Protein 3ISO (pdb70)

Nearest PDB structures (foldseek):
  4l5o-assembly2_C-2  TM=1.001E+00  e=1.114E-34  Clonorchis sinensis
  4l5l-assembly1_B  TM=9.983E-01  e=2.921E-34  Clonorchis sinensis
  2fhe-assembly1_B  TM=9.898E-01  e=6.005E-27  Fasciola hepatica
  1m99-assembly1_A  TM=9.846E-01  e=3.138E-25  Schistosoma japonicum
  1dug-assembly1_B  TM=9.834E-01  e=3.235E-24  Schistosoma japonicum

Organism: Clonorchis sinensis (NCBI:txid79923)

Secondary structure (DSSP, 8-state):
---EEEEESSSGGGHHHHHHHHHHT---EEEEE-TT-HHHHHHHTTSS--SS--SSEEEETTEEEESHHHHHHHHHHHTT-S-SSHHHHHHHHHHHHHHHHHHHHHHHHHTSTTHHHHHHHHHHHHHHHHHHHHHHHTT-SSSSSSS--HHHHHHHHHHHHHHHH-HHHHHT-HHHHHHHHHHHHSHHHHHHHTSTT---S-SS-TT-SSS-SSS---/---EEEEESSSTTTHHHHHHHHHHT---EEEEE-TT-HHHHHHHTTSS--SS--SSEEEETTEEEESHHHHHHHHHHHTT-S-SSHHHHHHHHHHHHHHHHHHHHHHHHHTSTTHHHHHHHHHHHHHHHHHHHHHHHTT-SSSSSSS--HHHHHHHHHHHHHHHH-HHHHHT-HHHHHHHHHHHHSHHHHHHHHSTT---S-SS-TT-SSS-SSS---

Structure (mmCIF, N/CA/C/O backbone):
data_3ISO
#
_entry.id   3ISO
#
_cell.length_a   96.390
_cell.length_b   96.390
_cell.length_c   115.428
_cell.angle_alpha   90.00
_cell.angle_beta   90.00
_cell.angle_gamma   120.00
#
_symmetry.space_group_name_H-M   'P 32 2 1'
#
loop_
_entity.id
_entity.type
_entity.pdbx_description
1 polymer 'Putative glutathione transferase'
2 non-polymer GLUTATHIONE
3 non-polymer 'ZINC ION'
4 non-polymer 'SULFATE ION'
5 water water
#
loop_
_atom_site.group_PDB
_atom_site.id
_atom_site.type_symbol
_atom_site.label_atom_id
_atom_site.label_alt_id
_atom_site.label_comp_id
_atom_site.label_asym_id
_atom_site.label_entity_id
_atom_site.label_seq_id
_atom_site.pdbx_PDB_ins_code
_atom_site.Cartn_x
_atom_site.Cartn_y
_atom_site.Cartn_z
_atom_site.occupancy
_atom_site.B_iso_or_equiv
_atom_site.auth_seq_id
_atom_site.auth_comp_id
_atom_site.auth_asym_id
_atom_site.auth_atom_id
_atom_site.pdbx_PDB_model_num
ATOM 1 N N . MET A 1 1 ? -22.205 3.435 -26.774 1.00 47.34 1 MET A N 1
ATOM 2 C CA . MET A 1 1 ? -22.759 3.677 -25.420 1.00 46.81 1 MET A CA 1
ATOM 3 C C . MET A 1 1 ? -23.831 2.610 -25.184 1.00 44.82 1 MET A C 1
ATOM 4 O O . MET A 1 1 ? -25.015 2.815 -25.527 1.00 45.36 1 MET A O 1
ATOM 9 N N . ALA A 1 2 ? -23.420 1.473 -24.618 1.00 40.30 2 ALA A N 1
ATOM 10 C CA . ALA A 1 2 ? -24.370 0.591 -23.997 1.00 36.90 2 ALA A CA 1
ATOM 11 C C . ALA A 1 2 ? -25.090 1.444 -22.933 1.00 33.30 2 ALA A C 1
ATOM 12 O O . ALA A 1 2 ? -24.471 2.329 -22.317 1.00 32.17 2 ALA A O 1
ATOM 14 N N . PRO A 1 3 ? -26.390 1.201 -22.722 1.00 29.70 3 PRO A N 1
ATOM 15 C CA . PRO A 1 3 ? -27.028 1.929 -21.616 1.00 27.11 3 PRO A CA 1
ATOM 16 C C . PRO A 1 3 ? -26.309 1.807 -20.316 1.00 22.89 3 PRO A C 1
ATOM 17 O O . PRO A 1 3 ? -25.607 0.802 -20.066 1.00 23.11 3 PRO A O 1
ATOM 21 N N . VAL A 1 4 ? -26.475 2.815 -19.461 1.00 21.13 4 VAL A N 1
ATOM 22 C CA . VAL A 1 4 ? -25.843 2.854 -18.133 1.00 18.55 4 VAL A CA 1
ATOM 23 C C . VAL A 1 4 ? -26.885 2.745 -17.003 1.00 17.63 4 VAL A C 1
ATOM 24 O O . VAL A 1 4 ? -27.814 3.533 -16.962 1.00 17.58 4 VAL A O 1
ATOM 28 N N . LEU A 1 5 ? -26.624 1.871 -16.050 1.00 16.11 5 LEU A N 1
ATOM 29 C CA . LEU A 1 5 ? -27.438 1.762 -14.864 1.00 14.01 5 LEU A CA 1
ATOM 30 C C . LEU A 1 5 ? -26.625 2.314 -13.734 1.00 13.07 5 LEU A C 1
ATOM 31 O O . LEU A 1 5 ? -25.549 1.774 -13.401 1.00 13.76 5 LEU A O 1
ATOM 36 N N . GLY A 1 6 ? -27.158 3.370 -13.080 1.00 13.20 6 GLY A N 1
ATOM 37 C CA . GLY A 1 6 ? -26.475 3.961 -11.907 1.00 12.32 6 GLY A CA 1
ATOM 38 C C . GLY A 1 6 ? -27.107 3.592 -10.594 1.00 13.91 6 GLY A C 1
ATOM 39 O O . GLY A 1 6 ? -28.325 3.746 -10.422 1.00 14.76 6 GLY A O 1
ATOM 40 N N . TYR A 1 7 ? -26.318 3.064 -9.668 1.00 13.88 7 TYR A N 1
ATOM 41 C CA . TYR A 1 7 ? -26.875 2.726 -8.359 1.00 15.61 7 TYR A CA 1
ATOM 42 C C . TYR A 1 7 ? -25.745 2.542 -7.358 1.00 16.10 7 TYR A C 1
ATOM 43 O O . TYR A 1 7 ? -24.569 2.413 -7.762 1.00 17.38 7 TYR A O 1
ATOM 52 N N . TRP A 1 8 ? -26.111 2.445 -6.075 1.00 14.32 8 TRP A N 1
ATOM 53 C CA . TRP A 1 8 ? -25.181 2.036 -5.000 1.00 15.03 8 TRP A CA 1
ATOM 54 C C . TRP A 1 8 ? -24.674 0.636 -5.316 1.00 17.21 8 TRP A C 1
ATOM 55 O O . TRP A 1 8 ? -25.343 -0.163 -6.041 1.00 16.08 8 TRP A O 1
ATOM 66 N N . LYS A 1 9 ? -23.489 0.309 -4.841 1.00 16.07 9 LYS A N 1
ATOM 67 C CA . LYS A 1 9 ? -22.956 -1.001 -5.129 1.00 14.48 9 LYS A CA 1
ATOM 68 C C . LYS A 1 9 ? -23.506 -1.979 -4.083 1.00 15.90 9 LYS A C 1
ATOM 69 O O . LYS A 1 9 ? -22.802 -2.526 -3.149 1.00 14.24 9 LYS A O 1
ATOM 75 N N . ILE A 1 10 ? -24.801 -2.191 -4.199 1.00 14.49 10 ILE A N 1
ATOM 76 C CA . ILE A 1 10 ? -25.531 -3.003 -3.291 1.00 14.52 10 ILE A CA 1
ATOM 77 C C . ILE A 1 10 ? -26.631 -3.711 -4.133 1.00 12.85 10 ILE A C 1
ATOM 78 O O . ILE A 1 10 ? -26.773 -3.393 -5.310 1.00 13.97 10 ILE A O 1
ATOM 83 N N . ARG A 1 11 ? -27.290 -4.731 -3.543 1.00 13.77 11 ARG A N 1
ATOM 84 C CA . ARG A 1 11 ? -28.382 -5.416 -4.261 1.00 12.92 11 ARG A CA 1
ATOM 85 C C . ARG A 1 11 ? -29.584 -4.480 -4.301 1.00 11.96 11 ARG A C 1
ATOM 86 O O . ARG A 1 11 ? -29.877 -3.880 -5.367 1.00 12.70 11 ARG A O 1
ATOM 94 N N . GLY A 1 12 ? -30.247 -4.325 -3.180 1.00 11.84 12 GLY A N 1
ATOM 95 C CA . GLY A 1 12 ? -31.292 -3.256 -3.060 1.00 12.41 12 GLY A CA 1
ATOM 96 C C . GLY A 1 12 ? -32.289 -3.294 -4.223 1.00 13.75 12 GLY A C 1
ATOM 97 O O . GLY A 1 12 ? -32.733 -4.381 -4.681 1.00 13.56 12 GLY A O 1
ATOM 98 N N . LEU A 1 13 ? -32.670 -2.110 -4.678 1.00 12.73 13 LEU A N 1
ATOM 99 C CA . LEU A 1 13 ? -33.679 -1.968 -5.704 1.00 12.84 13 LEU A CA 1
ATOM 100 C C . LEU A 1 13 ? -33.208 -2.285 -7.104 1.00 13.13 13 LEU A C 1
ATOM 101 O O . LEU A 1 13 ? -34.061 -2.411 -8.015 1.00 14.34 13 LEU A O 1
ATOM 106 N N . ALA A 1 14 ? -31.887 -2.291 -7.312 1.00 12.49 14 ALA A N 1
ATOM 107 C CA . ALA A 1 14 ? -31.374 -2.478 -8.668 1.00 13.07 14 ALA A CA 1
ATOM 108 C C . ALA A 1 14 ? -31.173 -3.967 -9.061 1.00 12.14 14 ALA A C 1
ATOM 109 O O . ALA A 1 14 ? -31.009 -4.288 -10.250 1.00 12.88 14 ALA A O 1
ATOM 111 N N . GLN A 1 15 ? -31.181 -4.852 -8.091 1.00 9.45 15 GLN A N 1
ATOM 112 C CA . GLN A 1 15 ? -30.768 -6.254 -8.417 1.00 11.45 15 GLN A CA 1
ATOM 113 C C . GLN A 1 15 ? -31.733 -6.887 -9.445 1.00 10.25 15 GLN A C 1
ATOM 114 O O . GLN A 1 15 ? -31.278 -7.562 -10.345 1.00 10.71 15 GLN A O 1
ATOM 120 N N . PRO A 1 16 ? -33.046 -6.580 -9.381 1.00 10.22 16 PRO A N 1
ATOM 121 C CA . PRO A 1 16 ? -33.967 -7.220 -10.356 1.00 10.71 16 PRO A CA 1
ATOM 122 C C . PRO A 1 16 ? -33.717 -6.654 -11.741 1.00 11.42 16 PRO A C 1
ATOM 123 O O . PRO A 1 16 ? -33.904 -7.362 -12.731 1.00 10.65 16 PRO A O 1
ATOM 127 N N . ILE A 1 17 ? -33.257 -5.372 -11.817 1.00 10.38 17 ILE A N 1
ATOM 128 C CA . ILE A 1 17 ? -32.919 -4.780 -13.093 1.00 9.84 17 ILE A CA 1
ATOM 129 C C . ILE A 1 17 ? -31.670 -5.484 -13.698 1.00 10.83 17 ILE A C 1
ATOM 130 O O . ILE A 1 17 ? -31.626 -5.830 -14.860 1.00 11.13 17 ILE A O 1
ATOM 135 N N . ARG A 1 18 ? -30.630 -5.687 -12.924 1.00 10.61 18 ARG A N 1
ATOM 136 C CA . ARG A 1 18 ? -29.450 -6.353 -13.477 1.00 11.12 18 ARG A CA 1
ATOM 137 C C . ARG A 1 18 ? -29.809 -7.801 -13.919 1.00 11.02 18 ARG A C 1
ATOM 138 O O . ARG A 1 18 ? -29.383 -8.280 -14.971 1.00 12.09 18 ARG A O 1
ATOM 146 N N . LEU A 1 19 ? -30.562 -8.511 -13.062 1.00 10.66 19 LEU A N 1
ATOM 147 C CA . LEU A 1 19 ? -30.971 -9.896 -13.402 1.00 11.49 19 LEU A CA 1
ATOM 148 C C . LEU A 1 19 ? -31.703 -9.925 -14.714 1.00 10.78 19 LEU A C 1
ATOM 149 O O . LEU A 1 19 ? -31.473 -10.775 -15.571 1.00 12.26 19 LEU A O 1
ATOM 154 N N . LEU A 1 20 ? -32.644 -9.015 -14.875 1.00 10.51 20 LEU A N 1
ATOM 155 C CA . LEU A 1 20 ? -33.403 -8.941 -16.124 1.00 11.17 20 LEU A CA 1
ATOM 156 C C . LEU A 1 20 ? -32.533 -8.746 -17.366 1.00 11.79 20 LEU A C 1
ATOM 157 O O . LEU A 1 20 ? -32.693 -9.420 -18.400 1.00 10.55 20 LEU A O 1
ATOM 162 N N . LEU A 1 21 ? -31.679 -7.736 -17.291 1.00 10.42 21 LEU A N 1
ATOM 163 C CA . LEU A 1 21 ? -30.754 -7.451 -18.408 1.00 10.64 21 LEU A CA 1
ATOM 164 C C . LEU A 1 21 ? -29.890 -8.617 -18.723 1.00 9.64 21 LEU A C 1
ATOM 165 O O . LEU A 1 21 ? -29.665 -8.908 -19.931 1.00 12.77 21 LEU A O 1
ATOM 170 N N . GLU A 1 22 ? -29.378 -9.281 -17.683 1.00 11.49 22 GLU A N 1
ATOM 171 C CA . GLU A 1 22 ? -28.517 -10.471 -17.904 1.00 11.76 22 GLU A CA 1
ATOM 172 C C . GLU A 1 22 ? -29.334 -11.561 -18.550 1.00 13.78 22 GLU A C 1
ATOM 173 O O . GLU A 1 22 ? -28.910 -12.192 -19.558 1.00 14.13 22 GLU A O 1
ATOM 179 N N . TYR A 1 23 ? -30.537 -11.783 -18.022 1.00 11.69 23 TYR A N 1
ATOM 180 C CA . TYR A 1 23 ? -31.388 -12.783 -18.662 1.00 12.12 23 TYR A CA 1
ATOM 181 C C . TYR A 1 23 ? -31.729 -12.504 -20.155 1.00 13.25 23 TYR A C 1
ATOM 182 O O . TYR A 1 23 ? -31.644 -13.461 -21.008 1.00 12.95 23 TYR A O 1
ATOM 191 N N . VAL A 1 24 ? -32.183 -11.293 -20.498 1.00 11.53 24 VAL A N 1
ATOM 192 C CA . VAL A 1 24 ? -32.552 -11.039 -21.898 1.00 13.32 24 VAL A CA 1
ATOM 193 C C . VAL A 1 24 ? -31.322 -10.899 -22.822 1.00 15.59 24 VAL A C 1
ATOM 194 O O . VAL A 1 24 ? -31.459 -10.961 -24.062 1.00 16.72 24 VAL A O 1
ATOM 198 N N . GLY A 1 25 ? -30.152 -10.716 -22.243 1.00 15.58 25 GLY A N 1
ATOM 199 C CA . GLY A 1 25 ? -28.880 -10.756 -22.999 1.00 18.04 25 GLY A CA 1
ATOM 200 C C . GLY A 1 25 ? -28.585 -9.351 -23.539 1.00 18.85 25 GLY A C 1
ATOM 201 O O . GLY A 1 25 ? -28.027 -9.233 -24.636 1.00 19.82 25 GLY A O 1
ATOM 202 N N . ASP A 1 26 ? -28.998 -8.297 -22.827 1.00 18.04 26 ASP A N 1
ATOM 203 C CA . ASP A 1 26 ? -28.792 -6.932 -23.308 1.00 18.70 26 ASP A CA 1
ATOM 204 C C . ASP A 1 26 ? -27.497 -6.367 -22.719 1.00 19.48 26 ASP A C 1
ATOM 205 O O . ASP A 1 26 ? -27.187 -6.554 -21.525 1.00 18.34 26 ASP A O 1
ATOM 210 N N . SER A 1 27 ? -26.742 -5.618 -23.541 1.00 19.80 27 SER A N 1
ATOM 211 C CA . SER A 1 27 ? -25.539 -4.958 -23.028 1.00 22.28 27 SER A CA 1
ATOM 212 C C . SER A 1 27 ? -25.871 -3.805 -22.123 1.00 20.21 27 SER A C 1
ATOM 213 O O . SER A 1 27 ? -26.794 -3.056 -22.401 1.00 20.59 27 SER A O 1
ATOM 216 N N . TYR A 1 28 ? -25.119 -3.662 -21.039 1.00 18.65 28 TYR A N 1
ATOM 217 C CA . TYR A 1 28 ? -25.255 -2.497 -20.174 1.00 19.53 28 TYR A CA 1
ATOM 218 C C . TYR A 1 28 ? -23.916 -2.236 -19.447 1.00 19.97 28 TYR A C 1
ATOM 219 O O . TYR A 1 28 ? -23.095 -3.150 -19.323 1.00 18.11 28 TYR A O 1
ATOM 228 N N . GLU A 1 29 ? -23.771 -1.045 -18.864 1.00 17.76 29 GLU A N 1
ATOM 229 C CA . GLU A 1 29 ? -22.653 -0.710 -18.016 1.00 20.86 29 GLU A CA 1
ATOM 230 C C . GLU A 1 29 ? -23.215 -0.218 -16.696 1.00 20.21 29 GLU A C 1
ATOM 231 O O . GLU A 1 29 ? -24.322 0.349 -16.681 1.00 19.45 29 GLU A O 1
ATOM 237 N N . GLU A 1 30 ? -22.510 -0.401 -15.578 1.00 18.40 30 GLU A N 1
ATOM 238 C CA . GLU A 1 30 ? -23.073 0.127 -14.361 1.00 18.68 30 GLU A CA 1
ATOM 239 C C . GLU A 1 30 ? -22.170 1.231 -13.903 1.00 21.66 30 GLU A C 1
ATOM 240 O O . GLU A 1 30 ? -20.932 1.074 -13.971 1.00 20.99 30 GLU A O 1
ATOM 246 N N . HIS A 1 31 ? -22.778 2.326 -13.451 1.00 20.20 31 HIS A N 1
ATOM 247 C CA . HIS A 1 31 ? -22.039 3.297 -12.693 1.00 21.83 31 HIS A CA 1
ATOM 248 C C . HIS A 1 31 ? -22.336 3.073 -11.245 1.00 20.22 31 HIS A C 1
ATOM 249 O O . HIS A 1 31 ? -23.465 3.376 -10.742 1.00 18.52 31 HIS A O 1
ATOM 256 N N . SER A 1 32 ? -21.368 2.469 -10.530 1.00 16.46 32 SER A N 1
ATOM 257 C CA . SER A 1 32 ? -21.633 2.006 -9.204 1.00 19.10 32 SER A CA 1
ATOM 258 C C . SER A 1 32 ? -21.159 3.013 -8.160 1.00 20.84 32 SER A C 1
ATOM 259 O O . SER A 1 32 ? -19.974 3.331 -8.143 1.00 21.57 32 SER A O 1
ATOM 262 N N . TYR A 1 33 ? -22.006 3.401 -7.219 1.00 18.91 33 TYR A N 1
ATOM 263 C CA . TYR A 1 33 ? -21.512 4.194 -6.082 1.00 19.89 33 TYR A CA 1
ATOM 264 C C . TYR A 1 33 ? -21.202 3.337 -4.899 1.00 20.26 33 TYR A C 1
ATOM 265 O O . TYR A 1 33 ? -22.078 2.699 -4.324 1.00 20.00 33 TYR A O 1
ATOM 274 N N . GLY A 1 34 ? -19.934 3.345 -4.472 1.00 21.88 34 GLY A N 1
ATOM 275 C CA . GLY A 1 34 ? -19.502 2.517 -3.318 1.00 20.28 34 GLY A CA 1
ATOM 276 C C . GLY A 1 34 ? -19.836 3.161 -1.998 1.00 21.00 34 GLY A C 1
ATOM 277 O O . GLY A 1 34 ? -20.470 4.236 -1.965 1.00 20.40 34 GLY A O 1
ATOM 278 N N . ARG A 1 35 ? -19.492 2.459 -0.917 1.00 19.36 35 ARG A N 1
ATOM 279 C CA . ARG A 1 35 ? -19.909 2.805 0.410 1.00 21.91 35 ARG A CA 1
ATOM 280 C C . ARG A 1 35 ? -19.369 4.192 0.758 1.00 24.47 35 ARG A C 1
ATOM 281 O O . ARG A 1 35 ? -20.006 4.909 1.517 1.00 24.23 35 ARG A O 1
ATOM 289 N N . CYS A 1 36 ? -18.244 4.563 0.158 1.00 25.41 36 CYS A N 1
ATOM 290 C CA . CYS A 1 36 ? -17.602 5.862 0.471 1.00 28.05 36 CYS A CA 1
ATOM 291 C C . CYS A 1 36 ? -17.893 6.901 -0.603 1.00 28.24 36 CYS A C 1
ATOM 292 O O . CYS A 1 36 ? -17.180 7.942 -0.719 1.00 26.58 36 CYS A O 1
ATOM 295 N N . ASP A 1 37 ? -18.925 6.647 -1.419 1.00 25.57 37 ASP A N 1
ATOM 296 C CA . ASP A 1 37 ? -19.111 7.528 -2.557 1.00 25.81 37 ASP A CA 1
ATOM 297 C C . ASP A 1 37 ? -20.312 8.451 -2.370 1.00 25.66 37 ASP A C 1
ATOM 298 O O . ASP A 1 37 ? -20.833 8.972 -3.344 1.00 25.22 37 ASP A O 1
ATOM 303 N N . GLY A 1 38 ? -20.758 8.598 -1.128 1.00 25.34 38 GLY A N 1
ATOM 304 C CA . GLY A 1 38 ? -21.911 9.416 -0.796 1.00 26.15 38 GLY A CA 1
ATOM 305 C C . GLY A 1 38 ? -21.846 10.793 -1.445 1.00 27.88 38 GLY A C 1
ATOM 306 O O . GLY A 1 38 ? -22.826 11.263 -2.021 1.00 25.24 38 GLY A O 1
ATOM 307 N N . GLU A 1 39 ? -20.678 11.465 -1.347 1.00 27.89 39 GLU A N 1
ATOM 308 C CA . GLU A 1 39 ? -20.572 12.847 -1.784 1.00 28.72 39 GLU A CA 1
ATOM 309 C C . GLU A 1 39 ? -20.439 12.862 -3.266 1.00 26.39 39 GLU A C 1
ATOM 310 O O . GLU A 1 39 ? -20.922 13.808 -3.919 1.00 27.08 39 GLU A O 1
ATOM 316 N N . LYS A 1 40 ? -19.897 11.785 -3.847 1.00 23.48 40 LYS A N 1
ATOM 317 C CA . LYS A 1 40 ? -19.816 11.727 -5.311 1.00 23.81 40 LYS A CA 1
ATOM 318 C C . LYS A 1 40 ? -21.265 11.684 -5.888 1.00 23.12 40 LYS A C 1
ATOM 319 O O . LYS A 1 40 ? -21.578 12.269 -6.960 1.00 21.75 40 LYS A O 1
ATOM 325 N N . TRP A 1 41 ? -22.144 10.979 -5.191 1.00 21.02 41 TRP A N 1
ATOM 326 C CA . TRP A 1 41 ? -23.534 10.915 -5.754 1.00 21.11 41 TRP A CA 1
ATOM 327 C C . TRP A 1 41 ? -24.210 12.303 -5.599 1.00 22.68 41 TRP A C 1
ATOM 328 O O . TRP A 1 41 ? -24.818 12.843 -6.548 1.00 22.14 41 TRP A O 1
ATOM 339 N N . GLN A 1 42 ? -24.097 12.869 -4.404 1.00 23.78 42 GLN A N 1
ATOM 340 C CA . GLN A 1 42 ? -24.591 14.273 -4.163 1.00 24.85 42 GLN A CA 1
ATOM 341 C C . GLN A 1 42 ? -24.079 15.241 -5.241 1.00 26.34 42 GLN A C 1
ATOM 342 O O . GLN A 1 42 ? -24.849 16.111 -5.690 1.00 23.88 42 GLN A O 1
ATOM 348 N N . ASN A 1 43 ? -22.828 15.067 -5.693 1.00 26.50 43 ASN A N 1
ATOM 349 C CA . ASN A 1 43 ? -22.276 15.874 -6.787 1.00 27.99 43 ASN A CA 1
ATOM 350 C C . ASN A 1 43 ? -22.879 15.658 -8.160 1.00 27.29 43 ASN A C 1
ATOM 351 O O . ASN A 1 43 ? -23.051 16.627 -8.913 1.00 28.12 43 ASN A O 1
ATOM 356 N N . ASP A 1 44 ? -23.164 14.402 -8.517 1.00 24.96 44 ASP A N 1
ATOM 357 C CA . ASP A 1 44 ? -23.690 14.005 -9.846 1.00 24.06 44 ASP A CA 1
ATOM 358 C C . ASP A 1 44 ? -25.203 14.171 -9.965 1.00 21.86 44 ASP A C 1
ATOM 359 O O . ASP A 1 44 ? -25.709 14.360 -11.042 1.00 22.88 44 ASP A O 1
ATOM 364 N N . LYS A 1 45 ? -25.873 14.134 -8.842 1.00 21.24 45 LYS A N 1
ATOM 365 C CA . LYS A 1 45 ? -27.344 13.999 -8.759 1.00 22.43 45 LYS A CA 1
ATOM 366 C C . LYS A 1 45 ? -28.066 14.940 -9.691 1.00 23.30 45 LYS A C 1
ATOM 367 O O . LYS A 1 45 ? -28.992 14.549 -10.439 1.00 22.17 45 LYS A O 1
ATOM 373 N N . HIS A 1 46 ? -27.663 16.215 -9.628 1.00 22.37 46 HIS A N 1
ATOM 374 C CA . HIS A 1 46 ? -28.252 17.213 -10.484 1.00 23.02 46 HIS A CA 1
ATOM 375 C C . HIS A 1 46 ? -27.561 17.475 -11.805 1.00 24.65 46 HIS A C 1
ATOM 376 O O . HIS A 1 46 ? -28.027 18.379 -12.533 1.00 25.52 46 HIS A O 1
ATOM 383 N N . ASN A 1 47 ? -26.487 16.727 -12.120 1.00 25.05 47 ASN A N 1
ATOM 384 C CA . ASN A 1 47 ? -25.752 16.828 -13.436 1.00 26.97 47 ASN A CA 1
ATOM 385 C C . ASN A 1 47 ? -25.917 15.739 -14.460 1.00 28.02 47 ASN A C 1
ATOM 386 O O . ASN A 1 47 ? -24.952 15.508 -15.252 1.00 27.77 47 ASN A O 1
ATOM 391 N N . LEU A 1 48 ? -27.060 15.033 -14.495 1.00 24.11 48 LEU A N 1
ATOM 392 C CA . LEU A 1 48 ? -27.087 13.866 -15.317 1.00 24.02 48 LEU A CA 1
ATOM 393 C C . LEU A 1 48 ? -28.251 13.997 -16.227 1.00 23.60 48 LEU A C 1
ATOM 394 O O . LEU A 1 48 ? -28.619 13.062 -16.858 1.00 24.64 48 LEU A O 1
ATOM 399 N N . GLY A 1 49 ? -28.883 15.160 -16.222 1.00 23.75 49 GLY A N 1
ATOM 400 C CA . GLY A 1 49 ? -29.999 15.393 -17.097 1.00 21.06 49 GLY A CA 1
ATOM 401 C C . GLY A 1 49 ? -31.277 14.682 -16.583 1.00 20.09 49 GLY A C 1
ATOM 402 O O . GLY A 1 49 ? -32.233 14.591 -17.321 1.00 20.57 49 GLY A O 1
ATOM 403 N N . LEU A 1 50 ? -31.304 14.194 -15.331 1.00 17.55 50 LEU A N 1
ATOM 404 C CA . LEU A 1 50 ? -32.480 13.408 -14.797 1.00 16.70 50 LEU A CA 1
ATOM 405 C C . LEU A 1 50 ? -33.627 14.388 -14.463 1.00 17.53 50 LEU A C 1
ATOM 406 O O . LEU A 1 50 ? -33.432 15.376 -13.692 1.00 15.15 50 LEU A O 1
ATOM 411 N N . GLU A 1 51 ? -34.830 14.084 -14.947 1.00 16.18 51 GLU A N 1
ATOM 412 C CA . GLU A 1 51 ? -35.986 14.931 -14.636 1.00 16.22 51 GLU A CA 1
ATOM 413 C C . GLU A 1 51 ? -36.404 14.833 -13.161 1.00 15.64 51 GLU A C 1
ATOM 414 O O . GLU A 1 51 ? -36.910 15.816 -12.586 1.00 15.60 51 GLU A O 1
ATOM 420 N N . LEU A 1 52 ? -36.241 13.638 -12.559 1.00 13.19 52 LEU A N 1
ATOM 421 C CA . LEU A 1 52 ? -36.610 13.396 -11.134 1.00 14.48 52 LEU A CA 1
ATOM 422 C C . LEU A 1 52 ? -35.482 12.663 -10.473 1.00 15.51 52 LEU A C 1
ATOM 423 O O . LEU A 1 52 ? -35.544 11.426 -10.265 1.00 15.95 52 LEU A O 1
ATOM 428 N N . PRO A 1 53 ? -34.389 13.380 -10.184 1.00 16.11 53 PRO A N 1
ATOM 429 C CA . PRO A 1 53 ? -33.128 12.665 -9.755 1.00 14.03 53 PRO A CA 1
ATOM 430 C C . PRO A 1 53 ? -33.293 11.690 -8.642 1.00 14.51 53 PRO A C 1
ATOM 431 O O . PRO A 1 53 ? -33.920 11.963 -7.614 1.00 13.61 53 PRO A O 1
ATOM 435 N N . ASN A 1 54 ? -32.624 10.562 -8.762 1.00 14.07 54 ASN A N 1
ATOM 436 C CA . ASN A 1 54 ? -32.803 9.535 -7.798 1.00 14.67 54 ASN A CA 1
ATOM 437 C C . ASN A 1 54 ? -31.863 8.420 -8.113 1.00 12.81 54 ASN A C 1
ATOM 438 O O . ASN A 1 54 ? -31.208 8.457 -9.155 1.00 15.75 54 ASN A O 1
ATOM 443 N N . LEU A 1 55 ? -31.743 7.458 -7.215 1.00 13.07 55 LEU A N 1
ATOM 444 C CA . LEU A 1 55 ? -31.053 6.197 -7.556 1.00 13.03 55 LEU A CA 1
ATOM 445 C C . LEU A 1 55 ? -32.050 5.051 -7.323 1.00 12.82 55 LEU A C 1
ATOM 446 O O . LEU A 1 55 ? -32.661 5.001 -6.267 1.00 13.86 55 LEU A O 1
ATOM 451 N N . PRO A 1 56 ? -32.112 4.073 -8.256 1.00 12.43 56 PRO A N 1
ATOM 452 C CA . PRO A 1 56 ? -31.275 3.980 -9.440 1.00 12.27 56 PRO A CA 1
ATOM 453 C C . PRO A 1 56 ? -31.607 4.945 -10.547 1.00 12.32 56 PRO A C 1
ATOM 454 O O . PRO A 1 56 ? -32.736 5.442 -10.600 1.00 13.13 56 PRO A O 1
ATOM 458 N N . TYR A 1 57 ? -30.669 5.148 -11.491 1.00 11.02 57 TYR A N 1
ATOM 459 C CA . TYR A 1 57 ? -31.058 5.873 -12.695 1.00 11.93 57 TYR A CA 1
ATOM 460 C C . TYR A 1 57 ? -30.618 5.034 -13.909 1.00 11.61 57 TYR A C 1
ATOM 461 O O . TYR A 1 57 ? -29.832 4.109 -13.736 1.00 13.08 57 TYR A O 1
ATOM 470 N N . TYR A 1 58 ? -31.155 5.322 -15.078 1.00 10.29 58 TYR A N 1
ATOM 471 C CA . TYR A 1 58 ? -30.824 4.548 -16.273 1.00 14.25 58 TYR A CA 1
ATOM 472 C C . TYR A 1 58 ? -30.665 5.642 -17.367 1.00 15.76 58 TYR A C 1
ATOM 473 O O . TYR A 1 58 ? -31.519 6.501 -17.520 1.00 14.93 58 TYR A O 1
ATOM 482 N N . LYS A 1 59 ? -29.586 5.566 -18.137 1.00 18.10 59 LYS A N 1
ATOM 483 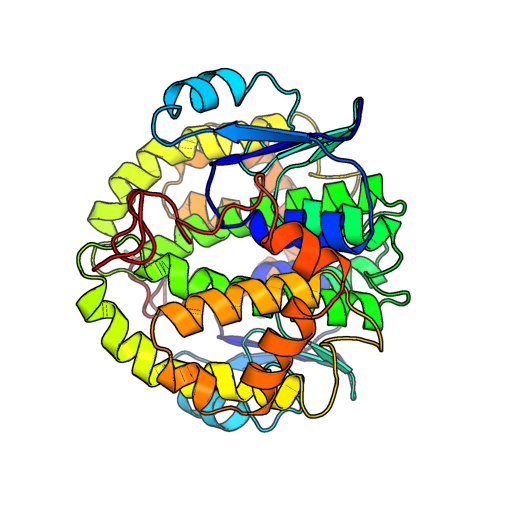C CA . LYS A 1 59 ? -29.398 6.572 -19.205 1.00 20.53 59 LYS A CA 1
ATOM 484 C C . LYS A 1 59 ? -28.973 5.853 -20.455 1.00 22.91 59 LYS A C 1
ATOM 485 O O . LYS A 1 59 ? -28.045 4.995 -20.417 1.00 24.14 59 LYS A O 1
ATOM 491 N N . ASP A 1 60 ? -29.616 6.195 -21.560 1.00 25.07 60 ASP A N 1
ATOM 492 C CA . ASP A 1 60 ? -29.263 5.636 -22.868 1.00 27.22 60 ASP A CA 1
ATOM 493 C C . ASP A 1 60 ? -29.365 6.769 -23.881 1.00 29.66 60 ASP A C 1
ATOM 494 O O . ASP A 1 60 ? -30.452 7.158 -24.263 1.00 29.39 60 ASP A O 1
ATOM 499 N N . GLY A 1 61 ? -28.233 7.347 -24.260 1.00 30.69 61 GLY A N 1
ATOM 500 C CA . GLY A 1 61 ? -28.284 8.423 -25.219 1.00 32.02 61 GLY A CA 1
ATOM 501 C C . GLY A 1 61 ? -28.857 9.613 -24.503 1.00 31.58 61 GLY A C 1
ATOM 502 O O . GLY A 1 61 ? -28.406 9.976 -23.428 1.00 33.75 61 GLY A O 1
ATOM 503 N N . ASN A 1 62 ? -29.859 10.220 -25.092 1.00 30.39 62 ASN A N 1
ATOM 504 C CA . ASN A 1 62 ? -30.475 11.345 -24.481 1.00 30.32 62 ASN A CA 1
ATOM 505 C C . ASN A 1 62 ? -31.691 10.862 -23.707 1.00 27.24 62 ASN A C 1
ATOM 506 O O . ASN A 1 62 ? -32.450 11.682 -23.239 1.00 27.12 62 ASN A O 1
ATOM 511 N N . PHE A 1 63 ? -31.926 9.562 -23.619 1.00 23.99 63 PHE A N 1
ATOM 512 C CA . PHE A 1 63 ? -33.088 9.095 -22.856 1.00 19.97 63 PHE A CA 1
ATOM 513 C C . PHE A 1 63 ? -32.636 8.770 -21.425 1.00 18.55 63 PHE A C 1
ATOM 514 O O . PHE A 1 63 ? -31.560 8.105 -21.244 1.00 17.66 63 PHE A O 1
ATOM 522 N N . SER A 1 64 ? -33.405 9.198 -20.415 1.00 15.75 64 SER A N 1
ATOM 523 C CA . SER A 1 64 ? -33.050 8.840 -19.030 1.00 15.44 64 SER A CA 1
ATOM 524 C C . SER A 1 64 ? -34.277 8.610 -18.228 1.00 15.14 64 SER A C 1
ATOM 525 O O . SER A 1 64 ? -35.361 9.054 -18.619 1.00 15.34 64 SER A O 1
ATOM 528 N N . LEU A 1 65 ? -34.120 7.783 -17.190 1.00 14.75 65 LEU A N 1
ATOM 529 C CA . LEU A 1 65 ? -35.223 7.464 -16.281 1.00 14.21 65 LEU A CA 1
ATOM 530 C C . LEU A 1 65 ? -34.719 7.398 -14.872 1.00 11.88 65 LEU A C 1
ATOM 531 O O . LEU A 1 65 ? -33.539 7.058 -14.648 1.00 12.51 65 LEU A O 1
ATOM 536 N N . THR A 1 66 ? -35.593 7.627 -13.913 1.00 11.70 66 THR A N 1
ATOM 537 C CA . THR A 1 66 ? -35.377 7.132 -12.579 1.00 10.70 66 THR A CA 1
ATOM 538 C C . THR A 1 66 ? -36.625 6.319 -12.193 1.00 11.61 66 THR A C 1
ATOM 539 O O . THR A 1 66 ? -37.518 6.185 -13.020 1.00 11.67 66 THR A O 1
ATOM 543 N N . GLN A 1 67 ? -36.622 5.775 -10.958 1.00 10.75 67 GLN A N 1
ATOM 544 C CA . GLN A 1 67 ? -37.704 4.892 -10.372 1.00 10.03 67 GLN A CA 1
ATOM 545 C C . GLN A 1 67 ? -37.441 3.454 -10.836 1.00 10.15 67 GLN A C 1
ATOM 546 O O . GLN A 1 67 ? -37.507 3.166 -12.066 1.00 8.85 67 GLN A O 1
ATOM 552 N N . SER A 1 68 ? -36.988 2.627 -9.893 1.00 10.25 68 SER A N 1
ATOM 553 C CA . SER A 1 68 ? -36.599 1.237 -10.183 1.00 10.15 68 SER A CA 1
ATOM 554 C C . SER A 1 68 ? -37.656 0.544 -11.024 1.00 11.61 68 SER A C 1
ATOM 555 O O . SER A 1 68 ? -37.313 -0.245 -11.924 1.00 10.68 68 SER A O 1
ATOM 558 N N . LEU A 1 69 ? -38.924 0.751 -10.668 1.00 11.55 69 LEU A N 1
ATOM 559 C CA . LEU A 1 69 ? -40.005 0.006 -11.382 1.00 11.78 69 LEU A CA 1
ATOM 560 C C . LEU A 1 69 ? -40.157 0.524 -12.815 1.00 10.88 69 LEU A C 1
ATOM 561 O O . LEU A 1 69 ? -40.407 -0.263 -13.722 1.00 10.70 69 LEU A O 1
ATOM 566 N N . ALA A 1 70 ? -39.953 1.844 -13.018 1.00 10.13 70 ALA A N 1
ATOM 567 C CA . ALA A 1 70 ? -40.082 2.402 -14.389 1.00 10.99 70 ALA A CA 1
ATOM 568 C C . ALA A 1 70 ? -38.928 1.922 -15.267 1.00 11.62 70 ALA A C 1
ATOM 569 O O . ALA A 1 70 ? -39.120 1.630 -16.458 1.00 11.30 70 ALA A O 1
ATOM 571 N N . ILE A 1 71 ? -37.739 1.738 -14.665 1.00 11.68 71 ILE A N 1
ATOM 572 C CA . ILE A 1 71 ? -36.577 1.215 -15.443 1.00 10.36 71 ILE A CA 1
ATOM 573 C C . ILE A 1 71 ? -36.825 -0.290 -15.768 1.00 11.22 71 ILE A C 1
ATOM 574 O O . ILE A 1 71 ? -36.686 -0.754 -16.864 1.00 12.28 71 ILE A O 1
ATOM 579 N N . LEU A 1 72 ? -37.199 -1.059 -14.778 1.00 10.44 72 LEU A N 1
ATOM 580 C CA . LEU A 1 72 ? -37.576 -2.428 -15.021 1.00 13.14 72 LEU A CA 1
ATOM 581 C C . LEU A 1 72 ? -38.639 -2.549 -16.104 1.00 12.22 72 LEU A C 1
ATOM 582 O O . LEU A 1 72 ? -38.528 -3.381 -17.081 1.00 11.80 72 LEU A O 1
ATOM 587 N N . ARG A 1 73 ? -39.653 -1.687 -16.035 1.00 11.54 73 ARG A N 1
ATOM 588 C CA . ARG A 1 73 ? -40.736 -1.747 -16.971 1.00 12.39 73 ARG A CA 1
ATOM 589 C C . ARG A 1 73 ? -40.330 -1.302 -18.369 1.00 12.91 73 ARG A C 1
ATOM 590 O O . ARG A 1 73 ? -40.854 -1.816 -19.345 1.00 12.20 73 ARG A O 1
ATOM 598 N N . TYR A 1 74 ? -39.387 -0.374 -18.429 1.00 11.04 74 TYR A N 1
ATOM 599 C CA . TYR A 1 74 ? -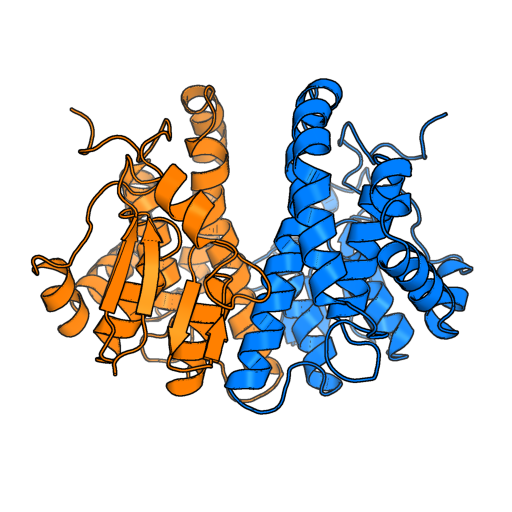38.908 0.070 -19.765 1.00 13.42 74 TYR A CA 1
ATOM 600 C C . TYR A 1 74 ? -38.203 -1.120 -20.453 1.00 11.43 74 TYR A C 1
ATOM 601 O O . TYR A 1 74 ? -38.399 -1.372 -21.614 1.00 13.23 74 TYR A O 1
ATOM 610 N N . ILE A 1 75 ? -37.252 -1.764 -19.768 1.00 12.70 75 ILE A N 1
ATOM 611 C CA . ILE A 1 75 ? -36.589 -2.960 -20.326 1.00 11.50 75 ILE A CA 1
ATOM 612 C C . ILE A 1 75 ? -37.631 -4.080 -20.643 1.00 13.32 75 ILE A C 1
ATOM 613 O O . ILE A 1 75 ? -37.641 -4.688 -21.745 1.00 12.89 75 ILE A O 1
ATOM 618 N N . ALA A 1 76 ? -38.546 -4.331 -19.717 1.00 10.38 76 ALA A N 1
ATOM 619 C CA . ALA A 1 76 ? -39.593 -5.357 -19.959 1.00 10.84 76 ALA A CA 1
ATOM 620 C C . ALA A 1 76 ? -40.467 -5.052 -21.188 1.00 11.73 76 ALA A C 1
ATOM 621 O O . ALA A 1 76 ? -40.824 -5.938 -21.967 1.00 12.80 76 ALA A O 1
ATOM 623 N N . ASP A 1 77 ? -40.813 -3.785 -21.346 1.00 11.33 77 ASP A N 1
ATOM 624 C CA . ASP A 1 77 ? -41.709 -3.318 -22.418 1.00 11.75 77 ASP A CA 1
ATOM 625 C C . ASP A 1 77 ? -40.937 -3.644 -23.756 1.00 13.75 77 ASP A C 1
ATOM 626 O O . ASP A 1 77 ? -41.508 -4.213 -24.703 1.00 15.39 77 ASP A O 1
ATOM 631 N N . LYS A 1 78 ? -39.650 -3.296 -23.829 1.00 15.40 78 LYS A N 1
ATOM 632 C CA . LYS A 1 78 ? -38.831 -3.546 -25.062 1.00 15.48 78 LYS A CA 1
ATOM 633 C C . LYS A 1 78 ? -38.768 -5.042 -25.365 1.00 17.23 78 LYS A C 1
ATOM 634 O O . LYS A 1 78 ? -38.470 -5.431 -26.513 1.00 17.35 78 LYS A O 1
ATOM 640 N N . HIS A 1 79 ? -39.048 -5.893 -24.369 1.00 14.88 79 HIS A N 1
ATOM 641 C CA . HIS A 1 79 ? -39.073 -7.347 -24.583 1.00 15.49 79 HIS A CA 1
ATOM 642 C C . HIS A 1 79 ? -40.464 -7.875 -24.512 1.00 14.46 79 HIS A C 1
ATOM 643 O O . HIS A 1 79 ? -40.630 -9.089 -24.342 1.00 14.54 79 HIS A O 1
ATOM 650 N N . ASN A 1 80 ? -41.459 -7.011 -24.718 1.00 14.02 80 ASN A N 1
ATOM 651 C CA . ASN A 1 80 ? -42.850 -7.478 -24.745 1.00 15.34 80 ASN A CA 1
ATOM 652 C C . ASN A 1 80 ? -43.353 -8.248 -23.487 1.00 15.89 80 ASN A C 1
ATOM 653 O O . ASN A 1 80 ? -44.132 -9.229 -23.571 1.00 14.59 80 ASN A O 1
ATOM 658 N N . MET A 1 81 ? -42.894 -7.792 -22.316 1.00 13.85 81 MET A N 1
ATOM 659 C CA . MET A 1 81 ? -43.255 -8.466 -21.057 1.00 12.79 81 MET A CA 1
ATOM 660 C C . MET A 1 81 ? -44.264 -7.670 -20.226 1.00 13.94 81 MET A C 1
ATOM 661 O O . MET A 1 81 ? -44.451 -8.004 -19.058 1.00 14.28 81 MET A O 1
ATOM 666 N N . ILE A 1 82 ? -44.851 -6.596 -20.756 1.00 12.70 82 ILE A N 1
ATOM 667 C CA . ILE A 1 82 ? -45.793 -5.816 -19.921 1.00 14.23 82 ILE A CA 1
ATOM 668 C C . ILE A 1 82 ? -47.248 -6.015 -20.285 1.00 14.89 82 ILE A C 1
ATOM 669 O O . ILE A 1 82 ? -48.111 -5.337 -19.752 1.00 14.01 82 ILE A O 1
ATOM 674 N N . GLY A 1 83 ? -47.527 -6.986 -21.164 1.00 14.59 83 GLY A N 1
ATOM 675 C CA . GLY A 1 83 ? -48.947 -7.305 -21.399 1.00 15.20 83 GLY A CA 1
ATOM 676 C C . GLY A 1 83 ? -49.398 -6.676 -22.729 1.00 18.40 83 GLY A C 1
ATOM 677 O O . GLY A 1 83 ? -48.751 -5.788 -23.246 1.00 16.46 83 GLY A O 1
ATOM 678 N N . ASN A 1 84 ? -50.549 -7.100 -23.224 1.00 19.06 84 ASN A N 1
ATOM 679 C CA . ASN A 1 84 ? -51.023 -6.660 -24.532 1.00 22.59 84 ASN A CA 1
ATOM 680 C C . ASN A 1 84 ? -52.477 -6.217 -24.635 1.00 23.45 84 ASN A C 1
ATOM 681 O O . ASN A 1 84 ? -52.896 -5.791 -25.715 1.00 20.91 84 ASN A O 1
ATOM 686 N N . THR A 1 85 ? -53.219 -6.296 -23.524 1.00 21.59 85 THR A N 1
ATOM 687 C CA . THR A 1 85 ? -54.556 -5.667 -23.390 1.00 22.22 85 THR A CA 1
ATOM 688 C C . THR A 1 85 ? -54.656 -4.935 -22.047 1.00 21.43 85 THR A C 1
ATOM 689 O O . THR A 1 85 ? -53.787 -5.148 -21.198 1.00 19.90 85 THR A O 1
ATOM 693 N N . PRO A 1 86 ? -55.673 -4.052 -21.867 1.00 20.33 86 PRO A N 1
ATOM 694 C CA . PRO A 1 86 ? -55.796 -3.331 -20.628 1.00 19.71 86 PRO A CA 1
ATOM 695 C C . PRO A 1 86 ? -55.889 -4.291 -19.469 1.00 18.44 86 PRO A C 1
ATOM 696 O O . PRO A 1 86 ? -55.205 -4.115 -18.456 1.00 17.28 86 PRO A O 1
ATOM 700 N N . VAL A 1 87 ? -56.623 -5.376 -19.624 1.00 19.35 87 VAL A N 1
ATOM 701 C CA . VAL A 1 87 ? -56.761 -6.239 -18.440 1.00 20.26 87 VAL A CA 1
ATOM 702 C C . VAL A 1 87 ? -55.428 -6.897 -18.116 1.00 18.53 87 VAL A C 1
ATOM 703 O O . VAL A 1 87 ? -55.038 -7.033 -16.955 1.00 15.57 87 VAL A O 1
ATOM 707 N N . GLU A 1 88 ? -54.724 -7.351 -19.143 1.00 16.58 88 GLU A N 1
ATOM 708 C CA . GLU A 1 88 ? -53.377 -7.984 -18.916 1.00 15.64 88 GLU A CA 1
ATOM 709 C C . GLU A 1 88 ? -52.366 -6.987 -18.391 1.00 13.65 88 GLU A C 1
ATOM 710 O O . GLU A 1 88 ? -51.642 -7.296 -17.424 1.00 11.34 88 GLU A O 1
ATOM 716 N N . ARG A 1 89 ? -52.332 -5.772 -18.973 1.00 10.91 89 ARG A N 1
ATOM 717 C CA . ARG A 1 89 ? -51.365 -4.760 -18.446 1.00 11.58 89 ARG A CA 1
ATOM 718 C C . ARG A 1 89 ? -51.621 -4.507 -16.953 1.00 13.17 89 ARG A C 1
ATOM 719 O O . ARG A 1 89 ? -50.693 -4.284 -16.156 1.00 11.97 89 ARG A O 1
ATOM 727 N N . ALA A 1 90 ? -52.887 -4.433 -16.594 1.00 12.20 90 ALA A N 1
ATOM 728 C CA . ALA A 1 90 ? -53.238 -4.066 -15.201 1.00 13.04 90 ALA A CA 1
ATOM 729 C C . ALA A 1 90 ? -52.945 -5.214 -14.251 1.00 13.22 90 ALA A C 1
ATOM 730 O O . ALA A 1 90 ? -52.508 -4.979 -13.097 1.00 12.12 90 ALA A O 1
ATOM 732 N N . LYS A 1 91 ? -53.126 -6.454 -14.689 1.00 10.98 91 LYS A N 1
ATOM 733 C CA . LYS A 1 91 ? -52.717 -7.576 -13.881 1.00 12.67 91 LYS A CA 1
ATOM 734 C C . LYS A 1 91 ? -51.213 -7.587 -13.621 1.00 11.54 91 LYS A C 1
ATOM 735 O O . LYS A 1 91 ? -50.793 -7.859 -12.508 1.00 10.10 91 LYS A O 1
ATOM 741 N N . ILE A 1 92 ? -50.424 -7.312 -14.641 1.00 10.23 92 ILE A N 1
ATOM 742 C CA . ILE A 1 92 ? -48.942 -7.242 -14.429 1.00 10.49 92 ILE A CA 1
ATOM 743 C C . ILE A 1 92 ? -48.615 -6.080 -13.459 1.00 10.17 92 ILE A C 1
ATOM 744 O O . ILE A 1 92 ? -47.776 -6.247 -12.559 1.00 11.36 92 ILE A O 1
ATOM 749 N N . SER A 1 93 ? -49.293 -4.921 -13.602 1.00 10.21 93 SER A N 1
ATOM 750 C CA . SER A 1 93 ? -48.990 -3.830 -12.678 1.00 11.14 93 SER A CA 1
ATOM 751 C C . SER A 1 93 ? -49.421 -4.214 -11.276 1.00 11.01 93 SER A C 1
ATOM 752 O O . SER A 1 93 ? -48.805 -3.813 -10.303 1.00 9.56 93 SER A O 1
ATOM 755 N N . MET A 1 94 ? -50.494 -5.015 -11.141 1.00 9.06 94 MET A N 1
ATOM 756 C CA . MET A 1 94 ? -50.879 -5.446 -9.763 1.00 10.11 94 MET A CA 1
ATOM 757 C C . MET A 1 94 ? -49.799 -6.343 -9.182 1.00 8.17 94 MET A C 1
ATOM 758 O O . MET A 1 94 ? -49.378 -6.246 -7.991 1.00 7.66 94 MET A O 1
ATOM 763 N N . ILE A 1 95 ? -49.299 -7.260 -9.982 1.00 9.28 95 ILE A N 1
ATOM 764 C CA . ILE A 1 95 ? -48.284 -8.190 -9.434 1.00 7.73 95 ILE A CA 1
ATOM 765 C C . ILE A 1 95 ? -47.013 -7.358 -9.059 1.00 9.98 95 ILE A C 1
ATOM 766 O O . ILE A 1 95 ? -46.380 -7.616 -8.019 1.00 8.83 95 ILE A O 1
ATOM 771 N N . GLU A 1 96 ? -46.635 -6.413 -9.933 1.00 8.17 96 GLU A N 1
ATOM 772 C CA . GLU A 1 96 ? -45.509 -5.583 -9.589 1.00 7.79 96 GLU A CA 1
ATOM 773 C C . GLU A 1 96 ? -45.709 -4.903 -8.229 1.00 7.64 96 GLU A C 1
ATOM 774 O O . GLU A 1 96 ? -44.752 -4.857 -7.433 1.00 7.98 96 GLU A O 1
ATOM 780 N N . GLY A 1 97 ? -46.903 -4.283 -8.006 1.00 7.75 97 GLY A N 1
ATOM 781 C CA . GLY A 1 97 ? -47.088 -3.483 -6.791 1.00 9.64 97 GLY A CA 1
ATOM 782 C C . GLY A 1 97 ? -46.997 -4.428 -5.576 1.00 9.60 97 GLY A C 1
ATOM 783 O O . GLY A 1 97 ? -46.441 -4.041 -4.523 1.00 10.53 97 GLY A O 1
ATOM 784 N N . GLY A 1 98 ? -47.520 -5.672 -5.713 1.00 9.49 98 GLY A N 1
ATOM 785 C CA . GLY A 1 98 ? -47.360 -6.700 -4.638 1.00 9.75 98 GLY A CA 1
ATOM 786 C C . GLY A 1 98 ? -45.915 -7.021 -4.352 1.00 9.77 98 GLY A C 1
ATOM 787 O O . GLY A 1 98 ? -45.507 -7.229 -3.213 1.00 9.69 98 GLY A O 1
ATOM 788 N N . LEU A 1 99 ? -45.128 -7.124 -5.393 1.00 8.60 99 LEU A N 1
ATOM 789 C CA . LEU A 1 99 ? -43.713 -7.528 -5.218 1.00 9.80 99 LEU A CA 1
ATOM 790 C C . LEU A 1 99 ? -42.884 -6.374 -4.650 1.00 9.06 99 LEU A C 1
ATOM 791 O O . LEU A 1 99 ? -41.918 -6.598 -3.922 1.00 9.92 99 LEU A O 1
ATOM 796 N N . VAL A 1 100 ? -43.262 -5.146 -5.007 1.00 9.66 100 VAL A N 1
ATOM 797 C CA . VAL A 1 100 ? -42.598 -4.018 -4.394 1.00 10.08 100 VAL A CA 1
ATOM 798 C C . VAL A 1 100 ? -42.939 -4.059 -2.883 1.00 11.64 100 VAL A C 1
ATOM 799 O O . VAL A 1 100 ? -42.055 -3.868 -2.078 1.00 12.43 100 VAL A O 1
ATOM 803 N N . ASP A 1 101 ? -44.201 -4.288 -2.499 1.00 10.59 101 ASP A N 1
ATOM 804 C CA . ASP A 1 101 ? -44.542 -4.430 -1.037 1.00 11.30 101 ASP A CA 1
ATOM 805 C C . ASP A 1 101 ? -43.730 -5.560 -0.332 1.00 11.78 101 ASP A C 1
ATOM 806 O O . ASP A 1 101 ? -43.356 -5.446 0.857 1.00 14.16 101 ASP A O 1
ATOM 811 N N . LEU A 1 102 ? -43.559 -6.693 -1.022 1.00 9.20 102 LEU A N 1
ATOM 812 C CA . LEU A 1 102 ? -42.879 -7.854 -0.449 1.00 9.42 102 LEU A CA 1
ATOM 813 C C . LEU A 1 102 ? -41.437 -7.496 -0.175 1.00 11.70 102 LEU A C 1
ATOM 814 O O . LEU A 1 102 ? -40.903 -7.810 0.926 1.00 12.31 102 LEU A O 1
ATOM 819 N N . ARG A 1 103 ? -40.777 -6.800 -1.126 1.00 9.81 103 ARG A N 1
ATOM 820 C CA . ARG A 1 103 ? -39.367 -6.438 -0.873 1.00 10.96 103 ARG A CA 1
ATOM 821 C C . ARG A 1 103 ? -39.304 -5.283 0.168 1.00 13.36 103 ARG A C 1
ATOM 822 O O . ARG A 1 103 ? -38.365 -5.255 1.010 1.00 14.36 103 ARG A O 1
ATOM 830 N N . ALA A 1 104 ? -40.263 -4.352 0.103 1.00 12.74 104 ALA A N 1
ATOM 831 C CA . ALA A 1 104 ? -40.186 -3.128 0.994 1.00 14.30 104 ALA A CA 1
ATOM 832 C C . ALA A 1 104 ? -40.411 -3.598 2.452 1.00 15.12 104 ALA A C 1
ATOM 833 O O . ALA A 1 104 ? -40.074 -2.908 3.407 1.00 14.88 104 ALA A O 1
ATOM 835 N N . GLY A 1 105 ? -41.073 -4.706 2.641 1.00 13.99 105 GLY A N 1
ATOM 836 C CA . GLY A 1 105 ? -41.433 -5.073 4.073 1.00 15.25 105 GLY A CA 1
ATOM 837 C C . GLY A 1 105 ? -40.154 -5.357 4.805 1.00 16.88 105 GLY A C 1
ATOM 838 O O . GLY A 1 105 ? -40.041 -5.107 6.014 1.00 16.72 105 GLY A O 1
ATOM 839 N N . VAL A 1 106 ? -39.212 -5.948 4.112 1.00 15.18 106 VAL A N 1
ATOM 840 C CA . VAL A 1 106 ? -37.872 -6.116 4.696 1.00 16.96 106 VAL A CA 1
ATOM 841 C C . VAL A 1 106 ? -37.196 -4.772 4.912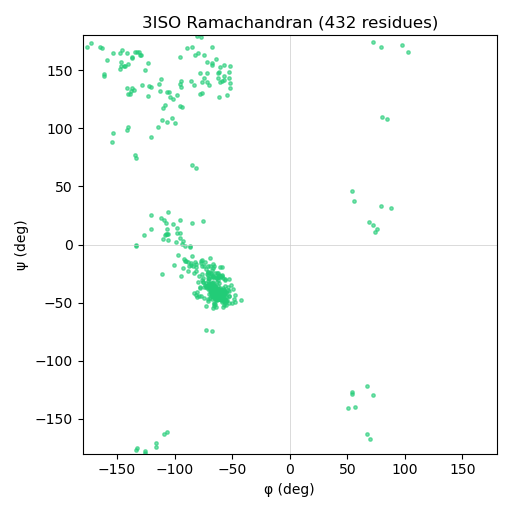 1.00 18.15 106 VAL A C 1
ATOM 842 O O . VAL A 1 106 ? -36.616 -4.504 6.015 1.00 18.56 106 VAL A O 1
ATOM 846 N N . SER A 1 107 ? -37.140 -3.981 3.843 1.00 15.05 107 SER A N 1
ATOM 847 C CA . SER A 1 107 ? -36.405 -2.706 3.949 1.00 17.31 107 SER A CA 1
ATOM 848 C C . SER A 1 107 ? -36.968 -1.846 5.111 1.00 19.03 107 SER A C 1
ATOM 849 O O . SER A 1 107 ? -36.230 -1.129 5.770 1.00 19.02 107 SER A O 1
ATOM 852 N N . ARG A 1 108 ? -38.256 -1.880 5.341 1.00 18.87 108 ARG A N 1
ATOM 853 C CA . ARG A 1 108 ? -38.790 -0.940 6.268 1.00 23.14 108 ARG A CA 1
ATOM 854 C C . ARG A 1 108 ? -38.373 -1.345 7.719 1.00 23.10 108 ARG A C 1
ATOM 855 O O . ARG A 1 108 ? -38.410 -0.536 8.595 1.00 23.40 108 ARG A O 1
ATOM 863 N N . ILE A 1 109 ? -38.014 -2.585 7.989 1.00 23.03 109 ILE A N 1
ATOM 864 C CA . ILE A 1 109 ? -37.478 -2.863 9.322 1.00 23.53 109 ILE A CA 1
ATOM 865 C C . ILE A 1 109 ? -35.970 -2.956 9.377 1.00 24.71 109 ILE A C 1
ATOM 866 O O . ILE A 1 109 ? -35.420 -2.837 10.450 1.00 24.78 109 ILE A O 1
ATOM 871 N N . ALA A 1 110 ? -35.278 -3.144 8.235 1.00 22.30 110 ALA A N 1
ATOM 872 C CA . ALA A 1 110 ? -33.853 -3.486 8.192 1.00 23.00 110 ALA A CA 1
ATOM 873 C C . ALA A 1 110 ? -32.883 -2.370 8.621 1.00 24.97 110 ALA A C 1
ATOM 874 O O . ALA A 1 110 ? -31.702 -2.654 8.934 1.00 25.53 110 ALA A O 1
ATOM 876 N N . TYR A 1 111 ? -33.339 -1.130 8.497 1.00 26.75 111 TYR A N 1
ATOM 877 C CA . TYR A 1 111 ? -32.462 0.006 8.838 1.00 30.57 111 TYR A CA 1
ATOM 878 C C . TYR A 1 111 ? -32.587 0.443 10.326 1.00 33.44 111 TYR A C 1
ATOM 879 O O . TYR A 1 111 ? -31.739 1.203 10.821 1.00 34.21 111 TYR A O 1
ATOM 888 N N . GLN A 1 112 ? -33.636 -0.026 11.026 1.00 36.58 112 GLN A N 1
ATOM 889 C CA . GLN A 1 112 ? -33.816 0.356 12.482 1.00 37.81 112 GLN A CA 1
ATOM 890 C C . GLN A 1 112 ? -32.897 -0.381 13.388 1.00 39.01 112 GLN A C 1
ATOM 891 O O . GLN A 1 112 ? -32.672 -1.596 13.229 1.00 38.06 112 GLN A O 1
ATOM 897 N N . GLU A 1 113 ? -32.359 0.314 14.391 1.00 39.36 113 GLU A N 1
ATOM 898 C CA . GLU A 1 113 ? -31.502 -0.410 15.320 1.00 40.65 113 GLU A CA 1
ATOM 899 C C . GLU A 1 113 ? -32.320 -1.434 16.111 1.00 39.07 113 GLU A C 1
ATOM 900 O O . GLU A 1 113 ? -31.787 -2.439 16.483 1.00 40.03 113 GLU A O 1
ATOM 906 N N . THR A 1 114 ? -33.612 -1.210 16.307 1.00 39.72 114 THR A N 1
ATOM 907 C CA . THR A 1 114 ? -34.476 -2.263 16.918 1.00 40.00 114 THR A CA 1
ATOM 908 C C . THR A 1 114 ? -34.829 -3.441 15.934 1.00 39.19 114 THR A C 1
ATOM 909 O O . THR A 1 114 ? -35.828 -4.151 16.112 1.00 39.46 114 THR A O 1
ATOM 913 N N . PHE A 1 115 ? -34.043 -3.625 14.875 1.00 37.51 115 PHE A N 1
ATOM 914 C CA . PHE A 1 115 ? -34.456 -4.587 13.860 1.00 33.92 115 PHE A CA 1
ATOM 915 C C . PHE A 1 115 ? -34.835 -5.919 14.530 1.00 34.22 115 PHE A C 1
ATOM 916 O O . PHE A 1 115 ? -35.897 -6.486 14.200 1.00 32.67 115 PHE A O 1
ATOM 924 N N . GLU A 1 116 ? -33.951 -6.446 15.404 1.00 33.44 116 GLU A N 1
ATOM 925 C CA . GLU A 1 116 ? -34.203 -7.755 16.042 1.00 34.45 116 GLU A CA 1
ATOM 926 C C . GLU A 1 116 ? -35.564 -7.846 16.734 1.00 34.86 116 GLU A C 1
ATOM 927 O O . GLU A 1 116 ? -36.151 -8.950 16.804 1.00 36.22 116 GLU A O 1
ATOM 933 N N . GLN A 1 117 ? -36.071 -6.709 17.225 1.00 34.75 117 GLN A N 1
ATOM 934 C CA . GLN A 1 117 ? -37.398 -6.634 17.827 1.00 34.84 117 GLN A CA 1
ATOM 935 C C . GLN A 1 117 ? -38.516 -6.577 16.821 1.00 33.27 117 GLN A C 1
ATOM 936 O O . GLN A 1 117 ? -39.558 -7.219 16.995 1.00 31.48 117 GLN A O 1
ATOM 942 N N . LEU A 1 118 ? -38.331 -5.748 15.797 1.00 30.48 118 LEU A N 1
ATOM 943 C CA . LEU A 1 118 ? -39.342 -5.627 14.753 1.00 28.15 118 LEU A CA 1
ATOM 944 C C . LEU A 1 118 ? -39.504 -6.967 14.022 1.00 23.93 118 LEU A C 1
ATOM 945 O O . LEU A 1 118 ? -40.582 -7.275 13.508 1.00 25.59 118 LEU A O 1
ATOM 950 N N . LYS A 1 119 ? -38.450 -7.726 13.981 1.00 23.42 119 LYS A N 1
ATOM 951 C CA . LYS A 1 119 ? -38.432 -9.014 13.268 1.00 23.99 119 LYS A CA 1
ATOM 952 C C . LYS A 1 119 ? -39.491 -9.944 13.817 1.00 24.38 119 LYS A C 1
ATOM 953 O O . LYS A 1 119 ? -39.967 -10.848 13.142 1.00 23.68 119 LYS A O 1
ATOM 959 N N . VAL A 1 120 ? -39.867 -9.761 15.098 1.00 22.41 120 VAL A N 1
ATOM 960 C CA . VAL A 1 120 ? -40.687 -10.792 15.730 1.00 20.43 120 VAL A CA 1
ATOM 961 C C . VAL A 1 120 ? -42.097 -10.776 15.208 1.00 19.83 120 VAL A C 1
ATOM 962 O O . VAL A 1 120 ? -42.562 -11.811 14.759 1.00 20.98 120 VAL A O 1
ATOM 966 N N . PRO A 1 121 ? -42.790 -9.604 15.231 1.00 19.62 121 PRO A N 1
ATOM 967 C CA . PRO A 1 121 ? -44.081 -9.638 14.612 1.00 20.93 121 PRO A CA 1
ATOM 968 C C . PRO A 1 121 ? -43.967 -9.736 13.074 1.00 19.82 121 PRO A C 1
ATOM 969 O O . PRO A 1 121 ? -44.903 -10.229 12.478 1.00 21.24 121 PRO A O 1
ATOM 973 N N . TYR A 1 122 ? -42.861 -9.267 12.512 1.00 19.19 122 TYR A N 1
ATOM 974 C CA . TYR A 1 122 ? -42.627 -9.427 11.075 1.00 19.00 122 TYR A CA 1
ATOM 975 C C . TYR A 1 122 ? -42.720 -10.907 10.766 1.00 18.63 122 TYR A C 1
ATOM 976 O O . TYR A 1 122 ? -43.494 -11.277 9.906 1.00 18.67 122 TYR A O 1
ATOM 985 N N . LEU A 1 123 ? -41.973 -11.758 11.495 1.00 17.79 123 LEU A N 1
ATOM 986 C CA . LEU A 1 123 ? -41.995 -13.194 11.253 1.00 18.50 123 LEU A CA 1
ATOM 987 C C . LEU A 1 123 ? -43.350 -13.838 11.600 1.00 19.86 123 LEU A C 1
ATOM 988 O O . LEU A 1 123 ? -43.732 -14.862 11.020 1.00 18.58 123 LEU A O 1
ATOM 993 N N . GLN A 1 124 ? -44.095 -13.246 12.542 1.00 18.39 124 GLN A N 1
ATOM 994 C CA . GLN A 1 124 ? -45.405 -13.796 12.847 1.00 19.11 124 GLN A CA 1
ATOM 995 C C . GLN A 1 124 ? -46.419 -13.590 11.697 1.00 17.89 124 GLN A C 1
ATOM 996 O O . GLN A 1 124 ? -47.322 -14.393 11.487 1.00 18.08 124 GLN A O 1
ATOM 1002 N N . GLN A 1 125 ? -46.279 -12.470 11.009 1.00 19.95 125 GLN A N 1
ATOM 1003 C CA . GLN A 1 125 ? -47.158 -12.088 9.891 1.00 21.85 125 GLN A CA 1
ATOM 1004 C C . GLN A 1 125 ? -46.691 -12.623 8.502 1.00 19.85 125 GLN A C 1
ATOM 1005 O O . GLN A 1 125 ? -47.513 -12.810 7.611 1.00 20.64 125 GLN A O 1
ATOM 1011 N N . LEU A 1 126 ? -45.423 -12.927 8.367 1.00 18.27 126 LEU A N 1
ATOM 1012 C CA . LEU A 1 126 ? -44.889 -13.389 7.092 1.00 17.39 126 LEU A CA 1
ATOM 1013 C C . LEU A 1 126 ? -45.535 -14.696 6.505 1.00 18.51 126 LEU A C 1
ATOM 1014 O O . LEU A 1 126 ? -45.731 -14.794 5.269 1.00 17.81 126 LEU A O 1
ATOM 1019 N N . PRO A 1 127 ? -45.839 -15.702 7.344 1.00 17.32 127 PRO A N 1
ATOM 1020 C CA . PRO A 1 127 ? -46.416 -16.865 6.695 1.00 18.03 127 PRO A CA 1
ATOM 1021 C C . PRO A 1 127 ? -47.683 -16.525 5.903 1.00 16.56 127 PRO A C 1
ATOM 1022 O O . PRO A 1 127 ? -47.913 -17.052 4.803 1.00 15.70 127 PRO A O 1
ATOM 1026 N N . SER A 1 128 ? -48.519 -15.656 6.426 1.00 17.75 128 SER A N 1
ATOM 1027 C CA . SER A 1 128 ? -49.682 -15.338 5.640 1.00 18.17 128 SER A CA 1
ATOM 1028 C C . SER A 1 128 ? -49.335 -14.641 4.302 1.00 17.01 128 SER A C 1
ATOM 1029 O O . SER A 1 128 ? -50.022 -14.848 3.302 1.00 14.57 128 SER A O 1
ATOM 1032 N N . THR A 1 129 ? -48.346 -13.747 4.323 1.00 16.58 129 THR A N 1
ATOM 1033 C CA . THR A 1 129 ? -47.861 -13.125 3.061 1.00 13.48 129 THR A CA 1
ATOM 1034 C C . THR A 1 129 ? -47.234 -14.137 2.101 1.00 12.77 129 THR A C 1
ATOM 1035 O O . THR A 1 129 ? -47.566 -14.156 0.901 1.00 10.06 129 THR A O 1
ATOM 1039 N N . LEU A 1 130 ? -46.344 -14.995 2.624 1.00 11.35 130 LEU A N 1
ATOM 1040 C CA . LEU A 1 130 ? -45.778 -16.053 1.793 1.00 12.12 130 LEU A CA 1
ATOM 1041 C C . LEU A 1 130 ? -46.860 -16.984 1.276 1.00 11.82 130 LEU A C 1
ATOM 1042 O O . LEU A 1 130 ? -46.834 -17.462 0.067 1.00 11.57 130 LEU A O 1
ATOM 1047 N N . ARG A 1 131 ? -47.858 -17.254 2.106 1.00 11.02 131 ARG A N 1
ATOM 1048 C CA . ARG A 1 131 ? -48.955 -18.127 1.627 1.00 12.08 131 ARG A CA 1
ATOM 1049 C C . ARG A 1 131 ? -49.686 -17.492 0.412 1.00 12.31 131 ARG A C 1
ATOM 1050 O O . ARG A 1 131 ? -50.039 -18.163 -0.581 1.00 11.39 131 ARG A O 1
ATOM 1058 N N . MET A 1 132 ? -49.971 -16.203 0.524 1.00 10.63 132 MET A N 1
ATOM 1059 C CA . MET A 1 132 ? -50.642 -15.544 -0.571 1.00 10.75 132 MET A CA 1
ATOM 1060 C C . MET A 1 132 ? -49.790 -15.688 -1.893 1.00 11.00 132 MET A C 1
ATOM 1061 O O . MET A 1 132 ? -50.365 -15.987 -2.985 1.00 11.56 132 MET A O 1
ATOM 1066 N N . TRP A 1 133 ? -48.468 -15.457 -1.796 1.00 10.28 133 TRP A N 1
ATOM 1067 C CA . TRP A 1 133 ? -47.603 -15.584 -3.040 1.00 10.80 133 TRP A CA 1
ATOM 1068 C C . TRP A 1 133 ? -47.569 -17.047 -3.505 1.00 10.53 133 TRP A C 1
ATOM 1069 O O . TRP A 1 133 ? -47.588 -17.329 -4.708 1.00 10.15 133 TRP A O 1
ATOM 1080 N N . SER A 1 134 ? -47.462 -17.976 -2.547 1.00 9.54 134 SER A N 1
ATOM 1081 C CA . SER A 1 134 ? -47.451 -19.437 -2.883 1.00 10.09 134 SER A CA 1
ATOM 1082 C C . SER A 1 134 ? -48.722 -19.843 -3.617 1.00 9.37 134 SER A C 1
ATOM 1083 O O . SER A 1 134 ? -48.642 -20.498 -4.672 1.00 9.39 134 SER A O 1
ATOM 1086 N N . GLN A 1 135 ? -49.878 -19.368 -3.132 1.00 9.96 135 GLN A N 1
ATOM 1087 C CA . GLN A 1 135 ? -51.140 -19.669 -3.815 1.00 9.05 135 GLN A CA 1
ATOM 1088 C C . GLN A 1 135 ? -51.178 -19.004 -5.202 1.00 12.62 135 GLN A C 1
ATOM 1089 O O . GLN A 1 135 ? -51.701 -19.586 -6.159 1.00 10.96 135 GLN A O 1
ATOM 1095 N N . PHE A 1 136 ? -50.696 -17.759 -5.292 1.00 10.90 136 PHE A N 1
ATOM 1096 C CA . PHE A 1 136 ? -50.780 -17.067 -6.549 1.00 11.53 136 PHE A CA 1
ATOM 1097 C C . PHE A 1 136 ? -49.887 -17.727 -7.615 1.00 10.27 136 PHE A C 1
ATOM 1098 O O . PHE A 1 136 ? -50.299 -17.892 -8.769 1.00 8.47 136 PHE A O 1
ATOM 1106 N N . LEU A 1 137 ? -48.653 -18.088 -7.244 1.00 10.77 137 LEU A N 1
ATOM 1107 C CA . LEU A 1 137 ? -47.785 -18.769 -8.188 1.00 11.59 137 LEU A CA 1
ATOM 1108 C C . LEU A 1 137 ? -48.356 -20.195 -8.493 1.00 12.92 137 LEU A C 1
ATOM 1109 O O . LEU A 1 137 ? -48.278 -20.673 -9.649 1.00 13.09 137 LEU A O 1
ATOM 1114 N N . GLY A 1 138 ? -48.862 -20.857 -7.445 1.00 12.45 138 GLY A N 1
ATOM 1115 C CA . GLY A 1 138 ? -49.501 -22.244 -7.608 1.00 12.21 138 GLY A CA 1
ATOM 1116 C C . GLY A 1 138 ? -48.535 -23.161 -8.295 1.00 12.05 138 GLY A C 1
ATOM 1117 O O . GLY A 1 138 ? -47.334 -23.253 -7.918 1.00 12.76 138 GLY A O 1
ATOM 1118 N N . ASN A 1 139 ? -48.993 -23.831 -9.376 1.00 14.63 139 ASN A N 1
ATOM 1119 C CA . ASN A 1 139 ? -48.091 -24.782 -10.035 1.00 15.29 139 ASN A CA 1
ATOM 1120 C C . ASN A 1 139 ? -47.430 -24.178 -11.236 1.00 15.91 139 ASN A C 1
ATOM 1121 O O . ASN A 1 139 ? -46.816 -24.897 -12.043 1.00 16.30 139 ASN A O 1
ATOM 1126 N N . ASN A 1 140 ? -47.499 -22.862 -11.364 1.00 12.43 140 ASN A N 1
ATOM 1127 C CA . ASN A 1 140 ? -46.859 -22.205 -12.559 1.00 13.91 140 ASN A CA 1
ATOM 1128 C C . ASN A 1 140 ? -45.348 -22.087 -12.397 1.00 13.63 140 ASN A C 1
ATOM 1129 O O . ASN A 1 140 ? -44.819 -21.909 -11.273 1.00 12.93 140 ASN A O 1
ATOM 1134 N N . SER A 1 141 ? -44.620 -22.165 -13.492 1.00 11.35 141 SER A N 1
ATOM 1135 C CA . SER A 1 141 ? -43.189 -21.930 -13.382 1.00 12.34 141 SER A CA 1
ATOM 1136 C C . SER A 1 141 ? -42.885 -20.455 -13.048 1.00 11.83 141 SER A C 1
ATOM 1137 O O . SER A 1 141 ? -41.927 -20.169 -12.329 1.00 11.83 141 SER A O 1
ATOM 1140 N N . TYR A 1 142 ? -43.659 -19.535 -13.636 1.00 11.15 142 TYR A N 1
ATOM 1141 C CA . TYR A 1 142 ? -43.374 -18.078 -13.487 1.00 11.66 142 TYR A CA 1
ATOM 1142 C C . TYR A 1 142 ? -44.665 -17.402 -13.135 1.00 10.93 142 TYR A C 1
ATOM 1143 O O . TYR A 1 142 ? -45.760 -17.977 -13.216 1.00 10.45 142 TYR A O 1
ATOM 1152 N N . LEU A 1 143 ? -44.577 -16.163 -12.672 1.00 10.98 143 LEU A N 1
ATOM 1153 C CA . LEU A 1 143 ? -45.730 -15.482 -12.108 1.00 9.45 143 LEU A CA 1
ATOM 1154 C C . LEU A 1 143 ? -46.780 -15.140 -13.095 1.00 9.84 143 LEU A C 1
ATOM 1155 O O . LEU A 1 143 ? -47.969 -15.192 -12.760 1.00 11.08 143 LEU A O 1
ATOM 1160 N N . HIS A 1 144 ? -46.384 -14.760 -14.299 1.00 9.84 144 HIS A N 1
ATOM 1161 C CA . HIS A 1 144 ? -47.332 -14.391 -15.353 1.00 11.31 144 HIS A CA 1
ATOM 1162 C C . HIS A 1 144 ? -46.846 -14.970 -16.693 1.00 13.11 144 HIS A C 1
ATOM 1163 O O . HIS A 1 144 ? -45.673 -14.790 -17.085 1.00 11.28 144 HIS A O 1
ATOM 1170 N N . GLY A 1 145 ? -47.730 -15.667 -17.409 1.00 11.45 145 GLY A N 1
ATOM 1171 C CA . GLY A 1 145 ? -47.411 -16.256 -18.731 1.00 11.85 145 GLY A CA 1
ATOM 1172 C C . GLY A 1 145 ? -46.421 -17.434 -18.550 1.00 12.64 145 GLY A C 1
ATOM 1173 O O . GLY A 1 145 ? -46.254 -17.980 -17.444 1.00 11.79 145 GLY A O 1
ATOM 1174 N N . SER A 1 146 ? -45.825 -17.903 -19.657 1.00 11.69 146 SER A N 1
ATOM 1175 C CA . SER A 1 146 ? -45.073 -19.149 -19.612 1.00 12.99 146 SER A CA 1
ATOM 1176 C C . SER A 1 146 ? -43.504 -18.977 -19.648 1.00 13.17 146 SER A C 1
ATOM 1177 O O . SER A 1 146 ? -42.810 -19.978 -19.549 1.00 12.16 146 SER A O 1
ATOM 1180 N N . THR A 1 147 ? -42.979 -17.748 -19.640 1.00 11.69 147 THR A N 1
ATOM 1181 C CA . THR A 1 147 ? -41.524 -17.525 -19.672 1.00 12.72 147 THR A CA 1
ATOM 1182 C C . THR A 1 147 ? -41.133 -16.438 -18.687 1.00 13.14 147 THR A C 1
ATOM 1183 O O . THR A 1 147 ? -41.998 -15.696 -18.232 1.00 11.86 147 THR A O 1
ATOM 1187 N N . PRO A 1 148 ? -39.846 -16.399 -18.310 1.00 12.68 148 PRO A N 1
ATOM 1188 C CA . PRO A 1 148 ? -39.458 -15.397 -17.272 1.00 12.00 148 PRO A CA 1
ATOM 1189 C C . PRO A 1 148 ? -39.796 -13.951 -17.670 1.00 12.04 148 PRO A C 1
ATOM 1190 O O . PRO A 1 148 ? -39.552 -13.538 -18.830 1.00 14.12 148 PRO A O 1
ATOM 1194 N N . THR A 1 149 ? -40.252 -13.107 -16.728 1.00 11.22 149 THR A N 1
ATOM 1195 C CA . THR A 1 149 ? -40.414 -11.667 -17.061 1.00 10.15 149 THR A CA 1
ATOM 1196 C C . THR A 1 149 ? -39.759 -10.905 -15.892 1.00 11.12 149 THR A C 1
ATOM 1197 O O . THR A 1 149 ? -39.173 -11.517 -14.978 1.00 10.06 149 THR A O 1
ATOM 1201 N N . HIS A 1 150 ? -39.881 -9.579 -15.936 1.00 10.36 150 HIS A N 1
ATOM 1202 C CA . HIS A 1 150 ? -39.277 -8.798 -14.862 1.00 9.95 150 HIS A CA 1
ATOM 1203 C C . HIS A 1 150 ? -39.938 -9.176 -13.539 1.00 9.95 150 HIS A C 1
ATOM 1204 O O . HIS A 1 150 ? -39.312 -9.042 -12.496 1.00 8.86 150 HIS A O 1
ATOM 1211 N N . LEU A 1 151 ? -41.187 -9.605 -13.544 1.00 7.43 151 LEU A N 1
ATOM 1212 C CA . LEU A 1 151 ? -41.832 -9.929 -12.276 1.00 8.12 151 LEU A CA 1
ATOM 1213 C C . LEU A 1 151 ? -41.103 -11.069 -11.618 1.00 9.49 151 LEU A C 1
ATOM 1214 O O . LEU A 1 151 ? -40.999 -11.078 -10.384 1.00 8.67 151 LEU A O 1
ATOM 1219 N N . ASP A 1 152 ? -40.621 -12.044 -12.403 1.00 8.43 152 ASP A N 1
ATOM 1220 C CA . ASP A 1 152 ? -39.907 -13.167 -11.748 1.00 8.85 152 ASP A CA 1
ATOM 1221 C C . ASP A 1 152 ? -38.590 -12.759 -11.114 1.00 10.73 152 ASP A C 1
ATOM 1222 O O . ASP A 1 152 ? -38.182 -13.376 -10.131 1.00 10.51 152 ASP A O 1
ATOM 1227 N N . PHE A 1 153 ? -37.896 -11.783 -11.716 1.00 9.26 153 PHE A N 1
ATOM 1228 C CA . PHE A 1 153 ? -36.631 -11.341 -11.107 1.00 10.51 153 PHE A CA 1
ATOM 1229 C C . PHE A 1 153 ? -36.839 -10.466 -9.891 1.00 10.54 153 PHE A C 1
ATOM 1230 O O . PHE A 1 153 ? -36.049 -10.576 -8.967 1.00 9.82 153 PHE A O 1
ATOM 1238 N N . MET A 1 154 ? -37.934 -9.693 -9.854 1.00 8.77 154 MET A N 1
ATOM 1239 C CA . MET A 1 154 ? -38.276 -8.995 -8.599 1.00 8.55 154 MET A CA 1
ATOM 1240 C C . MET A 1 154 ? -38.602 -10.024 -7.535 1.00 9.83 154 MET A C 1
ATOM 1241 O O . MET A 1 154 ? -38.188 -9.930 -6.339 1.00 7.83 154 MET A O 1
ATOM 1246 N N . PHE A 1 155 ? -39.419 -10.997 -7.910 1.00 8.68 155 PHE A N 1
ATOM 1247 C CA . PHE A 1 155 ? -39.864 -12.014 -6.931 1.00 8.39 155 PHE A CA 1
ATOM 1248 C C . PHE A 1 155 ? -38.703 -12.857 -6.441 1.00 9.49 155 PHE A C 1
ATOM 1249 O O . PHE A 1 155 ? -38.548 -13.082 -5.214 1.00 9.01 155 PHE A O 1
ATOM 1257 N N . TYR A 1 156 ? -37.834 -13.249 -7.359 1.00 7.70 156 TYR A N 1
ATOM 1258 C CA . TYR A 1 156 ? -36.639 -13.993 -6.926 1.00 10.32 156 TYR A CA 1
ATOM 1259 C C . TYR A 1 156 ? -35.813 -13.211 -5.893 1.00 11.44 156 TYR A C 1
ATOM 1260 O O . TYR A 1 156 ? -35.384 -13.781 -4.826 1.00 10.42 156 TYR A O 1
ATOM 1269 N N . GLU A 1 157 ? -35.573 -11.928 -6.183 1.00 9.10 157 GLU A N 1
ATOM 1270 C CA . GLU A 1 157 ? -34.680 -11.186 -5.268 1.00 10.20 157 GLU A CA 1
ATOM 1271 C C . GLU A 1 157 ? -35.381 -11.022 -3.902 1.00 11.08 157 GLU A C 1
ATOM 1272 O O . GLU A 1 157 ? -34.751 -11.155 -2.823 1.00 10.95 157 GLU A O 1
ATOM 1278 N N . ALA A 1 158 ? -36.708 -10.774 -3.914 1.00 10.51 158 ALA A N 1
ATOM 1279 C CA . ALA A 1 158 ? -37.412 -10.615 -2.620 1.00 10.57 158 ALA A CA 1
ATOM 1280 C C . ALA A 1 158 ? -37.354 -11.907 -1.844 1.00 13.12 158 ALA A C 1
ATOM 1281 O O . ALA A 1 158 ? -37.121 -11.878 -0.625 1.00 12.98 158 ALA A O 1
ATOM 1283 N N . LEU A 1 159 ? -37.575 -13.056 -2.519 1.00 11.34 159 LEU A N 1
ATOM 1284 C CA . LEU A 1 159 ? -37.587 -14.358 -1.790 1.00 13.10 159 LEU A CA 1
ATOM 1285 C C . LEU A 1 159 ? -36.191 -14.685 -1.273 1.00 13.45 159 LEU A C 1
ATOM 1286 O O . LEU A 1 159 ? -36.055 -15.129 -0.176 1.00 13.68 159 LEU A O 1
ATOM 1291 N N . ASP A 1 160 ? -35.149 -14.442 -2.076 1.00 12.64 160 ASP A N 1
ATOM 1292 C CA . ASP A 1 160 ? -33.771 -14.712 -1.634 1.00 12.00 160 ASP A CA 1
ATOM 1293 C C . ASP A 1 160 ? -33.415 -13.879 -0.411 1.00 13.39 160 ASP A C 1
ATOM 1294 O O . ASP A 1 160 ? -32.811 -14.401 0.559 1.00 12.42 160 ASP A O 1
ATOM 1299 N N . VAL A 1 161 ? -33.875 -12.632 -0.383 1.00 13.29 161 VAL A N 1
ATOM 1300 C CA . VAL A 1 161 ? -33.622 -11.754 0.783 1.00 14.14 161 VAL A CA 1
ATOM 1301 C C . VAL A 1 161 ? -34.329 -12.202 2.031 1.00 13.30 161 VAL A C 1
ATOM 1302 O O . VAL A 1 161 ? -33.736 -12.290 3.162 1.00 13.56 161 VAL A O 1
ATOM 1306 N N . ILE A 1 162 ? -35.592 -12.572 1.851 1.00 13.66 162 ILE A N 1
ATOM 1307 C CA . ILE A 1 162 ? -36.422 -13.040 2.975 1.00 14.09 162 ILE A CA 1
ATOM 1308 C C . ILE A 1 162 ? -35.882 -14.372 3.478 1.00 15.51 162 ILE A C 1
ATOM 1309 O O . ILE A 1 162 ? -35.809 -14.613 4.712 1.00 15.04 162 ILE A O 1
ATOM 1314 N N . ARG A 1 163 ? -35.425 -15.208 2.553 1.00 15.46 163 ARG A N 1
ATOM 1315 C CA . ARG A 1 163 ? -34.874 -16.489 2.958 1.00 17.59 163 ARG A CA 1
ATOM 1316 C C . ARG A 1 163 ? -33.609 -16.299 3.771 1.00 19.10 163 ARG A C 1
ATOM 1317 O O . ARG A 1 163 ? -33.420 -16.998 4.791 1.00 18.70 163 ARG A O 1
ATOM 1325 N N . TYR A 1 164 ? -32.794 -15.308 3.395 1.00 18.19 164 TYR A N 1
ATOM 1326 C CA . TYR A 1 164 ? -31.647 -15.007 4.190 1.00 19.86 164 TYR A CA 1
ATOM 1327 C C . TYR A 1 164 ? -32.070 -14.508 5.596 1.00 21.00 164 TYR A C 1
ATOM 1328 O O . TYR A 1 164 ? -31.465 -14.862 6.614 1.00 18.34 164 TYR A O 1
ATOM 1337 N N . LEU A 1 165 ? -33.136 -13.702 5.660 1.00 18.42 165 LEU A N 1
ATOM 1338 C CA . LEU A 1 165 ? -33.653 -13.226 6.909 1.00 19.73 165 LEU A CA 1
ATOM 1339 C C . LEU A 1 165 ? -34.157 -14.339 7.854 1.00 20.46 165 LEU A C 1
ATOM 1340 O O . LEU A 1 165 ? -33.877 -14.326 9.096 1.00 20.50 165 LEU A O 1
ATOM 1345 N N . ASP A 1 166 ? -34.900 -15.298 7.308 1.00 17.65 166 ASP A N 1
ATOM 1346 C CA . ASP A 1 166 ? -35.307 -16.455 8.087 1.00 19.75 166 ASP A CA 1
ATOM 1347 C C . ASP A 1 166 ? -35.549 -17.656 7.135 1.00 18.42 166 ASP A C 1
ATOM 1348 O O . ASP A 1 166 ? -36.606 -17.784 6.538 1.00 15.89 166 ASP A O 1
ATOM 1353 N N . PRO A 1 167 ? -34.566 -18.508 6.976 1.00 19.03 167 PRO A N 1
ATOM 1354 C CA . PRO A 1 167 ? -34.669 -19.525 5.969 1.00 20.13 167 PRO A CA 1
ATOM 1355 C C . PRO A 1 167 ? -35.896 -20.438 6.180 1.00 20.92 167 PRO A C 1
ATOM 1356 O O . PRO A 1 167 ? -36.533 -20.787 5.206 1.00 19.74 167 PRO A O 1
ATOM 1360 N N . THR A 1 168 ? -36.209 -20.836 7.411 1.00 19.45 168 THR A N 1
ATOM 1361 C CA . THR A 1 168 ? -37.346 -21.741 7.639 1.00 21.01 168 THR A CA 1
ATOM 1362 C C . THR A 1 168 ? -38.699 -21.155 7.143 1.00 19.58 168 THR A C 1
ATOM 1363 O O . THR A 1 168 ? -39.581 -21.902 6.692 1.00 17.78 168 THR A O 1
ATOM 1367 N N . SER A 1 169 ? -38.827 -19.835 7.125 1.00 18.14 169 SER A N 1
ATOM 1368 C CA . SER A 1 169 ? -40.068 -19.236 6.617 1.00 18.72 169 SER A CA 1
ATOM 1369 C C . SER A 1 169 ? -40.331 -19.591 5.128 1.00 17.24 169 SER A C 1
ATOM 1370 O O . SER A 1 169 ? -41.462 -20.023 4.748 1.00 15.73 169 SER A O 1
ATOM 1373 N N . VAL A 1 170 ? -39.294 -19.458 4.317 1.00 15.08 170 VAL A N 1
ATOM 1374 C CA . VAL A 1 170 ? -39.461 -19.730 2.887 1.00 14.50 170 VAL A CA 1
ATOM 1375 C C . VAL A 1 170 ? -39.423 -21.229 2.566 1.00 15.64 170 VAL A C 1
ATOM 1376 O O . VAL A 1 170 ? -40.141 -21.704 1.663 1.00 13.88 170 VAL A O 1
ATOM 1380 N N . GLU A 1 171 ? -38.633 -21.963 3.362 1.00 14.76 171 GLU A N 1
ATOM 1381 C CA . GLU A 1 171 ? -38.544 -23.444 3.171 1.00 16.60 171 GLU A CA 1
ATOM 1382 C C . GLU A 1 171 ? -39.866 -24.081 3.482 1.00 17.05 171 GLU A C 1
ATOM 1383 O O . GLU A 1 171 ? -40.128 -25.210 3.021 1.00 16.47 171 GLU A O 1
ATOM 1389 N N . ALA A 1 172 ? -40.744 -23.381 4.209 1.00 16.77 172 ALA A N 1
ATOM 1390 C CA . ALA A 1 172 ? -42.079 -23.940 4.530 1.00 18.26 172 ALA A CA 1
ATOM 1391 C C . ALA A 1 172 ? -42.981 -24.109 3.236 1.00 19.40 172 ALA A C 1
ATOM 1392 O O . ALA A 1 172 ? -43.955 -24.882 3.287 1.00 18.61 172 ALA A O 1
ATOM 1394 N N . PHE A 1 173 ? -42.660 -23.382 2.129 1.00 15.04 173 PHE A N 1
ATOM 1395 C CA . PHE A 1 173 ? -43.454 -23.425 0.887 1.00 16.63 173 PHE A CA 1
ATOM 1396 C C . PHE A 1 173 ? -42.664 -24.024 -0.264 1.00 16.08 173 PHE A C 1
ATOM 1397 O O . PHE A 1 173 ? -41.727 -23.368 -0.826 1.00 15.06 173 PHE A O 1
ATOM 1405 N N . PRO A 1 174 ? -42.946 -25.309 -0.557 1.00 15.93 174 PRO A N 1
ATOM 1406 C CA . PRO A 1 174 ? -42.094 -25.982 -1.521 1.00 16.22 174 PRO A CA 1
ATOM 1407 C C . PRO A 1 174 ? -42.071 -25.221 -2.866 1.00 16.41 174 PRO A C 1
ATOM 1408 O O . PRO A 1 174 ? -40.995 -25.125 -3.493 1.00 14.56 174 PRO A O 1
ATOM 1412 N N . ASN A 1 175 ? -43.213 -24.684 -3.303 1.00 12.86 175 ASN A N 1
ATOM 1413 C CA . ASN A 1 175 ? -43.167 -24.020 -4.620 1.00 14.36 175 ASN A CA 1
ATOM 1414 C C . ASN A 1 175 ? -42.299 -22.719 -4.623 1.00 13.12 175 ASN A C 1
ATOM 1415 O O . ASN A 1 175 ? -41.744 -22.371 -5.658 1.00 13.82 175 ASN A O 1
ATOM 1420 N N . LEU A 1 176 ? -42.177 -22.047 -3.463 1.00 13.99 176 LEU A N 1
ATOM 1421 C CA . LEU A 1 176 ? -41.333 -20.860 -3.373 1.00 13.79 176 LEU A CA 1
ATOM 1422 C C . LEU A 1 176 ? -39.853 -21.281 -3.477 1.00 14.22 176 LEU A C 1
ATOM 1423 O O . LEU A 1 176 ? -39.052 -20.612 -4.117 1.00 11.31 176 LEU A O 1
ATOM 1428 N N . MET A 1 177 ? -39.481 -22.362 -2.791 1.00 13.80 177 MET A N 1
ATOM 1429 C CA . MET A 1 177 ? -38.116 -22.876 -2.914 1.00 14.13 177 MET A CA 1
ATOM 1430 C C . MET A 1 177 ? -37.793 -23.335 -4.351 1.00 13.70 177 MET A C 1
ATOM 1431 O O . MET A 1 177 ? -36.697 -23.131 -4.872 1.00 15.34 177 MET A O 1
ATOM 1436 N N . GLN A 1 178 ? -38.707 -24.017 -4.983 1.00 13.18 178 GLN A N 1
ATOM 1437 C CA . GLN A 1 178 ? -38.495 -24.492 -6.306 1.00 13.87 178 GLN A CA 1
ATOM 1438 C C . GLN A 1 178 ? -38.378 -23.298 -7.266 1.00 13.97 178 GLN A C 1
ATOM 1439 O O . GLN A 1 178 ? -37.643 -23.388 -8.244 1.00 12.90 178 GLN A O 1
ATOM 1445 N N . PHE A 1 179 ? -39.154 -22.229 -6.999 1.00 13.18 179 PHE A N 1
ATOM 1446 C CA . PHE A 1 179 ? -39.036 -21.026 -7.804 1.00 11.57 179 PHE A CA 1
ATOM 1447 C C . PHE A 1 179 ? -37.643 -20.363 -7.661 1.00 11.92 179 PHE A C 1
ATOM 1448 O O . PHE A 1 179 ? -37.020 -19.982 -8.647 1.00 13.69 179 PHE A O 1
ATOM 1456 N N . ILE A 1 180 ? -37.118 -20.255 -6.444 1.00 10.44 180 ILE A N 1
ATOM 1457 C CA . ILE A 1 180 ? -35.755 -19.739 -6.270 1.00 12.79 180 ILE A CA 1
ATOM 1458 C C . ILE A 1 180 ? -34.770 -20.557 -7.090 1.00 13.83 180 ILE A C 1
ATOM 1459 O O . ILE A 1 180 ? -33.917 -19.980 -7.768 1.00 14.58 180 ILE A O 1
ATOM 1464 N N . HIS A 1 181 ? -34.836 -21.894 -6.990 1.00 12.73 181 HIS A N 1
ATOM 1465 C CA . HIS A 1 181 ? -33.865 -22.762 -7.729 1.00 13.90 181 HIS A CA 1
ATOM 1466 C C . HIS A 1 181 ? -34.019 -22.682 -9.258 1.00 13.51 181 HIS A C 1
ATOM 1467 O O . HIS A 1 181 ? -33.018 -22.731 -10.008 1.00 13.76 181 HIS A O 1
ATOM 1474 N N . ARG A 1 182 ? -35.256 -22.511 -9.691 1.00 12.74 182 ARG A N 1
ATOM 1475 C CA . ARG A 1 182 ? -35.603 -22.325 -11.139 1.00 11.93 182 ARG A CA 1
ATOM 1476 C C . ARG A 1 182 ? -34.972 -21.079 -11.658 1.00 10.83 182 ARG A C 1
ATOM 1477 O O . ARG A 1 182 ? -34.335 -21.086 -12.763 1.00 12.97 182 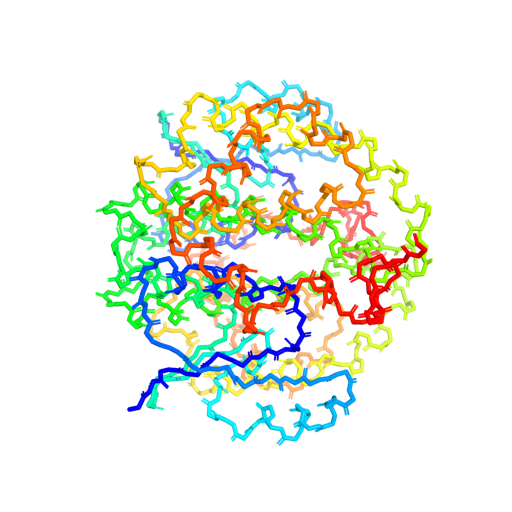ARG A O 1
ATOM 1485 N N . ILE A 1 183 ? -35.083 -19.975 -10.925 1.00 9.99 183 ILE A N 1
ATOM 1486 C CA . ILE A 1 183 ? -34.476 -18.734 -11.488 1.00 11.50 183 ILE A CA 1
ATOM 1487 C C . ILE A 1 183 ? -32.931 -18.897 -11.489 1.00 12.12 183 ILE A C 1
ATOM 1488 O O . ILE A 1 183 ? -32.239 -18.542 -12.455 1.00 12.78 183 ILE A O 1
ATOM 1493 N N . GLU A 1 184 ? -32.384 -19.482 -10.431 1.00 13.14 184 GLU A N 1
ATOM 1494 C CA . GLU A 1 184 ? -30.937 -19.581 -10.376 1.00 15.20 184 GLU A CA 1
ATOM 1495 C C . GLU A 1 184 ? -30.367 -20.560 -11.430 1.00 17.03 184 GLU A C 1
ATOM 1496 O O . GLU A 1 184 ? -29.149 -20.498 -11.732 1.00 14.73 184 GLU A O 1
ATOM 1502 N N . ALA A 1 185 ? -31.225 -21.447 -11.976 1.00 15.70 185 ALA A N 1
ATOM 1503 C CA . ALA A 1 185 ? -30.779 -22.422 -13.010 1.00 16.15 185 ALA A CA 1
ATOM 1504 C C . ALA A 1 185 ? -30.829 -21.838 -14.386 1.00 15.04 185 ALA A C 1
ATOM 1505 O O . ALA A 1 185 ? -30.218 -22.358 -15.295 1.00 14.32 185 ALA A O 1
ATOM 1507 N N . LEU A 1 186 ? -31.547 -20.747 -14.598 1.00 13.64 186 LEU A N 1
ATOM 1508 C CA . LEU A 1 186 ? -31.521 -20.154 -15.956 1.00 12.31 186 LEU A CA 1
ATOM 1509 C C . LEU A 1 186 ? -30.072 -19.882 -16.397 1.00 14.73 186 LEU A C 1
ATOM 1510 O O . LEU A 1 186 ? -29.331 -19.231 -15.688 1.00 14.18 186 LEU A O 1
ATOM 1515 N N . PRO A 1 187 ? -29.678 -20.356 -17.586 1.00 14.32 187 PRO A N 1
ATOM 1516 C CA . PRO A 1 187 ? -28.234 -20.287 -17.959 1.00 15.01 187 PRO A CA 1
ATOM 1517 C C . PRO A 1 187 ? -27.639 -18.861 -17.807 1.00 13.88 187 PRO A C 1
ATOM 1518 O O . PRO A 1 187 ? -26.509 -18.718 -17.346 1.00 12.24 187 PRO A O 1
ATOM 1522 N N . ASN A 1 188 ? -28.350 -17.833 -18.265 1.00 13.81 188 ASN A N 1
ATOM 1523 C CA . ASN A 1 188 ? -27.763 -16.486 -18.143 1.00 14.83 188 ASN A CA 1
ATOM 1524 C C . ASN A 1 188 ? -27.708 -15.951 -16.745 1.00 15.83 188 ASN A C 1
ATOM 1525 O O . ASN A 1 188 ? -26.888 -15.029 -16.428 1.00 13.90 188 ASN A O 1
ATOM 1530 N N . ILE A 1 189 ? -28.593 -16.467 -15.886 1.00 13.79 189 ILE A N 1
ATOM 1531 C CA . ILE A 1 189 ? -28.600 -15.977 -14.502 1.00 12.97 189 ILE A CA 1
ATOM 1532 C C . ILE A 1 189 ? -27.502 -16.712 -13.809 1.00 14.82 189 ILE A C 1
ATOM 1533 O O . ILE A 1 189 ? -26.775 -16.126 -13.001 1.00 13.24 189 ILE A O 1
ATOM 1538 N N . LYS A 1 190 ? -27.389 -18.038 -14.050 1.00 12.13 190 LYS A N 1
ATOM 1539 C CA . LYS A 1 190 ? -26.299 -18.781 -13.361 1.00 15.34 190 LYS A CA 1
ATOM 1540 C C . LYS A 1 190 ? -24.896 -18.166 -13.745 1.00 14.34 190 LYS A C 1
ATOM 1541 O O . LYS A 1 190 ? -23.999 -17.973 -12.882 1.00 15.98 190 LYS A O 1
ATOM 1547 N N . ALA A 1 191 ? -24.719 -17.860 -15.024 1.00 14.99 191 ALA A N 1
ATOM 1548 C CA . ALA A 1 191 ? -23.452 -17.244 -15.499 1.00 16.78 191 ALA A CA 1
ATOM 1549 C C . ALA A 1 191 ? -23.221 -15.910 -14.784 1.00 17.70 191 ALA A C 1
ATOM 1550 O O . ALA A 1 191 ? -22.110 -15.604 -14.308 1.00 16.43 191 ALA A O 1
ATOM 1552 N N . PHE A 1 192 ? -24.280 -15.083 -14.734 1.00 16.27 192 PHE A N 1
ATOM 1553 C CA . PHE A 1 192 ? -24.134 -13.765 -14.066 1.00 15.65 192 PHE A CA 1
ATOM 1554 C C . PHE A 1 192 ? -23.752 -14.023 -12.616 1.00 15.75 192 PHE A C 1
ATOM 1555 O O . PHE A 1 192 ? -22.825 -13.363 -12.092 1.00 16.16 192 PHE A O 1
ATOM 1563 N N . MET A 1 193 ? -24.458 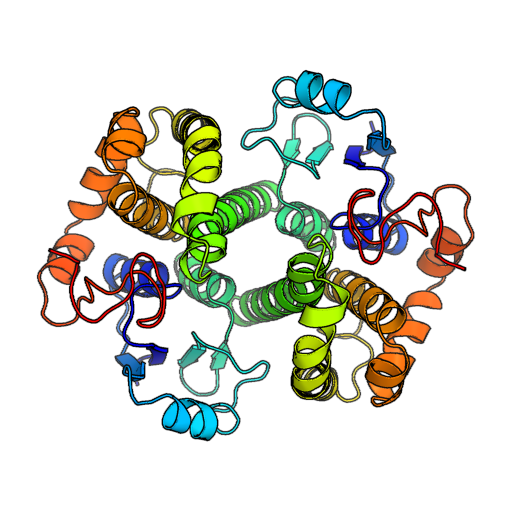-14.942 -11.961 1.00 13.94 193 MET A N 1
ATOM 1564 C CA . MET A 1 193 ? -24.180 -15.210 -10.544 1.00 15.77 193 MET A CA 1
ATOM 1565 C C . MET A 1 193 ? -22.754 -15.694 -10.273 1.00 16.01 193 MET A C 1
ATOM 1566 O O . MET A 1 193 ? -22.253 -15.474 -9.179 1.00 18.39 193 MET A O 1
ATOM 1571 N N . GLU A 1 194 ? -22.135 -16.333 -11.245 1.00 17.30 194 GLU A N 1
ATOM 1572 C CA . GLU A 1 194 ? -20.813 -16.928 -11.083 1.00 18.88 194 GLU A CA 1
ATOM 1573 C C . GLU A 1 194 ? -19.724 -15.945 -11.543 1.00 19.92 194 GLU A C 1
ATOM 1574 O O . GLU A 1 194 ? -18.511 -16.269 -11.493 1.00 19.78 194 GLU A O 1
ATOM 1580 N N . SER A 1 195 ? -20.123 -14.751 -11.998 1.00 18.53 195 SER A N 1
ATOM 1581 C CA . SER A 1 195 ? -19.204 -13.811 -12.675 1.00 18.69 195 SER A CA 1
ATOM 1582 C C . SER A 1 195 ? -18.640 -12.779 -11.668 1.00 19.03 195 SER A C 1
ATOM 1583 O O . SER A 1 195 ? -19.195 -12.601 -10.583 1.00 17.61 195 SER A O 1
ATOM 1586 N N . ASP A 1 196 ? -17.532 -12.122 -12.026 1.00 20.07 196 ASP A N 1
ATOM 1587 C CA . ASP A 1 196 ? -16.964 -11.051 -11.158 1.00 23.06 196 ASP A CA 1
ATOM 1588 C C . ASP A 1 196 ? -17.875 -9.853 -10.932 1.00 22.98 196 ASP A C 1
ATOM 1589 O O . ASP A 1 196 ? -17.743 -9.138 -9.950 1.00 24.96 196 ASP A O 1
ATOM 1594 N N . ARG A 1 197 ? -18.766 -9.578 -11.846 1.00 21.44 197 ARG A N 1
ATOM 1595 C CA . ARG A 1 197 ? -19.574 -8.359 -11.681 1.00 23.03 197 ARG A CA 1
ATOM 1596 C C . ARG A 1 197 ? -20.814 -8.570 -10.793 1.00 22.05 197 ARG A C 1
ATOM 159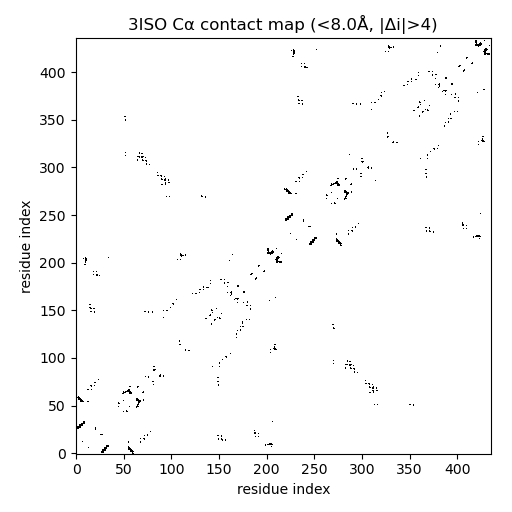7 O O . ARG A 1 197 ? -21.448 -7.582 -10.351 1.00 21.66 197 ARG A O 1
ATOM 1605 N N . PHE A 1 198 ? -21.126 -9.831 -10.448 1.00 19.85 198 PHE A N 1
ATOM 1606 C CA . PHE A 1 198 ? -22.229 -10.082 -9.535 1.00 17.79 198 PHE A CA 1
ATOM 1607 C C . PHE A 1 198 ? -21.994 -9.430 -8.168 1.00 19.21 198 PHE A C 1
ATOM 1608 O O . PHE A 1 198 ? -20.889 -9.509 -7.658 1.00 17.31 198 PHE A O 1
ATOM 1616 N N . ILE A 1 199 ? -23.030 -8.852 -7.551 1.00 16.88 199 ILE A N 1
ATOM 1617 C CA . ILE A 1 199 ? -22.938 -8.298 -6.179 1.00 17.66 199 ILE A CA 1
ATOM 1618 C C . ILE A 1 199 ? -23.783 -9.206 -5.260 1.00 18.45 199 ILE A C 1
ATOM 1619 O O . ILE A 1 199 ? -25.050 -9.239 -5.367 1.00 18.34 199 ILE A O 1
ATOM 1624 N N . LYS A 1 200 ? -23.128 -10.020 -4.419 1.00 17.92 200 LYS A N 1
ATOM 1625 C CA . LYS A 1 200 ? -23.924 -10.907 -3.577 1.00 17.21 200 LYS A CA 1
ATOM 1626 C C . LYS A 1 200 ? -24.285 -10.246 -2.249 1.00 16.52 200 LYS A C 1
ATOM 1627 O O . LYS A 1 200 ? -25.170 -10.720 -1.512 1.00 16.22 200 LYS A O 1
ATOM 1633 N N . TRP A 1 201 ? -23.613 -9.132 -1.922 1.00 16.12 201 TRP A N 1
ATOM 1634 C CA . TRP A 1 201 ? -23.790 -8.516 -0.549 1.00 16.87 201 TRP A CA 1
ATOM 1635 C C . TRP A 1 201 ? -23.286 -7.062 -0.698 1.00 16.02 201 TRP A C 1
ATOM 1636 O O . TRP A 1 201 ? -22.395 -6.828 -1.505 1.00 15.57 201 TRP A O 1
ATOM 1647 N N . PRO A 1 202 ? -23.905 -6.122 0.000 1.00 16.29 202 PRO A N 1
ATOM 1648 C CA . PRO A 1 202 ? -25.056 -6.337 0.904 1.00 15.40 202 PRO A CA 1
ATOM 1649 C C . PRO A 1 202 ? -26.435 -6.338 0.180 1.00 14.82 202 PRO A C 1
ATOM 1650 O O . PRO A 1 202 ? -26.513 -6.033 -1.045 1.00 15.09 202 PRO A O 1
ATOM 1654 N N . LEU A 1 203 ? -27.475 -6.733 0.933 1.00 13.86 203 LEU A N 1
ATOM 1655 C CA . LEU A 1 203 ? -28.837 -6.949 0.405 1.00 15.37 203 LEU A CA 1
ATOM 1656 C C . LEU A 1 203 ? -29.451 -5.565 0.387 1.00 14.29 203 LEU A C 1
ATOM 1657 O O . LEU A 1 203 ? -30.137 -5.177 -0.530 1.00 15.79 203 LEU A O 1
ATOM 1662 N N . ASN A 1 204 ? -29.198 -4.825 1.448 1.00 14.88 204 ASN A N 1
ATOM 1663 C CA . ASN A 1 204 ? -29.737 -3.471 1.659 1.00 16.58 204 ASN A CA 1
ATOM 1664 C C . ASN A 1 204 ? -28.522 -2.541 1.688 1.00 17.43 204 ASN A C 1
ATOM 1665 O O . ASN A 1 204 ? -27.400 -2.965 1.427 1.00 18.09 204 ASN A O 1
ATOM 1670 N N . GLY A 1 205 ? -28.742 -1.271 1.977 1.00 16.69 205 GLY A N 1
ATOM 1671 C CA . GLY A 1 205 ? -27.613 -0.322 2.057 1.00 17.56 205 GLY A CA 1
ATOM 1672 C C . GLY A 1 205 ? -26.720 -0.751 3.207 1.00 19.12 205 GLY A C 1
ATOM 1673 O O . GLY A 1 205 ? -27.147 -1.480 4.160 1.00 18.13 205 GLY A O 1
ATOM 1674 N N . TRP A 1 206 ? -25.482 -0.284 3.168 1.00 18.41 206 TRP A N 1
ATOM 1675 C CA . TRP A 1 206 ? -24.496 -0.778 4.121 1.00 18.70 206 TRP A CA 1
ATOM 1676 C C . TRP A 1 206 ? -24.862 -0.401 5.570 1.00 20.85 206 TRP A C 1
ATOM 1677 O O . TRP A 1 206 ? -24.474 -1.091 6.503 1.00 22.47 206 TRP A O 1
ATOM 1688 N N . SER A 1 207 ? -25.630 0.647 5.768 1.00 22.59 207 SER A N 1
ATOM 1689 C CA . SER A 1 207 ? -25.832 1.124 7.135 1.00 23.66 207 SER A CA 1
ATOM 1690 C C . SER A 1 207 ? -27.010 0.352 7.758 1.00 24.36 207 SER A C 1
ATOM 1691 O O . SER A 1 207 ? -27.312 0.509 8.919 1.00 22.00 207 SER A O 1
ATOM 1694 N N . ALA A 1 208 ? -27.648 -0.553 6.990 1.00 22.99 208 ALA A N 1
ATOM 1695 C CA . ALA A 1 208 ? -28.742 -1.343 7.553 1.00 22.33 208 ALA A CA 1
ATOM 1696 C C . ALA A 1 208 ? -28.289 -2.263 8.738 1.00 22.56 208 ALA A C 1
ATOM 1697 O O . ALA A 1 208 ? -27.210 -2.794 8.715 1.00 23.00 208 ALA A O 1
ATOM 1699 N N . TYR A 1 209 ? -29.156 -2.504 9.705 1.00 23.37 209 TYR A N 1
ATOM 1700 C CA . TYR A 1 209 ? -28.803 -3.499 10.706 1.00 25.78 209 TYR A CA 1
ATOM 1701 C C . TYR A 1 209 ? -29.160 -4.909 10.293 1.00 25.30 209 TYR A C 1
ATOM 1702 O O . TYR A 1 209 ? -28.623 -5.836 10.874 1.00 24.02 209 TYR A O 1
ATOM 1711 N N . PHE A 1 210 ? -30.022 -5.098 9.275 1.00 21.38 210 PHE A N 1
ATOM 1712 C CA . PHE A 1 210 ? -30.083 -6.429 8.665 1.00 19.83 210 PHE A CA 1
ATOM 1713 C C . PHE A 1 210 ? -29.738 -6.341 7.161 1.00 18.86 210 PHE A C 1
ATOM 1714 O O . PHE A 1 210 ? -30.263 -5.463 6.459 1.00 16.77 210 PHE A O 1
ATOM 1722 N N . GLY A 1 211 ? -28.906 -7.256 6.680 1.00 17.37 211 GLY A N 1
ATOM 1723 C CA . GLY A 1 211 ? -28.498 -7.284 5.272 1.00 17.85 211 GLY A CA 1
ATOM 1724 C C . GLY A 1 211 ? -27.595 -6.111 4.896 1.00 20.37 211 GLY A C 1
ATOM 1725 O O . GLY A 1 211 ? -27.463 -5.774 3.706 1.00 19.28 211 GLY A O 1
ATOM 1726 N N . GLY A 1 212 ? -26.979 -5.488 5.905 1.00 18.86 212 GLY A N 1
ATOM 1727 C CA . GLY A 1 212 ? -25.976 -4.466 5.639 1.00 22.14 212 GLY A CA 1
ATOM 1728 C C . GLY A 1 212 ? -24.547 -4.889 5.964 1.00 23.51 212 GLY A C 1
ATOM 1729 O O . GLY A 1 212 ? -24.238 -6.070 5.986 1.00 22.22 212 GLY A O 1
ATOM 1730 N N . GLY A 1 213 ? -23.645 -3.915 6.074 1.00 25.30 213 GLY A N 1
ATOM 1731 C CA . GLY A 1 213 ? -22.207 -4.224 6.247 1.00 25.10 213 GLY A CA 1
ATOM 1732 C C . GLY A 1 213 ? -21.531 -4.593 4.926 1.00 27.00 213 GLY A C 1
ATOM 1733 O O . GLY A 1 213 ? -22.190 -4.735 3.885 1.00 26.05 213 GLY A O 1
ATOM 1734 N N . ASP A 1 214 ? -20.201 -4.695 4.923 1.00 26.96 214 ASP A N 1
ATOM 1735 C CA . ASP A 1 214 ? -19.486 -5.171 3.729 1.00 27.34 214 ASP A CA 1
ATOM 1736 C C . ASP A 1 214 ? -19.563 -6.668 3.558 1.00 26.20 214 ASP A C 1
ATOM 1737 O O . ASP A 1 214 ? -19.296 -7.174 2.522 1.00 25.44 214 ASP A O 1
ATOM 1742 N N . ALA A 1 215 ? -19.938 -7.406 4.551 1.00 27.92 215 ALA A N 1
ATOM 1743 C CA . ALA A 1 215 ? -19.863 -8.866 4.360 1.00 30.09 215 ALA A CA 1
ATOM 1744 C C . ALA A 1 215 ? -20.961 -9.520 5.125 1.00 30.92 215 ALA A C 1
ATOM 1745 O O . ALA A 1 215 ? -21.403 -8.966 6.108 1.00 29.55 215 ALA A O 1
ATOM 1747 N N . PRO A 1 216 ? -21.437 -10.686 4.648 1.00 33.22 216 PRO A N 1
ATOM 1748 C CA . PRO A 1 216 ? -22.450 -11.422 5.387 1.00 36.18 216 PRO A CA 1
ATOM 1749 C C . PRO A 1 216 ? -21.979 -11.649 6.854 1.00 38.29 216 PRO A C 1
ATOM 1750 O O . PRO A 1 216 ? -20.800 -11.830 7.081 1.00 37.92 216 PRO A O 1
ATOM 1754 N N . PRO A 1 217 ? -22.882 -11.596 7.839 1.00 40.92 217 PRO A N 1
ATOM 1755 C CA . PRO A 1 217 ? -22.401 -11.871 9.214 1.00 43.25 217 PRO A CA 1
ATOM 1756 C C . PRO A 1 217 ? -21.950 -13.315 9.476 1.00 45.76 217 PRO A C 1
ATOM 1757 O O . PRO A 1 217 ? -22.184 -14.238 8.672 1.00 45.73 217 PRO A O 1
ATOM 1761 N N . LYS A 1 218 ? -21.337 -13.485 10.644 1.00 49.65 218 LYS A N 1
ATOM 1762 C CA . LYS A 1 218 ? -20.602 -14.682 11.011 1.00 52.90 218 LYS A CA 1
ATOM 1763 C C . LYS A 1 218 ? -19.147 -14.260 10.897 1.00 54.34 218 LYS A C 1
ATOM 1764 O O . LYS A 1 218 ? -18.782 -13.110 11.246 1.00 55.29 218 LYS A O 1
ATOM 1771 N N . MET B 1 1 ? -73.529 -4.220 -13.941 1.00 45.57 1 MET B N 1
ATOM 1772 C CA . MET B 1 1 ? -73.640 -3.296 -12.755 1.00 45.13 1 MET B CA 1
ATOM 1773 C C . MET B 1 1 ? -72.294 -2.554 -12.556 1.00 41.80 1 MET B C 1
ATOM 1774 O O . MET B 1 1 ? -71.279 -3.018 -13.034 1.00 42.75 1 MET B O 1
ATOM 1779 N N . ALA B 1 2 ? -72.303 -1.389 -11.896 1.00 37.16 2 ALA B N 1
ATOM 1780 C CA . ALA B 1 2 ? -71.115 -0.544 -11.816 1.00 32.53 2 ALA B CA 1
ATOM 1781 C C . ALA B 1 2 ? -69.944 -1.230 -11.100 1.00 28.31 2 ALA B C 1
ATOM 1782 O O . ALA B 1 2 ? -70.140 -1.916 -10.089 1.00 27.73 2 ALA B O 1
ATOM 1784 N N . PRO B 1 3 ? -68.714 -0.971 -11.575 1.00 24.87 3 PRO B N 1
ATOM 1785 C CA . PRO B 1 3 ? -67.506 -1.462 -10.807 1.00 22.96 3 PRO B CA 1
ATOM 1786 C C . PRO B 1 3 ? -67.541 -1.036 -9.337 1.00 19.76 3 PRO B C 1
ATOM 1787 O O . PRO B 1 3 ? -68.102 0.017 -9.033 1.00 19.59 3 PRO B O 1
ATOM 1791 N N . VAL B 1 4 ? -66.975 -1.853 -8.454 1.00 16.49 4 VAL B N 1
ATOM 1792 C CA . VAL B 1 4 ? -66.906 -1.597 -7.014 1.00 16.43 4 VAL B CA 1
ATOM 1793 C C . VAL B 1 4 ? -65.472 -1.226 -6.631 1.00 16.71 4 VAL B C 1
ATOM 1794 O O . VAL B 1 4 ? -64.559 -1.920 -7.012 1.00 16.17 4 VAL B O 1
ATOM 1798 N N . LEU B 1 5 ? -65.308 -0.130 -5.874 1.00 13.16 5 LEU B N 1
ATOM 1799 C CA . LEU B 1 5 ? -63.980 0.224 -5.313 1.00 13.70 5 LEU B CA 1
ATOM 1800 C C . LEU B 1 5 ? -64.072 0.003 -3.808 1.00 12.52 5 LEU B C 1
ATOM 1801 O O . LEU B 1 5 ? -64.961 0.572 -3.142 1.00 13.34 5 LEU B O 1
ATOM 1806 N N . GLY B 1 6 ? -63.279 -0.910 -3.283 1.00 12.30 6 GLY B N 1
ATOM 1807 C CA . GLY B 1 6 ? -63.368 -1.265 -1.848 1.00 11.88 6 GLY B CA 1
ATOM 1808 C C . GLY B 1 6 ? -62.157 -0.606 -1.144 1.00 11.93 6 GLY B C 1
ATOM 1809 O O . GLY B 1 6 ? -61.008 -0.773 -1.583 1.00 11.66 6 GLY B O 1
ATOM 1810 N N . TYR B 1 7 ? -62.402 0.087 -0.043 1.00 10.07 7 TYR B N 1
ATOM 1811 C CA . TYR B 1 7 ? -61.287 0.622 0.754 1.00 10.06 7 TYR B CA 1
ATOM 1812 C C . TYR B 1 7 ? -61.826 1.023 2.119 1.00 11.26 7 TYR B C 1
ATOM 1813 O O . TYR B 1 7 ? -63.071 1.160 2.318 1.00 12.56 7 TYR B O 1
ATOM 1822 N N . TRP B 1 8 ? -60.893 1.329 3.039 1.00 11.59 8 TRP B N 1
ATOM 1823 C CA . TRP B 1 8 ? -61.302 2.028 4.273 1.00 13.62 8 TRP B CA 1
ATOM 1824 C C . TRP B 1 8 ? -61.997 3.350 3.937 1.00 13.72 8 TRP B C 1
ATOM 1825 O O . TRP B 1 8 ? -61.740 3.974 2.868 1.00 13.41 8 TRP B O 1
ATOM 1836 N N . LYS B 1 9 ? -62.842 3.804 4.847 1.00 12.33 9 LYS B N 1
ATOM 1837 C CA . LYS B 1 9 ? -63.543 5.059 4.657 1.00 12.06 9 LYS B CA 1
ATOM 1838 C C . LYS B 1 9 ? -62.589 6.191 5.062 1.00 13.07 9 LYS B C 1
ATOM 1839 O O . LYS B 1 9 ? -62.853 6.987 6.001 1.00 11.72 9 LYS B O 1
ATOM 1845 N N . ILE B 1 10 ? -61.508 6.335 4.285 1.00 12.31 10 ILE B N 1
ATOM 1846 C CA . ILE B 1 10 ? -60.432 7.320 4.588 1.00 12.37 10 ILE B CA 1
ATOM 1847 C C . ILE B 1 10 ? -59.925 7.764 3.180 1.00 11.73 10 ILE B C 1
ATOM 1848 O O . ILE B 1 10 ? -60.278 7.147 2.170 1.00 10.64 10 ILE B O 1
ATOM 1853 N N . ARG B 1 11 ? -59.181 8.876 3.128 1.00 11.21 11 ARG B N 1
ATOM 1854 C CA . ARG B 1 11 ? -58.560 9.255 1.838 1.00 9.73 11 ARG B CA 1
ATOM 1855 C C . ARG B 1 11 ? -57.492 8.280 1.427 1.00 9.90 11 ARG B C 1
ATOM 1856 O O . ARG B 1 11 ? -57.702 7.521 0.448 1.00 11.08 11 ARG B O 1
ATOM 1864 N N . GLY B 1 12 ? -56.327 8.340 2.086 1.00 9.12 12 GLY B N 1
ATOM 1865 C CA . GLY B 1 12 ? -55.312 7.215 2.011 1.00 10.63 12 GLY B CA 1
ATOM 1866 C C . GLY B 1 12 ? -54.953 6.983 0.511 1.00 12.32 12 GLY B C 1
ATOM 1867 O O . GLY B 1 12 ? -54.822 7.941 -0.270 1.00 11.16 12 GLY B O 1
ATOM 1868 N N . LEU B 1 13 ? -54.821 5.728 0.116 1.00 10.48 13 LEU B N 1
ATOM 1869 C CA . LEU B 1 13 ? -54.386 5.373 -1.236 1.00 9.37 13 LEU B CA 1
ATOM 1870 C C . LEU B 1 13 ? -55.470 5.407 -2.254 1.00 10.54 13 LEU B C 1
ATOM 1871 O O . LEU B 1 13 ? -55.200 5.353 -3.465 1.00 10.89 13 LEU B O 1
ATOM 1876 N N . ALA B 1 14 ? -56.717 5.415 -1.833 1.00 9.49 14 ALA B N 1
ATOM 1877 C CA . ALA B 1 14 ? -57.818 5.373 -2.826 1.00 11.41 14 ALA B CA 1
ATOM 1878 C C . ALA B 1 14 ? -58.238 6.744 -3.338 1.00 10.69 14 ALA B C 1
ATOM 1879 O O . ALA B 1 14 ? -58.928 6.823 -4.303 1.00 11.33 14 ALA B O 1
ATOM 1881 N N . GLN B 1 15 ? -57.900 7.823 -2.635 1.00 9.09 15 GLN B N 1
ATOM 1882 C CA . GLN B 1 15 ? -58.509 9.094 -3.031 1.00 9.13 15 GLN B CA 1
ATOM 1883 C C . GLN B 1 15 ? -58.145 9.445 -4.509 1.00 10.40 15 GLN B C 1
ATOM 1884 O O . GLN B 1 15 ? -59.015 9.947 -5.226 1.00 10.36 15 GLN B O 1
ATOM 1890 N N . PRO B 1 16 ? -56.921 9.181 -4.950 1.00 9.51 16 PRO B N 1
ATOM 1891 C CA . PRO B 1 16 ? -56.629 9.588 -6.364 1.00 10.30 16 PRO B CA 1
ATOM 1892 C C . PRO B 1 16 ? -57.493 8.729 -7.270 1.00 11.47 16 PRO B C 1
ATOM 1893 O O . PRO B 1 16 ? -57.838 9.194 -8.365 1.00 9.80 16 PRO B O 1
ATOM 1897 N N . ILE B 1 17 ? -57.862 7.485 -6.852 1.00 9.59 17 ILE B N 1
ATOM 1898 C CA . ILE B 1 17 ? -58.726 6.652 -7.766 1.00 9.75 17 ILE B CA 1
ATOM 1899 C C . ILE B 1 17 ? -60.138 7.267 -7.870 1.00 9.56 17 ILE B C 1
ATOM 1900 O O . ILE B 1 17 ? -60.704 7.417 -8.960 1.00 9.11 17 ILE B O 1
ATOM 1905 N N . ARG B 1 18 ? -60.688 7.661 -6.733 1.00 9.87 18 ARG B N 1
ATOM 1906 C CA . ARG B 1 18 ? -62.031 8.283 -6.712 1.00 9.83 18 ARG B CA 1
ATOM 1907 C C . ARG B 1 18 ? -61.960 9.600 -7.495 1.00 10.65 18 ARG B C 1
ATOM 1908 O O . ARG B 1 18 ? -62.875 9.891 -8.272 1.00 11.52 18 ARG B O 1
ATOM 1916 N N . LEU B 1 19 ? -60.891 10.384 -7.304 1.00 9.87 19 LEU B N 1
ATOM 1917 C CA . LEU B 1 19 ? -60.786 11.633 -8.101 1.00 9.86 19 LEU B CA 1
ATOM 1918 C C . LEU B 1 19 ? -60.780 11.397 -9.620 1.00 10.31 19 LEU B C 1
ATOM 1919 O O . LEU B 1 19 ? -61.466 12.134 -10.420 1.00 11.16 19 LEU B O 1
ATOM 1924 N N . LEU B 1 20 ? -60.007 10.390 -10.021 1.00 9.61 20 LEU B N 1
ATOM 1925 C CA . LEU B 1 20 ? -59.831 10.050 -11.452 1.00 9.88 20 LEU B CA 1
ATOM 1926 C C . LEU B 1 20 ? -61.212 9.627 -11.981 1.00 10.10 20 LEU B C 1
ATOM 1927 O O . LEU B 1 20 ? -61.612 10.047 -13.056 1.00 9.84 20 LEU B O 1
ATOM 1932 N N . LEU B 1 21 ? -61.937 8.768 -11.231 1.00 8.98 21 LEU B N 1
ATOM 1933 C CA . LEU B 1 21 ? -63.198 8.209 -11.789 1.00 9.76 21 LEU B CA 1
ATOM 1934 C C . LEU B 1 21 ? -64.228 9.370 -11.888 1.00 10.43 21 LEU B C 1
ATOM 1935 O O . LEU B 1 21 ? -65.030 9.437 -12.847 1.00 11.65 21 LEU B O 1
ATOM 1940 N N . GLU B 1 22 ? -64.193 10.277 -10.916 1.00 10.26 22 GLU B N 1
ATOM 1941 C CA . GLU B 1 22 ? -65.155 11.414 -10.969 1.00 11.01 22 GLU B CA 1
ATOM 1942 C C . GLU B 1 22 ? -64.794 12.352 -12.109 1.00 12.50 22 GLU B C 1
ATOM 1943 O O . GLU B 1 22 ? -65.649 12.842 -12.858 1.00 12.84 22 GLU B O 1
ATOM 1949 N N . TYR B 1 23 ? -63.513 12.564 -12.291 1.00 11.58 23 TYR B N 1
ATOM 1950 C CA . TYR B 1 23 ? -63.059 13.400 -13.451 1.00 11.76 23 TYR B CA 1
ATOM 1951 C C . TYR B 1 23 ? -63.521 12.843 -14.792 1.00 12.51 23 TYR B C 1
ATOM 1952 O O . TYR B 1 23 ? -64.094 13.542 -15.607 1.00 13.54 23 TYR B O 1
ATOM 1961 N N . VAL B 1 24 ? -63.227 11.579 -15.075 1.00 11.57 24 VAL B N 1
ATOM 1962 C CA . VAL B 1 24 ? -63.556 11.036 -16.360 1.00 12.14 24 VAL B CA 1
ATOM 1963 C C . VAL B 1 24 ? -65.072 10.730 -16.451 1.00 14.59 24 VAL B C 1
ATOM 1964 O O . VAL B 1 24 ? -65.563 10.482 -17.550 1.00 14.98 24 VAL B O 1
ATOM 1968 N N . GLY B 1 25 ? -65.756 10.738 -15.329 1.00 14.52 25 GLY B N 1
ATOM 1969 C CA . GLY B 1 25 ? -67.255 10.559 -15.301 1.00 15.91 25 GLY B CA 1
ATOM 1970 C C . GLY B 1 25 ? -67.656 9.103 -15.431 1.00 18.60 25 GLY B C 1
ATOM 1971 O O . GLY B 1 25 ? -68.694 8.786 -16.061 1.00 18.90 25 GLY B O 1
ATOM 1972 N N . ASP B 1 26 ? -66.847 8.180 -14.903 1.00 17.28 26 ASP B N 1
ATOM 1973 C CA . ASP B 1 26 ? -67.211 6.744 -14.922 1.00 18.14 26 ASP B CA 1
ATOM 1974 C C . ASP B 1 26 ? -68.086 6.418 -13.712 1.00 19.33 26 ASP B C 1
ATOM 1975 O O . ASP B 1 26 ? -67.823 6.872 -12.609 1.00 18.28 26 ASP B O 1
ATOM 1980 N N . SER B 1 27 ? -69.103 5.581 -13.889 1.00 20.56 27 SER B N 1
ATOM 1981 C CA . SER B 1 27 ? -69.920 5.204 -12.741 1.00 21.95 27 SER B CA 1
ATOM 1982 C C . SER B 1 27 ? -69.169 4.219 -11.854 1.00 19.37 27 SER B C 1
ATOM 1983 O O . SER B 1 27 ? -68.433 3.350 -12.355 1.00 19.45 27 SER B O 1
ATOM 1986 N N . TYR B 1 28 ? -69.328 4.321 -10.547 1.00 17.47 28 TYR B N 1
ATOM 1987 C CA . TYR B 1 28 ? -68.658 3.321 -9.664 1.00 18.26 28 TYR B CA 1
ATOM 1988 C C . TYR B 1 28 ? -69.406 3.333 -8.341 1.00 17.88 28 TYR B C 1
ATOM 1989 O O . TYR B 1 28 ? -70.143 4.276 -8.036 1.00 17.12 28 TYR B O 1
ATOM 1998 N N . GLU B 1 29 ? -69.285 2.262 -7.588 1.00 16.31 29 GLU B N 1
ATOM 1999 C CA . GLU B 1 29 ? -69.862 2.307 -6.233 1.00 18.27 29 GLU B CA 1
ATOM 2000 C C . GLU B 1 29 ? -68.708 1.988 -5.307 1.00 17.95 29 GLU B C 1
ATOM 2001 O O . GLU B 1 29 ? -67.753 1.347 -5.726 1.00 18.00 29 GLU B O 1
ATOM 2007 N N . GLU B 1 30 ? -68.770 2.411 -4.048 1.00 16.16 30 GLU B N 1
ATOM 2008 C CA . GLU B 1 30 ? -67.670 2.099 -3.155 1.00 17.11 30 GLU B CA 1
ATOM 2009 C C . GLU B 1 30 ? -68.178 1.135 -2.130 1.00 18.31 30 GLU B C 1
ATOM 2010 O O . GLU B 1 30 ? -69.337 1.287 -1.602 1.00 18.52 30 GLU B O 1
ATOM 2016 N N . HIS B 1 31 ? -67.341 0.208 -1.763 1.00 16.86 31 HIS B N 1
ATOM 2017 C CA . HIS B 1 31 ? -67.639 -0.608 -0.553 1.00 18.91 31 HIS B CA 1
ATOM 2018 C C . HIS B 1 31 ? -66.661 -0.108 0.518 1.00 17.90 31 HIS B C 1
ATOM 2019 O O . HIS B 1 31 ? -65.466 -0.389 0.424 1.00 15.06 31 HIS B O 1
ATOM 2026 N N . SER B 1 32 ? -67.168 0.670 1.494 1.00 17.12 32 SER B N 1
ATOM 2027 C CA . SER B 1 32 ? -66.366 1.421 2.382 1.00 19.76 32 SER B CA 1
ATOM 2028 C C . SER B 1 32 ? -66.290 0.699 3.695 1.00 19.93 32 SER B C 1
ATOM 2029 O O . SER B 1 32 ? -67.398 0.391 4.251 1.00 21.18 32 SER B O 1
ATOM 2032 N N . TYR B 1 33 ? -65.082 0.403 4.205 1.00 16.08 33 TYR B N 1
ATOM 2033 C CA . TYR B 1 33 ? -64.917 -0.188 5.517 1.00 15.79 33 TYR B CA 1
ATOM 2034 C C . TYR B 1 33 ? -64.697 0.916 6.535 1.00 17.28 33 TYR B C 1
ATOM 2035 O O . TYR B 1 33 ? -63.737 1.669 6.413 1.00 16.08 33 TYR B O 1
ATOM 2044 N N . GLY B 1 34 ? -65.598 1.044 7.505 1.00 18.40 34 GLY B N 1
ATOM 2045 C CA . GLY B 1 34 ? -65.438 2.076 8.565 1.00 18.95 34 GLY B CA 1
ATOM 2046 C C . GLY B 1 34 ? -64.440 1.777 9.644 1.00 18.31 34 GLY B C 1
ATOM 2047 O O . GLY B 1 34 ? -63.759 0.741 9.676 1.00 16.40 34 GLY B O 1
ATOM 2048 N N . ARG B 1 35 ? -64.304 2.736 10.553 1.00 19.13 35 ARG B N 1
ATOM 2049 C CA . ARG B 1 35 ? -63.287 2.634 11.576 1.00 22.01 35 ARG B CA 1
ATOM 2050 C C . ARG B 1 35 ? -63.437 1.365 12.450 1.00 23.78 35 ARG B C 1
ATOM 2051 O O . ARG B 1 35 ? -62.487 0.840 12.999 1.00 24.15 35 ARG B O 1
ATOM 2059 N N . CYS B 1 36 ? -64.646 0.879 12.560 1.00 26.06 36 CYS B N 1
ATOM 2060 C CA . CYS B 1 36 ? -64.866 -0.302 13.382 1.00 29.68 36 CYS B CA 1
ATOM 2061 C C . CYS B 1 36 ? -65.120 -1.538 12.529 1.00 28.88 36 CYS B C 1
ATOM 2062 O O . CYS B 1 36 ? -65.549 -2.546 13.072 1.00 29.76 36 CYS B O 1
ATOM 2065 N N . ASP B 1 37 ? -64.855 -1.473 11.213 1.00 26.76 37 ASP B N 1
ATOM 2066 C CA . ASP B 1 37 ? -65.061 -2.635 10.300 1.00 25.15 37 ASP B CA 1
ATOM 2067 C C . ASP B 1 37 ? -63.844 -3.467 10.050 1.00 23.21 37 ASP B C 1
ATOM 2068 O O . ASP B 1 37 ? -63.778 -4.179 9.040 1.00 23.71 37 ASP B O 1
ATOM 2073 N N . GLY B 1 38 ? -62.863 -3.403 10.924 1.00 22.53 38 GLY B N 1
ATOM 2074 C CA . GLY B 1 38 ? -61.660 -4.173 10.722 1.00 22.66 38 GLY B CA 1
ATOM 2075 C C . GLY B 1 38 ? -61.925 -5.704 10.579 1.00 25.06 38 GLY B C 1
ATOM 2076 O O . GLY B 1 38 ? -61.294 -6.400 9.788 1.00 22.43 38 GLY B O 1
ATOM 2077 N N . GLU B 1 39 ? -62.806 -6.259 11.416 1.00 25.63 39 GLU B N 1
ATOM 2078 C CA . GLU B 1 39 ? -63.023 -7.700 11.373 1.00 25.61 39 GLU B CA 1
ATOM 2079 C C . GLU B 1 39 ? -63.864 -8.016 10.151 1.00 24.78 39 GLU B C 1
ATOM 2080 O O . GLU B 1 39 ? -63.759 -9.083 9.557 1.00 24.64 39 GLU B O 1
ATOM 2086 N N . LYS B 1 40 ? -64.689 -7.062 9.753 1.00 24.70 40 LYS B N 1
ATOM 2087 C CA . LYS B 1 40 ? -65.463 -7.215 8.585 1.00 25.35 40 LYS B CA 1
ATOM 2088 C C . LYS B 1 40 ? -64.504 -7.343 7.379 1.00 25.12 40 LYS B C 1
ATOM 2089 O O . LYS B 1 40 ? -64.662 -8.237 6.567 1.00 24.37 40 LYS B O 1
ATOM 2095 N N . TRP B 1 41 ? -63.484 -6.467 7.264 1.00 21.46 41 TRP B N 1
ATOM 2096 C CA . TRP B 1 41 ? -62.499 -6.696 6.189 1.00 17.68 41 TRP B CA 1
ATOM 2097 C C . TRP B 1 41 ? -61.812 -8.057 6.373 1.00 17.06 41 TRP B C 1
ATOM 2098 O O . TRP B 1 41 ? -61.655 -8.787 5.361 1.00 16.04 41 TRP B O 1
ATOM 2109 N N . GLN B 1 42 ? -61.358 -8.420 7.614 1.00 17.78 42 GLN B N 1
ATOM 2110 C CA . GLN B 1 42 ? -60.634 -9.727 7.815 1.00 19.52 42 GLN B CA 1
ATOM 2111 C C . GLN B 1 42 ? -61.514 -10.861 7.322 1.00 21.60 42 GLN B C 1
ATOM 2112 O O . GLN B 1 42 ? -61.010 -11.833 6.757 1.00 20.39 42 GLN B O 1
ATOM 2118 N N . ASN B 1 43 ? -62.816 -10.680 7.425 1.00 21.98 43 ASN B N 1
ATOM 2119 C CA . ASN B 1 43 ? -63.760 -11.752 7.014 1.00 23.96 43 ASN B CA 1
ATOM 2120 C C . ASN B 1 43 ? -64.051 -11.728 5.523 1.00 24.00 43 ASN B C 1
ATOM 2121 O O . ASN B 1 43 ? -64.608 -12.676 4.951 1.00 24.47 43 ASN B O 1
ATOM 2126 N N . ASP B 1 44 ? -63.763 -10.604 4.885 1.00 22.41 44 ASP B N 1
ATOM 2127 C CA . ASP B 1 44 ? -64.099 -10.463 3.471 1.00 20.17 44 ASP B CA 1
ATOM 2128 C C . ASP B 1 44 ? -62.889 -10.832 2.618 1.00 18.03 44 ASP B C 1
ATOM 2129 O O . ASP B 1 44 ? -63.044 -11.226 1.455 1.00 16.60 44 ASP B O 1
ATOM 2134 N N . LYS B 1 45 ? -61.699 -10.648 3.188 1.00 18.62 45 LYS B N 1
ATOM 2135 C CA . LYS B 1 45 ? -60.447 -10.464 2.418 1.00 17.98 45 LYS B CA 1
ATOM 2136 C C . LYS B 1 45 ? -60.192 -11.629 1.498 1.00 18.65 45 LYS B C 1
ATOM 2137 O O . LYS B 1 45 ? -59.660 -11.449 0.402 1.00 16.59 45 LYS B O 1
ATOM 2143 N N . HIS B 1 46 ? -60.523 -12.857 1.976 1.00 18.06 46 HIS B N 1
ATOM 2144 C CA . HIS B 1 46 ? -60.253 -14.103 1.232 1.00 19.75 46 HIS B CA 1
ATOM 2145 C C . HIS B 1 46 ? -61.456 -14.636 0.473 1.00 20.41 46 HIS B C 1
ATOM 2146 O O . HIS B 1 46 ? -61.364 -15.658 -0.230 1.00 20.58 46 HIS B O 1
ATOM 2153 N N . ASN B 1 47 ? -62.543 -13.898 0.551 1.00 19.27 47 ASN B N 1
ATOM 2154 C CA . ASN B 1 47 ? -63.838 -14.363 0.049 1.00 21.12 47 ASN B CA 1
ATOM 2155 C C . ASN B 1 47 ? -64.380 -13.415 -1.029 1.00 20.60 47 ASN B C 1
ATOM 2156 O O . ASN B 1 47 ? -65.603 -13.295 -1.260 1.00 21.69 47 ASN B O 1
ATOM 2161 N N . LEU B 1 48 ? -63.469 -12.676 -1.722 1.00 17.52 48 LEU B N 1
ATOM 2162 C CA . LEU B 1 48 ? -63.903 -11.756 -2.772 1.00 16.64 48 LEU B CA 1
ATOM 2163 C C . LEU B 1 48 ? -63.297 -12.103 -4.116 1.00 16.95 48 LEU B C 1
ATOM 2164 O O . LEU B 1 48 ? -63.317 -11.311 -5.005 1.00 17.31 48 LEU B O 1
ATOM 2169 N N . GLY B 1 49 ? -62.704 -13.271 -4.278 1.00 17.11 49 GLY B N 1
ATOM 2170 C CA . GLY B 1 49 ? -62.128 -13.568 -5.575 1.00 17.09 49 GLY B CA 1
ATOM 2171 C C . GLY B 1 49 ? -60.809 -12.832 -5.910 1.00 16.16 49 GLY B C 1
ATOM 2172 O O . GLY B 1 49 ? -60.369 -12.845 -7.043 1.00 17.21 49 GLY B O 1
ATOM 2173 N N . LEU B 1 50 ? -60.195 -12.173 -4.943 1.00 14.32 50 LEU B N 1
ATOM 2174 C CA . LEU B 1 50 ? -58.957 -11.440 -5.162 1.00 13.23 50 LEU B CA 1
ATOM 2175 C C . LEU B 1 50 ? -57.715 -12.346 -5.222 1.00 14.17 50 LEU B C 1
ATOM 2176 O O . LEU B 1 50 ? -57.454 -13.155 -4.296 1.00 13.44 50 LEU B O 1
ATOM 2181 N N . GLU B 1 51 ? -56.918 -12.164 -6.283 1.00 13.26 51 GLU B N 1
ATOM 2182 C CA . GLU B 1 51 ? -55.713 -12.986 -6.417 1.00 13.61 51 GLU B CA 1
ATOM 2183 C C . GLU B 1 51 ? -54.667 -12.594 -5.447 1.00 13.78 51 GLU B C 1
ATOM 2184 O O . GLU B 1 51 ? -53.892 -13.442 -5.089 1.00 11.74 51 GLU B O 1
ATOM 2190 N N . LEU B 1 52 ? -54.579 -11.290 -5.095 1.00 11.22 52 LEU B N 1
ATOM 2191 C CA . LEU B 1 52 ? -53.593 -10.844 -4.115 1.00 11.94 52 LEU B CA 1
ATOM 2192 C C . LEU B 1 52 ? -54.290 -9.898 -3.129 1.00 12.94 52 LEU B C 1
ATOM 2193 O O . LEU B 1 52 ? -54.153 -8.661 -3.216 1.00 13.55 52 LEU B O 1
ATOM 2198 N N . PRO B 1 53 ? -55.067 -10.471 -2.184 1.00 13.84 53 PRO B N 1
ATOM 2199 C CA . PRO B 1 53 ? -55.991 -9.651 -1.367 1.00 13.66 53 PRO B CA 1
ATOM 2200 C C . PRO B 1 53 ? -55.333 -8.440 -0.691 1.00 12.28 53 PRO B C 1
ATOM 2201 O O . PRO B 1 53 ? -54.235 -8.558 -0.126 1.00 9.87 53 PRO B O 1
ATOM 2205 N N . ASN B 1 54 ? -56.005 -7.291 -0.785 1.00 12.48 54 ASN B N 1
ATOM 2206 C CA . ASN B 1 54 ? -55.471 -6.083 -0.190 1.00 12.27 54 ASN B CA 1
ATOM 2207 C C . ASN B 1 54 ? -56.531 -5.002 -0.305 1.00 13.43 54 ASN B C 1
ATOM 2208 O O . ASN B 1 54 ? -57.583 -5.250 -0.924 1.00 11.86 54 ASN B O 1
ATOM 2213 N N . LEU B 1 55 ? -56.280 -3.843 0.309 1.00 10.09 55 LEU B N 1
ATOM 2214 C CA . LEU B 1 55 ? -57.122 -2.639 0.183 1.00 11.22 55 LEU B CA 1
ATOM 2215 C C . LEU B 1 55 ? -56.218 -1.495 -0.335 1.00 11.08 55 LEU B C 1
ATOM 2216 O O . LEU B 1 55 ? -55.148 -1.311 0.211 1.00 13.57 55 LEU B O 1
ATOM 2221 N N . PRO B 1 56 ? -56.615 -0.805 -1.432 1.00 11.65 56 PRO B N 1
ATOM 2222 C CA . PRO B 1 56 ? -57.927 -0.986 -2.076 1.00 11.00 56 PRO B CA 1
ATOM 2223 C C . PRO B 1 56 ? -58.013 -2.206 -2.992 1.00 10.65 56 PRO B C 1
ATOM 2224 O O . PRO B 1 56 ? -56.980 -2.717 -3.469 1.00 9.78 56 PRO B O 1
ATOM 2228 N N . TYR B 1 57 ? -59.256 -2.566 -3.318 1.00 11.14 57 TYR B N 1
ATOM 2229 C CA . TYR B 1 57 ? -59.498 -3.525 -4.402 1.00 11.82 57 TYR B CA 1
ATOM 2230 C C . TYR B 1 57 ? -60.549 -2.934 -5.358 1.00 10.69 57 TYR B C 1
ATOM 2231 O O . TYR B 1 57 ? -61.250 -1.972 -5.000 1.00 11.21 57 TYR B O 1
ATOM 2240 N N . TYR B 1 58 ? -60.623 -3.503 -6.562 1.00 11.53 58 TYR B N 1
ATOM 2241 C CA . TYR B 1 58 ? -61.522 -3.041 -7.577 1.00 12.09 58 TYR B CA 1
ATOM 2242 C C . TYR B 1 58 ? -62.134 -4.301 -8.199 1.00 13.54 58 TYR B C 1
ATOM 2243 O O . TYR B 1 58 ? -61.402 -5.200 -8.543 1.00 12.19 58 TYR B O 1
ATOM 2252 N N . LYS B 1 59 ? -63.452 -4.331 -8.405 1.00 15.73 59 LYS B N 1
ATOM 2253 C CA . LYS B 1 59 ? -64.124 -5.540 -8.945 1.00 18.67 59 LYS B CA 1
ATOM 2254 C C . LYS B 1 59 ? -65.165 -5.076 -9.909 1.00 20.43 59 LYS B C 1
ATOM 2255 O O . LYS B 1 59 ? -65.952 -4.172 -9.582 1.00 23.40 59 LYS B O 1
ATOM 2261 N N . ASP B 1 60 ? -65.142 -5.670 -11.099 1.00 21.99 60 ASP B N 1
ATOM 2262 C CA . ASP B 1 60 ? -66.109 -5.367 -12.146 1.00 22.95 60 ASP B CA 1
ATOM 2263 C C . ASP B 1 60 ? -66.433 -6.715 -12.819 1.00 24.60 60 ASP B C 1
ATOM 2264 O O . ASP B 1 60 ? -65.612 -7.241 -13.565 1.00 23.69 60 ASP B O 1
ATOM 2269 N N . GLY B 1 61 ? -67.549 -7.313 -12.429 1.00 26.11 61 GLY B N 1
ATOM 2270 C CA . GLY B 1 61 ? -67.917 -8.657 -12.868 1.00 27.53 61 GLY B CA 1
ATOM 2271 C C . GLY B 1 61 ? -66.973 -9.702 -12.306 1.00 27.48 61 GLY B C 1
ATOM 2272 O O . GLY B 1 61 ? -66.807 -9.825 -11.088 1.00 29.89 61 GLY B O 1
ATOM 2273 N N . ASN B 1 62 ? -66.338 -10.460 -13.179 1.00 25.75 62 ASN B N 1
ATOM 2274 C CA . ASN B 1 62 ? -65.346 -11.448 -12.768 1.00 25.23 62 ASN B CA 1
ATOM 2275 C C . ASN B 1 62 ? -63.970 -10.808 -12.950 1.00 23.33 62 ASN B C 1
ATOM 2276 O O . ASN B 1 62 ? -63.008 -11.521 -12.891 1.00 24.37 62 ASN B O 1
ATOM 2281 N N . PHE B 1 63 ? -63.857 -9.507 -13.220 1.00 18.94 63 PHE B N 1
ATOM 2282 C CA . PHE B 1 63 ? -62.472 -8.907 -13.287 1.00 18.77 63 PHE B CA 1
ATOM 2283 C C . PHE B 1 63 ? -62.193 -8.308 -11.891 1.00 17.14 63 PHE B C 1
ATOM 2284 O O . PHE B 1 63 ? -63.073 -7.596 -11.344 1.00 16.92 63 PHE B O 1
ATOM 2292 N N . SER B 1 64 ? -60.974 -8.492 -11.359 1.00 15.34 64 SER B N 1
ATOM 2293 C CA . SER B 1 64 ? -60.669 -7.837 -10.049 1.00 12.93 64 SER B CA 1
ATOM 2294 C C . SER B 1 64 ? -59.235 -7.466 -10.061 1.00 11.99 64 SER B C 1
ATOM 2295 O O . SER B 1 64 ? -58.427 -8.061 -10.783 1.00 13.62 64 S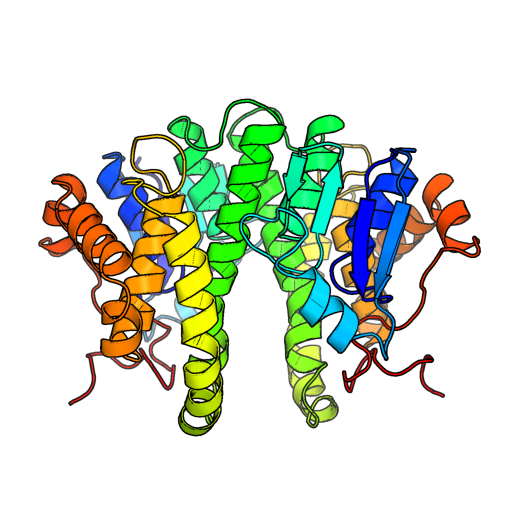ER B O 1
ATOM 2298 N N . LEU B 1 65 ? -58.902 -6.439 -9.278 1.00 11.66 65 LEU B N 1
ATOM 2299 C CA . LEU B 1 65 ? -57.516 -6.021 -9.127 1.00 11.66 65 LEU B CA 1
ATOM 2300 C C . LEU B 1 65 ? -57.308 -5.588 -7.656 1.00 9.10 65 LEU B C 1
ATOM 2301 O O . LEU B 1 65 ? -58.278 -5.158 -7.020 1.00 10.03 65 LEU B O 1
ATOM 2306 N N . THR B 1 66 ? -56.082 -5.687 -7.174 1.00 10.72 66 THR B N 1
ATOM 2307 C CA . THR B 1 66 ? -55.697 -4.921 -6.014 1.00 9.73 66 THR B CA 1
ATOM 2308 C C . THR B 1 66 ? -54.440 -4.144 -6.455 1.00 9.34 66 THR B C 1
ATOM 2309 O O . THR B 1 66 ? -54.069 -4.231 -7.622 1.00 9.07 66 THR B O 1
ATOM 2313 N N . GLN B 1 67 ? -53.863 -3.388 -5.507 1.00 8.44 67 GLN B N 1
ATOM 2314 C CA . GLN B 1 67 ? -52.725 -2.429 -5.730 1.00 9.79 67 GLN B CA 1
ATOM 2315 C C . GLN B 1 67 ? -53.262 -1.125 -6.300 1.00 10.19 67 GLN B C 1
ATOM 2316 O O . GLN B 1 67 ? -53.783 -1.057 -7.472 1.00 7.97 67 GLN B O 1
ATOM 2322 N N . SER B 1 68 ? -53.193 -0.094 -5.434 1.00 8.97 68 SER B N 1
ATOM 2323 C CA . SER B 1 68 ? -53.764 1.214 -5.798 1.00 9.28 68 SER B CA 1
ATOM 2324 C C . SER B 1 68 ? -53.218 1.697 -7.171 1.00 9.40 68 SER B C 1
ATOM 2325 O O . SER B 1 68 ? -53.969 2.227 -7.991 1.00 9.76 68 SER B O 1
ATOM 2328 N N . LEU B 1 69 ? -51.914 1.476 -7.438 1.00 10.16 69 LEU B N 1
ATOM 2329 C CA . LEU B 1 69 ? -51.318 1.981 -8.727 1.00 10.15 69 LEU B CA 1
ATOM 2330 C C . LEU B 1 69 ? -51.886 1.160 -9.876 1.00 10.93 69 LEU B C 1
ATOM 2331 O O . LEU B 1 69 ? -52.075 1.697 -11.010 1.00 8.63 69 LEU B O 1
ATOM 2336 N N . ALA B 1 70 ? -52.071 -0.152 -9.644 1.00 8.75 70 ALA B N 1
ATOM 2337 C CA . ALA B 1 70 ? -52.592 -0.956 -10.759 1.00 9.10 70 ALA B CA 1
ATOM 2338 C C . ALA B 1 70 ? -54.040 -0.567 -11.085 1.00 10.42 70 ALA B C 1
ATOM 2339 O O . ALA B 1 70 ? -54.454 -0.572 -12.231 1.00 9.01 70 ALA B O 1
ATOM 2341 N N . ILE B 1 71 ? -54.823 -0.233 -10.041 1.00 8.68 71 ILE B N 1
ATOM 2342 C CA . ILE B 1 71 ? -56.210 0.175 -10.255 1.00 10.20 71 ILE B CA 1
ATOM 2343 C C . ILE B 1 71 ? -56.260 1.524 -10.946 1.00 10.26 71 ILE B C 1
ATOM 2344 O O . ILE B 1 71 ? -56.954 1.710 -11.954 1.00 10.70 71 ILE B O 1
ATOM 2349 N N . LEU B 1 72 ? -55.452 2.459 -10.465 1.00 10.49 72 LEU B N 1
ATOM 2350 C CA . LEU B 1 72 ? -55.358 3.745 -11.189 1.00 10.39 72 LEU B CA 1
ATOM 2351 C C . LEU B 1 72 ? -54.968 3.562 -12.677 1.00 9.04 72 LEU B C 1
ATOM 2352 O O . LEU B 1 72 ? -55.507 4.228 -13.534 1.00 11.16 72 LEU B O 1
ATOM 2357 N N . ARG B 1 73 ? -53.975 2.729 -12.972 1.00 9.93 73 ARG B N 1
ATOM 2358 C CA . ARG B 1 73 ? -53.431 2.544 -14.335 1.00 10.48 73 ARG B CA 1
ATOM 2359 C C . ARG B 1 73 ? -54.429 1.794 -15.229 1.00 10.84 73 ARG B C 1
ATOM 2360 O O . ARG B 1 73 ? -54.473 2.018 -16.420 1.00 12.44 73 ARG B O 1
ATOM 2368 N N . TYR B 1 74 ? -55.247 0.958 -14.609 1.00 9.92 74 TYR B N 1
ATOM 2369 C CA . TYR B 1 74 ? -56.348 0.275 -15.356 1.00 11.32 74 TYR B CA 1
ATOM 2370 C C . TYR B 1 74 ? -57.350 1.316 -15.861 1.00 12.16 74 TYR B C 1
ATOM 2371 O O . TYR B 1 74 ? -57.670 1.355 -17.080 1.00 10.08 74 TYR B O 1
ATOM 2380 N N . ILE B 1 75 ? -57.837 2.140 -14.936 1.00 12.79 75 ILE B N 1
ATOM 2381 C CA . ILE B 1 75 ? -58.716 3.241 -15.320 1.00 13.31 75 ILE B CA 1
ATOM 2382 C C . ILE B 1 75 ? -58.013 4.164 -16.331 1.00 12.60 75 ILE B C 1
ATOM 2383 O O . ILE B 1 75 ? -58.595 4.532 -17.369 1.00 12.43 75 ILE B O 1
ATOM 2388 N N . ALA B 1 76 ? -56.771 4.562 -16.034 1.00 11.25 76 ALA B N 1
ATOM 2389 C CA . ALA B 1 76 ? -56.062 5.452 -16.897 1.00 11.04 76 ALA B CA 1
ATOM 2390 C C . ALA B 1 76 ? -55.875 4.867 -18.318 1.00 12.51 76 ALA B C 1
ATOM 2391 O O . ALA B 1 76 ? -55.993 5.580 -19.319 1.00 13.19 76 ALA B O 1
ATOM 2393 N N . ASP B 1 77 ? -55.596 3.560 -18.390 1.00 11.37 77 ASP B N 1
ATOM 2394 C CA . ASP B 1 77 ? -55.325 2.876 -19.645 1.00 12.88 77 ASP B CA 1
ATOM 2395 C C . ASP B 1 77 ? -56.694 2.928 -20.447 1.00 14.09 77 ASP B C 1
ATOM 2396 O O . ASP B 1 77 ? -56.716 3.188 -21.683 1.00 13.69 77 ASP B O 1
ATOM 2401 N N . LYS B 1 78 ? -57.801 2.636 -19.786 1.00 14.29 78 LYS B N 1
ATOM 2402 C CA . LYS B 1 78 ? -59.137 2.751 -20.495 1.00 15.53 78 LYS B CA 1
ATOM 2403 C C . LYS B 1 78 ? -59.403 4.144 -21.026 1.00 17.55 78 LYS B C 1
ATOM 2404 O O . LYS B 1 78 ? -60.182 4.307 -21.959 1.00 16.13 78 LYS B O 1
ATOM 2410 N N . HIS B 1 79 ? -58.708 5.174 -20.511 1.00 14.39 79 HIS B N 1
ATOM 2411 C CA . HIS B 1 79 ? -58.872 6.544 -21.016 1.00 15.00 79 HIS B CA 1
ATOM 2412 C C . HIS B 1 79 ? -57.632 7.053 -21.751 1.00 14.49 79 HIS B C 1
ATOM 2413 O O . HIS B 1 79 ? -57.453 8.253 -21.888 1.00 14.60 79 HIS B O 1
ATOM 2420 N N . ASN B 1 80 ? -56.830 6.137 -22.239 1.00 15.16 80 ASN B N 1
ATOM 2421 C CA . ASN B 1 80 ? -55.630 6.433 -23.024 1.00 17.33 80 ASN B CA 1
ATOM 2422 C C . ASN B 1 80 ? -54.706 7.368 -22.309 1.00 16.28 80 ASN B C 1
ATOM 2423 O O . ASN B 1 80 ? -54.151 8.338 -22.919 1.00 16.23 80 ASN B O 1
ATOM 2428 N N . MET B 1 81 ? -54.487 7.061 -21.007 1.00 13.22 81 MET B N 1
ATOM 2429 C CA . MET B 1 81 ? -53.628 7.981 -20.189 1.00 13.51 81 MET B CA 1
ATOM 2430 C C . MET B 1 81 ? -52.257 7.396 -19.851 1.00 14.03 81 MET B C 1
ATOM 2431 O O . MET B 1 81 ? -51.559 7.997 -19.030 1.00 13.27 81 MET B O 1
ATOM 2436 N N . ILE B 1 82 ? -51.876 6.238 -20.422 1.00 12.51 82 ILE B N 1
ATOM 2437 C CA . ILE B 1 82 ? -50.633 5.622 -19.978 1.00 12.73 82 ILE B CA 1
ATOM 2438 C C . ILE B 1 82 ? -49.505 5.717 -20.979 1.00 13.70 82 ILE B C 1
ATOM 2439 O O . ILE B 1 82 ? -48.453 5.117 -20.766 1.00 13.77 82 ILE B O 1
ATOM 2444 N N . GLY B 1 83 ? -49.732 6.507 -22.036 1.00 14.09 83 GLY B N 1
ATOM 2445 C CA . GLY B 1 83 ? -48.716 6.701 -23.020 1.00 17.03 83 GLY B CA 1
ATOM 2446 C C . GLY B 1 83 ? -48.925 5.777 -24.226 1.00 20.56 83 GLY B C 1
ATOM 2447 O O . GLY B 1 83 ? -49.649 4.788 -24.162 1.00 20.47 83 GLY B O 1
ATOM 2448 N N . ASN B 1 84 ? -48.137 6.000 -25.266 1.00 22.42 84 ASN B N 1
ATOM 2449 C CA . ASN B 1 84 ? -48.332 5.328 -26.578 1.00 25.71 84 ASN B CA 1
ATOM 2450 C C . ASN B 1 84 ? -47.042 4.750 -27.191 1.00 24.75 84 ASN B C 1
ATOM 2451 O O . ASN B 1 84 ? -47.104 4.143 -28.252 1.00 22.28 84 ASN B O 1
ATOM 2456 N N . THR B 1 85 ? -45.883 4.901 -26.525 1.00 22.71 85 THR B N 1
ATOM 2457 C CA . THR B 1 85 ? -44.643 4.252 -26.970 1.00 23.21 85 THR B CA 1
ATOM 2458 C C . THR B 1 85 ? -43.867 3.781 -25.762 1.00 21.85 85 THR B C 1
ATOM 2459 O O . THR B 1 85 ? -44.178 4.244 -24.649 1.00 21.02 85 THR B O 1
ATOM 2463 N N . PRO B 1 86 ? -42.859 2.897 -25.964 1.00 21.24 86 PRO B N 1
ATOM 2464 C CA . PRO B 1 86 ? -42.119 2.515 -24.795 1.00 20.92 86 PRO B CA 1
ATOM 2465 C C . PRO B 1 86 ? -41.534 3.681 -24.054 1.00 19.40 86 PRO B C 1
ATOM 2466 O O . PRO B 1 86 ? -41.611 3.712 -22.837 1.00 17.71 86 PRO B O 1
ATOM 2470 N N . VAL B 1 87 ? -40.959 4.664 -24.743 1.00 19.42 87 VAL B N 1
ATOM 2471 C CA . VAL B 1 87 ? -40.341 5.789 -23.990 1.00 19.32 87 VAL B CA 1
ATOM 2472 C C . VAL B 1 87 ? -41.370 6.592 -23.203 1.00 18.44 87 VAL B C 1
ATOM 2473 O O . VAL B 1 87 ? -41.178 6.973 -22.006 1.00 16.63 87 VAL B O 1
ATOM 2477 N N . GLU B 1 88 ? -42.478 6.875 -23.863 1.00 16.09 88 GLU B N 1
ATOM 2478 C CA . GLU B 1 88 ? -43.559 7.624 -23.178 1.00 16.58 88 GLU B CA 1
ATOM 2479 C C . GLU B 1 88 ? -44.194 6.764 -22.028 1.00 15.30 88 GLU B C 1
ATOM 2480 O O . GLU B 1 88 ? -44.414 7.293 -20.913 1.00 15.26 88 GLU B O 1
ATOM 2486 N N . ARG B 1 89 ? -44.419 5.466 -22.238 1.00 13.32 89 ARG B N 1
ATOM 2487 C CA . ARG B 1 89 ? -44.962 4.601 -21.113 1.00 14.19 89 ARG B CA 1
ATOM 2488 C C . ARG B 1 89 ? -44.014 4.621 -19.946 1.00 14.91 89 ARG B C 1
ATOM 2489 O O . ARG B 1 89 ? -44.484 4.676 -18.797 1.00 14.71 89 ARG B O 1
ATOM 2497 N N . ALA B 1 90 ? -42.714 4.541 -20.229 1.00 12.66 90 ALA B N 1
ATOM 2498 C CA . ALA B 1 90 ? -41.717 4.531 -19.164 1.00 14.17 90 ALA B CA 1
ATOM 2499 C C . ALA B 1 90 ? -41.678 5.843 -18.394 1.00 13.01 90 ALA B C 1
ATOM 2500 O O . ALA B 1 90 ? -41.556 5.874 -17.123 1.00 11.73 90 ALA B O 1
ATOM 2502 N N . LYS B 1 91 ? -41.791 6.956 -19.124 1.00 12.55 91 LYS B N 1
ATOM 2503 C CA . LYS B 1 91 ? -41.743 8.260 -18.435 1.00 13.08 91 LYS B CA 1
ATOM 2504 C C . LYS B 1 91 ? -42.912 8.369 -17.497 1.00 12.74 91 LYS B C 1
ATOM 2505 O O . LYS B 1 91 ? -42.760 8.901 -16.374 1.00 13.04 91 LYS B O 1
ATOM 2511 N N . ILE B 1 92 ? -44.082 7.880 -17.942 1.00 11.33 92 ILE B N 1
ATOM 2512 C CA . ILE B 1 92 ? -45.275 7.943 -17.044 1.00 11.76 92 ILE B CA 1
ATOM 2513 C C . ILE B 1 92 ? -45.088 7.015 -15.847 1.00 10.85 92 ILE B C 1
ATOM 2514 O O . ILE B 1 92 ? -45.374 7.431 -14.699 1.00 12.61 92 ILE B O 1
ATOM 2519 N N . SER B 1 93 ? -44.572 5.807 -16.043 1.00 10.62 93 SER B N 1
ATOM 2520 C CA . SER B 1 93 ? -44.267 4.970 -14.864 1.00 11.27 93 SER B CA 1
ATOM 2521 C C . SER B 1 93 ? -43.254 5.673 -13.918 1.00 10.20 93 SER B C 1
ATOM 2522 O O . SER B 1 93 ? -43.292 5.495 -12.720 1.00 9.83 93 SER B O 1
ATOM 2525 N N . MET B 1 94 ? -42.268 6.358 -14.491 1.00 8.08 94 MET B N 1
ATOM 2526 C CA . MET B 1 94 ? -41.361 7.127 -13.574 1.00 7.86 94 MET B CA 1
ATOM 2527 C C . MET B 1 94 ? -42.082 8.175 -12.746 1.00 10.47 94 MET B C 1
ATOM 2528 O O . MET B 1 94 ? -41.894 8.282 -11.502 1.00 9.74 94 MET B O 1
ATOM 2533 N N . ILE B 1 95 ? -42.950 8.963 -13.358 1.00 9.27 95 ILE B N 1
ATOM 2534 C CA . ILE B 1 95 ? -43.572 10.032 -12.610 1.00 9.04 95 ILE B CA 1
ATOM 2535 C C . ILE B 1 95 ? -44.489 9.328 -11.563 1.00 11.17 95 ILE B C 1
ATOM 2536 O O . ILE B 1 95 ? -44.549 9.762 -10.415 1.00 9.05 95 ILE B O 1
ATOM 2541 N N . GLU B 1 96 ? -45.153 8.219 -11.949 1.00 10.39 96 GLU B N 1
ATOM 2542 C CA . GLU B 1 96 ? -45.972 7.479 -10.922 1.00 9.56 96 GLU B CA 1
ATOM 2543 C C . GLU B 1 96 ? -45.141 7.096 -9.727 1.00 8.53 96 GLU B C 1
ATOM 2544 O O . GLU B 1 96 ? -45.536 7.267 -8.530 1.00 8.69 96 GLU B O 1
ATOM 2550 N N . GLY B 1 97 ? -43.985 6.511 -10.011 1.00 10.16 97 GLY B N 1
ATOM 2551 C CA . GLY B 1 97 ? -43.152 6.014 -8.849 1.00 10.25 97 GLY B CA 1
ATOM 2552 C C . GLY B 1 97 ? -42.762 7.201 -7.935 1.00 9.93 97 GLY B C 1
ATOM 2553 O O . GLY B 1 97 ? -42.656 7.088 -6.664 1.00 9.43 97 GLY B O 1
ATOM 2554 N N . GLY B 1 98 ? -42.433 8.331 -8.552 1.00 8.93 98 GLY B N 1
ATOM 2555 C CA . GLY B 1 98 ? -42.008 9.494 -7.705 1.00 8.50 98 GLY B CA 1
ATOM 2556 C C . GLY B 1 98 ? -43.185 10.009 -6.885 1.00 9.64 98 GLY B C 1
ATOM 2557 O O . GLY B 1 98 ? -43.017 10.453 -5.727 1.00 8.12 98 GLY B O 1
ATOM 2558 N N . LEU B 1 99 ? -44.391 9.910 -7.462 1.00 8.36 99 LEU B N 1
ATOM 2559 C CA . LEU B 1 99 ? -45.587 10.374 -6.699 1.00 8.73 99 LEU B CA 1
ATOM 2560 C C . LEU B 1 99 ? -45.970 9.371 -5.600 1.00 8.41 99 LEU B C 1
ATOM 2561 O O . LEU B 1 99 ? -46.523 9.713 -4.558 1.00 9.05 99 LEU B O 1
ATOM 2566 N N . VAL B 1 100 ? -45.729 8.101 -5.848 1.00 10.08 100 VAL B N 1
ATOM 2567 C CA . VAL B 1 100 ? -46.002 7.127 -4.805 1.00 10.33 100 VAL B CA 1
ATOM 2568 C C . VAL B 1 100 ? -45.035 7.460 -3.599 1.00 12.16 100 VAL B C 1
ATOM 2569 O O . VAL B 1 100 ? -45.461 7.469 -2.415 1.00 11.95 100 VAL B O 1
ATOM 2573 N N . ASP B 1 101 ? -43.783 7.733 -3.923 1.00 11.53 101 ASP B N 1
ATOM 2574 C CA . ASP B 1 101 ? -42.771 8.159 -2.904 1.00 11.60 101 ASP B CA 1
ATOM 2575 C C . ASP B 1 101 ? -43.216 9.439 -2.194 1.00 11.98 101 ASP B C 1
ATOM 2576 O O . ASP B 1 101 ? -43.082 9.538 -0.974 1.00 10.98 101 ASP B O 1
ATOM 2581 N N . LEU B 1 102 ? -43.779 10.397 -2.954 1.00 10.45 102 LEU B N 1
ATOM 2582 C CA . LEU B 1 102 ? -44.213 11.661 -2.358 1.00 8.92 102 LEU B CA 1
ATOM 2583 C C . LEU B 1 102 ? -45.323 11.464 -1.333 1.00 11.85 102 LEU B C 1
ATOM 2584 O O . LEU B 1 102 ? -45.279 12.032 -0.218 1.00 10.43 102 LEU B O 1
ATOM 2589 N N . ARG B 1 103 ? -46.305 10.626 -1.658 1.00 9.98 103 ARG B N 1
ATOM 2590 C CA . ARG B 1 103 ? -47.358 10.337 -0.696 1.00 10.79 103 ARG B CA 1
ATOM 2591 C C . ARG B 1 103 ? -46.861 9.402 0.493 1.00 10.71 103 ARG B C 1
ATOM 2592 O O . ARG B 1 103 ? -47.246 9.577 1.658 1.00 12.57 103 ARG B O 1
ATOM 2600 N N . ALA B 1 104 ? -45.994 8.448 0.188 1.00 11.30 104 ALA B N 1
ATOM 2601 C CA . ALA B 1 104 ? -45.568 7.432 1.158 1.00 12.03 104 ALA B CA 1
ATOM 2602 C C . ALA B 1 104 ? -44.649 8.144 2.208 1.00 14.45 104 ALA B C 1
ATOM 2603 O O . ALA B 1 104 ? -44.494 7.686 3.376 1.00 13.82 104 ALA B O 1
ATOM 2605 N N . GLY B 1 105 ? -43.994 9.247 1.818 1.00 13.65 105 GLY B N 1
ATOM 2606 C CA . GLY B 1 105 ? -43.092 9.898 2.799 1.00 14.49 105 GLY B CA 1
ATOM 2607 C C . GLY B 1 105 ? -43.909 10.400 4.004 1.00 14.74 105 GLY B C 1
ATOM 2608 O O . GLY B 1 105 ? -43.397 10.428 5.152 1.00 16.21 105 GLY B O 1
ATOM 2609 N N . VAL B 1 106 ? -45.147 10.797 3.788 1.00 13.78 106 VAL B N 1
ATOM 2610 C CA . VAL B 1 106 ? -46.046 11.181 4.892 1.00 14.72 106 VAL B CA 1
ATOM 2611 C C . VAL B 1 106 ? -46.523 9.946 5.626 1.00 15.78 106 VAL B C 1
ATOM 2612 O O . VAL B 1 106 ? -46.419 9.878 6.882 1.00 15.95 106 VAL B O 1
ATOM 2616 N N . SER B 1 107 ? -46.956 8.915 4.872 1.00 14.38 107 SER B N 1
ATOM 2617 C CA . SER B 1 107 ? -47.447 7.713 5.567 1.00 15.70 107 SER B CA 1
ATOM 2618 C C . SER B 1 107 ? -46.357 7.065 6.427 1.00 18.07 107 SER B C 1
ATOM 2619 O O . SER B 1 107 ? -46.680 6.486 7.440 1.00 19.98 107 SER B O 1
ATOM 2622 N N . ARG B 1 108 ? -45.102 7.124 6.017 1.00 19.47 108 ARG B N 1
ATOM 2623 C CA . ARG B 1 108 ? -44.059 6.352 6.688 1.00 20.96 108 ARG B CA 1
ATOM 2624 C C . ARG B 1 108 ? -43.753 6.927 8.060 1.00 20.65 108 ARG B C 1
ATOM 2625 O O . ARG B 1 108 ? -43.062 6.254 8.834 1.00 23.91 108 ARG B O 1
ATOM 2633 N N . ILE B 1 109 ? -44.137 8.170 8.313 1.00 18.46 109 ILE B N 1
ATOM 2634 C CA . ILE B 1 109 ? -43.898 8.762 9.596 1.00 18.07 109 ILE B CA 1
ATOM 2635 C C . ILE B 1 109 ? -45.194 8.960 10.347 1.00 16.92 109 ILE B C 1
ATOM 2636 O O . ILE B 1 109 ? -45.166 8.940 11.581 1.00 18.14 109 ILE B O 1
ATOM 2641 N N . ALA B 1 110 ? -46.328 9.088 9.641 1.00 14.26 110 ALA B N 1
ATOM 2642 C CA . ALA B 1 110 ? -47.623 9.383 10.265 1.00 13.65 110 ALA B CA 1
ATOM 2643 C C . ALA B 1 110 ? -48.136 8.334 11.219 1.00 16.53 110 ALA B C 1
ATOM 2644 O O . ALA B 1 110 ? -48.981 8.665 12.063 1.00 16.02 110 ALA B O 1
ATOM 2646 N N . TYR B 1 111 ? -47.699 7.084 11.045 1.00 18.81 111 TYR B N 1
ATOM 2647 C CA . TYR B 1 111 ? -48.281 6.001 11.856 1.00 22.47 111 TYR B CA 1
ATOM 2648 C C . TYR B 1 111 ? -47.395 5.719 13.048 1.00 23.95 111 TYR B C 1
ATOM 2649 O O . TYR B 1 111 ? -47.842 5.044 14.008 1.00 25.56 111 TYR B O 1
ATOM 2658 N N . GLN B 1 112 ? -46.200 6.325 13.069 1.00 23.92 112 GLN B N 1
ATOM 2659 C CA . GLN B 1 112 ? -45.250 6.072 14.144 1.00 24.56 112 GLN B CA 1
ATOM 2660 C C . GLN B 1 112 ? -45.484 6.882 15.390 1.00 23.99 112 GLN B C 1
ATOM 2661 O O . GLN B 1 112 ? -45.771 8.075 15.352 1.00 21.92 112 GLN B O 1
ATOM 2667 N N . GLU B 1 113 ? -45.372 6.225 16.534 1.00 22.61 113 GLU B N 1
ATOM 2668 C CA . GLU B 1 113 ? -45.513 6.985 17.758 1.00 24.24 113 GLU B CA 1
ATOM 2669 C C . GLU B 1 113 ? -44.546 8.161 17.862 1.00 22.09 113 GLU B C 1
ATOM 2670 O O . GLU B 1 113 ? -44.859 9.179 18.479 1.00 23.86 113 GLU B O 1
ATOM 2676 N N . THR B 1 114 ? -43.378 8.033 17.254 1.00 22.70 114 THR B N 1
ATOM 2677 C CA . THR B 1 114 ? -42.392 9.106 17.309 1.00 21.75 114 THR B CA 1
ATOM 2678 C C . THR B 1 114 ? -42.647 10.166 16.206 1.00 22.68 114 THR B C 1
ATOM 2679 O O . THR B 1 114 ? -41.718 10.961 15.871 1.00 21.57 114 THR B O 1
ATOM 2683 N N . PHE B 1 115 ? -43.868 10.182 15.638 1.00 21.96 115 PHE B N 1
ATOM 2684 C CA . PHE B 1 115 ? -44.158 11.143 14.558 1.00 21.12 115 PHE B CA 1
ATOM 2685 C C . PHE B 1 115 ? -43.601 12.566 14.826 1.00 21.10 115 PHE B C 1
ATOM 2686 O O . PHE B 1 115 ? -43.047 13.199 13.953 1.00 19.51 115 PHE B O 1
ATOM 2694 N N . GLU B 1 116 ? -43.823 13.101 16.018 1.00 21.57 116 GLU B N 1
ATOM 2695 C CA . GLU B 1 116 ? -43.436 14.499 16.285 1.00 21.37 116 GLU B CA 1
ATOM 2696 C C . GLU B 1 116 ? -41.959 14.720 16.161 1.00 21.26 116 GLU B C 1
ATOM 2697 O O . GLU B 1 116 ? -41.558 15.769 15.748 1.00 23.28 116 GLU B O 1
ATOM 2703 N N . GLN B 1 117 ? -41.156 13.720 16.443 1.00 20.37 117 GLN B N 1
ATOM 2704 C CA . GLN B 1 117 ? -39.688 13.783 16.309 1.00 22.25 117 GLN B CA 1
ATOM 2705 C C . GLN B 1 117 ? -39.287 13.572 14.836 1.00 20.73 117 GLN B C 1
ATOM 2706 O O . GLN B 1 117 ? -38.467 14.293 14.264 1.00 19.61 117 GLN B O 1
ATOM 2712 N N . LEU B 1 118 ? -39.909 12.588 14.236 1.00 17.79 118 LEU B N 1
ATOM 2713 C CA . LEU B 1 118 ? -39.624 12.311 12.804 1.00 18.76 118 LEU B CA 1
ATOM 2714 C C . LEU B 1 118 ? -40.042 13.467 11.909 1.00 16.68 118 LEU B C 1
ATOM 2715 O O . LEU B 1 118 ? -39.490 13.614 10.810 1.00 18.63 118 LEU B O 1
ATOM 2720 N N . LYS B 1 119 ? -41.037 14.221 12.327 1.00 15.80 119 LYS B N 1
ATOM 2721 C CA . LYS B 1 119 ? -41.488 15.350 11.504 1.00 17.57 119 LYS B CA 1
ATOM 2722 C C . LYS B 1 119 ? -40.352 16.383 11.313 1.00 17.04 119 LYS B C 1
ATOM 2723 O O . LYS B 1 119 ? -40.287 17.117 10.329 1.00 15.10 119 LYS B O 1
ATOM 2729 N N . VAL B 1 120 ? -39.410 16.445 12.271 1.00 17.26 120 VAL B N 1
ATOM 2730 C CA . VAL B 1 120 ? -38.378 17.512 12.152 1.00 17.39 120 VAL B CA 1
ATOM 2731 C C . VAL B 1 120 ? -37.464 17.326 10.949 1.00 17.12 120 VAL B C 1
ATOM 2732 O O . VAL B 1 120 ? -37.392 18.279 10.071 1.00 17.48 120 VAL B O 1
ATOM 2736 N N . PRO B 1 121 ? -36.828 16.150 10.827 1.00 17.49 121 PRO B N 1
ATOM 2737 C CA . PRO B 1 121 ? -36.001 15.968 9.640 1.00 18.84 121 PRO B CA 1
ATOM 2738 C C . PRO B 1 121 ? -36.849 15.839 8.393 1.00 17.04 121 PRO B C 1
ATOM 2739 O O . PRO B 1 121 ? -36.389 16.184 7.311 1.00 17.25 121 PRO B O 1
ATOM 2743 N N . TYR B 1 122 ? -38.078 15.333 8.524 1.00 17.39 122 TYR B N 1
ATOM 2744 C CA . TYR B 1 122 ? -38.931 15.252 7.339 1.00 15.33 122 TYR B CA 1
ATOM 2745 C C . TYR B 1 122 ? -39.120 16.688 6.781 1.00 14.36 122 TYR B C 1
ATOM 2746 O O . TYR B 1 122 ? -38.974 16.921 5.561 1.00 14.69 122 TYR B O 1
ATOM 2755 N N . LEU B 1 123 ? -39.448 17.656 7.641 1.00 15.94 123 LEU B N 1
ATOM 2756 C CA . LEU B 1 123 ? -39.611 19.047 7.206 1.00 17.73 123 LEU B CA 1
ATOM 2757 C C . LEU B 1 123 ? -38.310 19.725 6.776 1.00 18.00 123 LEU B C 1
ATOM 2758 O O . LEU B 1 123 ? -38.339 20.650 5.916 1.00 16.53 123 LEU B O 1
ATOM 2763 N N . GLN B 1 124 ? -37.193 19.256 7.297 1.00 19.20 124 GLN B N 1
ATOM 2764 C CA . GLN B 1 124 ? -35.901 19.715 6.769 1.00 21.06 124 GLN B CA 1
ATOM 2765 C C . GLN B 1 124 ? -35.633 19.270 5.320 1.00 20.46 124 GLN B C 1
ATOM 2766 O O . GLN B 1 124 ? -35.035 20.023 4.549 1.00 18.68 124 GLN B O 1
ATOM 2772 N N . GLN B 1 125 ? -36.068 18.068 4.952 1.00 17.52 125 GLN B N 1
ATOM 2773 C CA . GLN B 1 125 ? -35.760 17.548 3.584 1.00 18.35 125 GLN B CA 1
ATOM 2774 C C . GLN B 1 125 ? -36.886 17.877 2.606 1.00 15.54 125 GLN B C 1
ATOM 2775 O O . GLN B 1 125 ? -36.693 17.822 1.405 1.00 16.37 125 GLN B O 1
ATOM 2781 N N . LEU B 1 126 ? -38.066 18.158 3.119 1.00 15.03 126 LEU B N 1
ATOM 2782 C CA . LEU B 1 126 ? -39.237 18.331 2.246 1.00 14.17 126 LEU B CA 1
ATOM 2783 C C . LEU B 1 126 ? -39.021 19.444 1.168 1.00 13.28 126 LEU B C 1
ATOM 2784 O O . LEU B 1 126 ? -39.366 19.241 -0.046 1.00 12.53 126 LEU B O 1
ATOM 2789 N N . PRO B 1 127 ? -38.359 20.581 1.530 1.00 14.38 127 PRO B N 1
ATOM 2790 C CA . PRO B 1 127 ? -38.278 21.631 0.488 1.00 14.52 127 PRO B CA 1
ATOM 2791 C C . PRO B 1 127 ? -37.566 21.177 -0.753 1.00 14.62 127 PRO B C 1
ATOM 2792 O O . PRO B 1 127 ? -37.981 21.548 -1.881 1.00 14.72 127 PRO B O 1
ATOM 2796 N N . SER B 1 128 ? -36.497 20.417 -0.611 1.00 14.82 128 SER B N 1
ATOM 2797 C CA . SER B 1 128 ? -35.839 19.963 -1.792 1.00 14.81 128 SER B CA 1
ATOM 2798 C C . SER B 1 128 ? -36.737 19.019 -2.605 1.00 14.35 128 SER B C 1
ATOM 2799 O O . SER B 1 128 ? -36.663 19.015 -3.868 1.00 12.56 128 SER B O 1
ATOM 2802 N N . THR B 1 129 ? -37.533 18.199 -1.921 1.00 13.91 129 THR B N 1
ATOM 2803 C CA . THR B 1 129 ? -38.472 17.329 -2.669 1.00 14.37 129 THR B CA 1
ATOM 2804 C C . THR B 1 129 ? -39.474 18.186 -3.430 1.00 13.89 129 THR B C 1
ATOM 2805 O O . THR B 1 129 ? -39.708 17.922 -4.583 1.00 12.26 129 THR B O 1
ATOM 2809 N N . LEU B 1 130 ? -40.074 19.186 -2.774 1.00 11.13 130 LEU B N 1
ATOM 2810 C CA . LEU B 1 130 ? -41.047 20.000 -3.426 1.00 11.36 130 LEU B CA 1
ATOM 2811 C C . LEU B 1 130 ? -40.383 20.807 -4.525 1.00 11.48 130 LEU B C 1
ATOM 2812 O O . LEU B 1 130 ? -41.021 21.059 -5.562 1.00 9.78 130 LEU B O 1
ATOM 2817 N N . ARG B 1 131 ? -39.144 21.268 -4.298 1.00 9.40 131 ARG B N 1
ATOM 2818 C CA . ARG B 1 131 ? -38.495 21.988 -5.385 1.00 10.79 131 ARG B CA 1
ATOM 2819 C C . ARG B 1 131 ? -38.339 21.107 -6.659 1.00 10.25 131 ARG B C 1
ATOM 2820 O O . ARG B 1 131 ? -38.494 21.592 -7.762 1.00 11.71 131 ARG B O 1
ATOM 2828 N N . MET B 1 132 ? -37.943 19.862 -6.485 1.00 9.62 132 MET B N 1
ATOM 2829 C CA . MET B 1 132 ? -37.856 18.890 -7.647 1.00 12.32 132 MET B CA 1
ATOM 2830 C C . MET B 1 132 ? -39.190 18.841 -8.415 1.00 12.35 132 MET B C 1
ATOM 2831 O O . MET B 1 132 ? -39.211 19.044 -9.654 1.00 11.27 132 MET B O 1
ATOM 2836 N N . TRP B 1 133 ? -40.277 18.656 -7.667 1.00 13.87 133 TRP B N 1
ATOM 2837 C CA . TRP B 1 133 ? -41.603 18.569 -8.294 1.00 11.00 133 TRP B CA 1
ATOM 2838 C C . TRP B 1 133 ? -42.019 19.919 -8.892 1.00 11.66 133 TRP B C 1
ATOM 2839 O O . TRP B 1 133 ? -42.591 19.929 -10.005 1.00 11.09 133 TRP B O 1
ATOM 2850 N N . SER B 1 134 ? -41.719 21.007 -8.174 1.00 9.78 134 SER B N 1
ATOM 2851 C CA . SER B 1 134 ? -42.050 22.327 -8.741 1.00 12.37 134 SER B CA 1
ATOM 2852 C C . SER B 1 134 ? -41.299 22.570 -10.073 1.00 11.44 134 SER B C 1
ATOM 2853 O O . SER B 1 134 ? -41.878 23.097 -11.027 1.00 12.46 134 SER B O 1
ATOM 2856 N N . GLN B 1 135 ? -40.022 22.184 -10.110 1.00 10.87 135 GLN B N 1
ATOM 2857 C CA . GLN B 1 135 ? -39.223 22.399 -11.392 1.00 13.00 135 GLN B CA 1
ATOM 2858 C C . GLN B 1 135 ? -39.680 21.444 -12.481 1.00 13.21 135 GLN B C 1
ATOM 2859 O O . GLN B 1 135 ? -39.732 21.815 -13.668 1.00 9.82 135 GLN B O 1
ATOM 2865 N N . PHE B 1 136 ? -40.038 20.218 -12.062 1.00 12.87 136 PHE B N 1
ATOM 2866 C CA . PHE B 1 136 ? -40.574 19.230 -13.047 1.00 13.38 136 PHE B CA 1
ATOM 2867 C C . PHE B 1 136 ? -41.872 19.679 -13.694 1.00 12.00 136 PHE B C 1
ATOM 2868 O O . PHE B 1 136 ? -42.059 19.559 -14.952 1.00 10.92 136 PHE B O 1
ATOM 2876 N N . LEU B 1 137 ? -42.813 20.145 -12.902 1.00 10.91 137 LEU B N 1
ATOM 2877 C CA . LEU B 1 137 ? -44.081 20.696 -13.435 1.00 11.71 137 LEU B CA 1
ATOM 2878 C C . LEU B 1 137 ? -43.783 21.978 -14.268 1.00 14.80 137 LEU B C 1
ATOM 2879 O O . LEU B 1 137 ? -44.360 22.217 -15.356 1.00 14.92 137 LEU B O 1
ATOM 2884 N N . GLY B 1 138 ? -42.899 22.817 -13.723 1.00 14.54 138 GLY B N 1
ATOM 2885 C CA . GLY B 1 138 ? -42.515 24.117 -14.349 1.00 16.30 138 GLY B CA 1
ATOM 2886 C C . GLY B 1 138 ? -43.745 24.956 -14.644 1.00 14.49 138 GLY B C 1
ATOM 2887 O O . GLY B 1 138 ? -44.600 25.213 -13.778 1.00 14.30 138 GLY B O 1
ATOM 2888 N N . ASN B 1 139 ? -43.842 25.393 -15.912 1.00 15.34 139 ASN B N 1
ATOM 2889 C CA . ASN B 1 139 ? -45.033 26.186 -16.297 1.00 16.08 139 ASN B CA 1
ATOM 2890 C C . ASN B 1 139 ? -46.147 25.306 -16.942 1.00 14.72 139 ASN B C 1
ATOM 2891 O O . ASN B 1 139 ? -47.106 25.877 -17.465 1.00 15.73 139 ASN B O 1
ATOM 2896 N N . ASN B 1 140 ? -46.045 23.959 -16.915 1.00 12.91 140 ASN B N 1
ATOM 2897 C CA . ASN B 1 140 ? -47.094 23.097 -17.476 1.00 13.64 140 ASN B CA 1
ATOM 2898 C C . ASN B 1 140 ? -48.308 23.103 -16.615 1.00 13.40 140 ASN B C 1
ATOM 2899 O O . ASN B 1 140 ? -48.193 23.250 -15.370 1.00 13.03 140 ASN B O 1
ATOM 2904 N N . SER B 1 141 ? -49.505 22.969 -17.214 1.00 12.59 141 SER B N 1
ATOM 2905 C CA . SER B 1 141 ? -50.719 22.892 -16.390 1.00 13.07 141 SER B CA 1
ATOM 2906 C C . SER B 1 141 ? -50.748 21.496 -15.696 1.00 12.47 141 SER B C 1
ATOM 2907 O O . SER B 1 141 ? -51.200 21.412 -14.542 1.00 12.54 141 SER B O 1
ATOM 2910 N N . TYR B 1 142 ? -50.271 20.472 -16.388 1.00 8.57 142 TYR B N 1
ATOM 2911 C CA . TYR B 1 142 ? -50.324 19.110 -15.822 1.00 11.10 142 TYR B CA 1
ATOM 2912 C C . TYR B 1 142 ? -48.988 18.430 -15.946 1.00 11.73 142 TYR B C 1
ATOM 2913 O O . TYR B 1 142 ? -48.095 18.908 -16.670 1.00 11.74 142 TYR B O 1
ATOM 2922 N N . LEU B 1 143 ? -48.800 17.312 -15.223 1.00 11.29 143 LEU B N 1
ATOM 2923 C CA . LEU B 1 143 ? -47.480 16.704 -15.138 1.00 11.23 143 LEU B CA 1
ATOM 2924 C C . LEU B 1 143 ? -47.014 16.119 -16.433 1.00 10.62 143 LEU B C 1
ATOM 2925 O O . LEU B 1 143 ? -45.788 16.138 -16.718 1.00 10.40 143 LEU B O 1
ATOM 2930 N N . HIS B 1 144 ? -47.934 15.521 -17.188 1.00 11.45 144 HIS B N 1
ATOM 2931 C CA . HIS B 1 144 ? -47.503 14.892 -18.452 1.00 12.49 144 HIS B CA 1
ATOM 2932 C C . HIS B 1 144 ? -48.602 15.167 -19.510 1.00 14.38 144 HIS B C 1
ATOM 2933 O O . HIS B 1 144 ? -49.806 15.054 -19.218 1.00 13.45 144 HIS B O 1
ATOM 2940 N N . GLY B 1 145 ? -48.180 15.578 -20.713 1.00 13.87 145 GLY B N 1
ATOM 2941 C CA . GLY B 1 145 ? -49.151 15.942 -21.742 1.00 14.20 145 GLY B CA 1
ATOM 2942 C C . GLY B 1 145 ? -49.936 17.201 -21.393 1.00 15.02 145 GLY B C 1
ATOM 2943 O O . GLY B 1 145 ? -49.560 17.978 -20.494 1.00 15.50 145 GLY B O 1
ATOM 2944 N N . SER B 1 146 ? -51.068 17.430 -22.081 1.00 14.76 146 SER B N 1
ATOM 2945 C CA . SER B 1 146 ? -51.755 18.735 -21.908 1.00 16.12 146 SER B CA 1
ATOM 2946 C C . SER B 1 146 ? -53.102 18.652 -21.149 1.00 15.89 146 SER B C 1
ATOM 2947 O O . SER B 1 146 ? -53.797 19.657 -20.956 1.00 13.09 146 SER B O 1
ATOM 2950 N N . THR B 1 147 ? -53.464 17.475 -20.643 1.00 14.27 147 THR B N 1
ATOM 2951 C CA . THR B 1 147 ? -54.789 17.323 -19.971 1.00 14.56 147 THR B CA 1
ATOM 2952 C C . THR B 1 147 ? -54.603 16.473 -18.676 1.00 13.92 147 THR B C 1
ATOM 2953 O O . THR B 1 147 ? -53.589 15.762 -18.551 1.00 13.84 147 THR B O 1
ATOM 2957 N N . PRO B 1 148 ? -55.566 16.541 -17.742 1.00 14.16 148 PRO B N 1
ATOM 2958 C CA . PRO B 1 148 ? -55.396 15.753 -16.485 1.00 12.95 148 PRO B CA 1
ATOM 2959 C C . PRO B 1 148 ? -55.248 14.280 -16.745 1.00 13.09 148 PRO B C 1
ATOM 2960 O O . PRO B 1 148 ? -55.978 13.733 -17.589 1.00 12.46 148 PRO B O 1
ATOM 2964 N N . THR B 1 149 ? -54.357 13.568 -16.003 1.00 12.64 149 THR B N 1
ATOM 2965 C CA . THR B 1 149 ? -54.316 12.111 -16.094 1.00 10.43 149 THR B CA 1
ATOM 2966 C C . THR B 1 149 ? -54.272 11.629 -14.614 1.00 12.00 149 THR B C 1
ATOM 2967 O O . THR B 1 149 ? -54.346 12.439 -13.634 1.00 10.30 149 THR B O 1
ATOM 2971 N N . HIS B 1 150 ? -54.157 10.318 -14.438 1.00 10.80 150 HIS B N 1
ATOM 2972 C CA . HIS B 1 150 ? -54.131 9.765 -13.072 1.00 9.85 150 HIS B CA 1
ATOM 2973 C C . HIS B 1 150 ? -52.936 10.411 -12.303 1.00 10.08 150 HIS B C 1
ATOM 2974 O O . HIS B 1 150 ? -52.950 10.544 -11.058 1.00 9.00 150 HIS B O 1
ATOM 2981 N N . LEU B 1 151 ? -51.881 10.791 -13.043 1.00 9.24 151 LEU B N 1
ATOM 2982 C CA . LEU B 1 151 ? -50.691 11.384 -12.378 1.00 9.01 151 LEU B CA 1
ATOM 2983 C C . LEU B 1 151 ? -51.095 12.665 -11.632 1.00 8.09 151 LEU B C 1
ATOM 2984 O O . LEU B 1 151 ? -50.673 12.944 -10.496 1.00 7.74 151 LEU B O 1
ATOM 2989 N N . ASP B 1 152 ? -51.976 13.428 -12.239 1.00 9.02 152 ASP B N 1
ATOM 2990 C CA . ASP B 1 152 ? -52.383 14.705 -11.614 1.00 8.12 152 ASP B CA 1
ATOM 2991 C C . ASP B 1 152 ? -53.194 14.533 -10.355 1.00 9.62 152 ASP B C 1
ATOM 2992 O O . ASP B 1 152 ? -53.060 15.311 -9.427 1.00 10.47 152 ASP B O 1
ATOM 2997 N N . PHE B 1 153 ? -54.076 13.523 -10.322 1.00 10.60 153 PHE B N 1
ATOM 2998 C CA . PHE B 1 153 ? -54.819 13.285 -9.121 1.00 9.81 153 PHE B CA 1
ATOM 2999 C C . PHE B 1 153 ? -53.943 12.705 -8.009 1.00 9.73 153 PHE B C 1
ATOM 3000 O O . PHE B 1 153 ? -54.200 12.963 -6.823 1.00 9.58 153 PHE B O 1
ATOM 3008 N N . MET B 1 154 ? -53.004 11.825 -8.355 1.00 8.67 154 MET B N 1
ATOM 3009 C CA . MET B 1 154 ? -52.034 11.393 -7.340 1.00 9.72 154 MET B CA 1
ATOM 3010 C C . MET B 1 154 ? -51.303 12.590 -6.776 1.00 11.43 154 MET B C 1
ATOM 3011 O O . MET B 1 154 ? -51.127 12.727 -5.520 1.00 10.46 154 MET B O 1
ATOM 3016 N N . PHE B 1 155 ? -50.813 13.437 -7.685 1.00 9.24 155 PHE B N 1
ATOM 3017 C CA . PHE B 1 155 ? -49.988 14.617 -7.233 1.00 8.00 155 PHE B CA 1
ATOM 3018 C C . PHE B 1 155 ? -50.825 15.610 -6.405 1.00 9.11 155 PHE B C 1
ATOM 3019 O O . PHE B 1 155 ? -50.409 16.081 -5.341 1.00 9.01 155 PHE B O 1
ATOM 3027 N N . TYR B 1 156 ? -52.050 15.882 -6.835 1.00 10.47 156 TYR B N 1
ATOM 3028 C CA . TYR B 1 156 ? -52.930 16.758 -6.078 1.00 9.27 156 TYR B CA 1
ATOM 3029 C C . TYR B 1 156 ? -53.113 16.243 -4.638 1.00 11.87 156 TYR B C 1
ATOM 3030 O O . TYR B 1 156 ? -53.005 16.989 -3.674 1.00 10.59 156 TYR B O 1
ATOM 3039 N N . GLU B 1 157 ? -53.457 14.960 -4.516 1.00 10.57 157 GLU B N 1
ATOM 3040 C CA . GLU B 1 157 ? -53.713 14.422 -3.181 1.00 8.33 157 GLU B CA 1
ATOM 3041 C C . GLU B 1 157 ? -52.442 14.479 -2.326 1.00 9.04 157 GLU B C 1
ATOM 3042 O O . GLU B 1 157 ? -52.510 14.823 -1.146 1.00 9.90 157 GLU B O 1
ATOM 3048 N N . ALA B 1 158 ? -51.295 14.086 -2.876 1.00 8.77 158 ALA B N 1
ATOM 3049 C CA . ALA B 1 158 ? -50.085 14.125 -2.058 1.00 9.20 158 ALA B CA 1
ATOM 3050 C C . ALA B 1 158 ? -49.818 15.565 -1.633 1.00 10.42 158 ALA B C 1
ATOM 3051 O O . ALA B 1 158 ? -49.478 15.764 -0.504 1.00 10.28 158 ALA B O 1
ATOM 3053 N N . LEU B 1 159 ? -49.934 16.547 -2.524 1.00 10.51 159 LEU B N 1
ATOM 3054 C CA . LEU B 1 159 ? -49.739 17.961 -2.119 1.00 11.81 159 LEU B CA 1
ATOM 3055 C C . LEU B 1 159 ? -50.756 18.442 -1.057 1.00 12.20 159 LEU B C 1
ATOM 3056 O O . LEU B 1 159 ? -50.351 19.178 -0.113 1.00 11.76 159 LEU B O 1
ATOM 3061 N N . ASP B 1 160 ? -52.050 18.083 -1.219 1.00 10.72 160 ASP B N 1
ATOM 3062 C CA . ASP B 1 160 ? -53.030 18.495 -0.222 1.00 11.15 160 ASP B CA 1
ATOM 3063 C C . ASP B 1 160 ? -52.712 17.907 1.144 1.00 9.71 160 ASP B C 1
ATOM 3064 O O . ASP B 1 160 ? -52.801 18.608 2.162 1.00 12.54 160 ASP B O 1
ATOM 3069 N N . VAL B 1 161 ? -52.310 16.643 1.181 1.00 11.13 161 VAL B N 1
ATOM 3070 C CA . VAL B 1 161 ? -51.965 16.022 2.447 1.00 11.13 161 VAL B CA 1
ATOM 3071 C C . VAL B 1 161 ? -50.710 16.729 3.068 1.00 13.30 161 VAL B C 1
ATOM 3072 O O . VAL B 1 161 ? -50.663 17.068 4.291 1.00 12.90 161 VAL B O 1
ATOM 3076 N N . ILE B 1 162 ? -49.655 16.855 2.278 1.00 12.22 162 ILE B N 1
ATOM 3077 C CA . ILE B 1 162 ? -48.449 17.575 2.776 1.00 13.05 162 ILE B CA 1
ATOM 3078 C C . ILE B 1 162 ? -48.781 18.996 3.262 1.00 13.38 162 ILE B C 1
ATOM 3079 O O . ILE B 1 162 ? -48.314 19.439 4.350 1.00 11.65 162 ILE B O 1
ATOM 3084 N N . ARG B 1 163 ? -49.628 19.678 2.495 1.00 12.92 163 ARG B N 1
ATOM 3085 C CA . ARG B 1 163 ? -50.080 21.017 2.868 1.00 15.78 163 ARG B CA 1
ATOM 3086 C C . ARG B 1 163 ? -50.707 21.015 4.259 1.00 16.17 163 ARG B C 1
ATOM 3087 O O . ARG B 1 163 ? -50.550 21.955 5.052 1.00 13.63 163 ARG B O 1
ATOM 3095 N N . TYR B 1 164 ? -51.499 19.972 4.553 1.00 16.05 164 TYR B N 1
ATOM 3096 C CA . TYR B 1 164 ? -52.081 19.862 5.854 1.00 17.13 164 TYR B CA 1
ATOM 3097 C C . TYR B 1 164 ? -50.998 19.642 6.911 1.00 18.18 164 TYR B C 1
ATOM 3098 O O . TYR B 1 164 ? -51.083 20.164 8.045 1.00 17.77 164 TYR B O 1
ATOM 3107 N N . LEU B 1 165 ? -49.959 18.872 6.591 1.00 16.18 165 LEU B N 1
ATOM 3108 C CA . LEU B 1 165 ? -48.864 18.645 7.552 1.00 17.83 165 LEU B CA 1
ATOM 3109 C C . LEU B 1 165 ? -48.079 19.913 7.803 1.00 17.74 165 LEU B C 1
ATOM 3110 O O . LEU B 1 165 ? -47.690 20.225 8.972 1.00 18.43 165 LEU B O 1
ATOM 3115 N N . ASP B 1 166 ? -47.844 20.714 6.753 1.00 13.58 166 ASP B N 1
ATOM 3116 C CA . ASP B 1 166 ? -47.129 21.982 6.949 1.00 14.27 166 ASP B CA 1
ATOM 3117 C C . ASP B 1 166 ? -47.506 22.999 5.839 1.00 14.07 166 ASP B C 1
ATOM 3118 O O . ASP B 1 166 ? -46.910 22.988 4.792 1.00 13.32 166 ASP B O 1
ATOM 3123 N N . PRO B 1 167 ? -48.547 23.772 6.033 1.00 16.26 167 PRO B N 1
ATOM 3124 C CA . PRO B 1 167 ? -49.137 24.565 4.932 1.00 17.03 167 PRO B CA 1
ATOM 3125 C C . PRO B 1 167 ? -48.101 25.448 4.216 1.00 17.34 167 PRO B C 1
ATOM 3126 O O . PRO B 1 167 ? -48.074 25.505 2.928 1.00 15.56 167 PRO B O 1
ATOM 3130 N N . THR B 1 168 ? -47.178 26.047 4.997 1.00 14.81 168 THR B N 1
ATOM 3131 C CA . THR B 1 168 ? -46.279 27.021 4.314 1.00 16.46 168 THR B CA 1
ATOM 3132 C C . THR B 1 168 ? -45.175 26.325 3.491 1.00 17.04 168 THR B C 1
ATOM 3133 O O . THR B 1 168 ? -44.509 26.982 2.674 1.00 15.87 168 THR B O 1
ATOM 3137 N N . SER B 1 169 ? -44.966 25.022 3.703 1.00 16.32 169 SER B N 1
ATOM 3138 C CA . SER B 1 169 ? -43.969 24.330 2.873 1.00 16.72 169 SER B CA 1
ATOM 3139 C C . SER B 1 169 ? -44.416 24.343 1.401 1.00 14.38 169 SER B C 1
ATOM 3140 O O . SER B 1 169 ? -43.594 24.596 0.513 1.00 15.67 169 SER B O 1
ATOM 3143 N N . VAL B 1 170 ? -45.694 24.025 1.153 1.00 14.34 170 VAL B N 1
ATOM 3144 C CA . VAL B 1 170 ? -46.228 23.947 -0.222 1.00 12.32 170 VAL B CA 1
ATOM 3145 C C . VAL B 1 170 ? -46.489 25.324 -0.765 1.00 12.93 170 VAL B C 1
ATOM 3146 O O . VAL B 1 170 ? -46.200 25.587 -1.934 1.00 12.90 170 VAL B O 1
ATOM 3150 N N . GLU B 1 171 ? -46.939 26.231 0.096 1.00 13.11 171 GLU B N 1
ATOM 3151 C CA . GLU B 1 171 ? -47.234 27.608 -0.339 1.00 14.32 171 GLU B CA 1
ATOM 3152 C C . GLU B 1 171 ? -45.987 28.373 -0.758 1.00 15.10 171 GLU B C 1
ATOM 3153 O O . GLU B 1 171 ? -46.122 29.349 -1.482 1.00 14.94 171 GLU B O 1
ATOM 3159 N N . ALA B 1 172 ? -44.812 27.867 -0.374 1.00 14.15 172 ALA B N 1
ATOM 3160 C CA . ALA B 1 172 ? -43.519 28.446 -0.814 1.00 14.92 172 ALA B CA 1
ATOM 3161 C C . ALA B 1 172 ? -43.268 28.217 -2.329 1.00 16.12 172 ALA B C 1
ATOM 3162 O O . ALA B 1 172 ? -42.423 28.915 -2.922 1.00 13.21 172 ALA B O 1
ATOM 3164 N N . PHE B 1 173 ? -44.082 27.353 -2.990 1.00 12.96 173 PHE B N 1
ATOM 3165 C CA . PHE B 1 173 ? -43.953 27.175 -4.445 1.00 14.39 173 PHE B CA 1
ATOM 3166 C C . PHE B 1 173 ? -45.257 27.533 -5.124 1.00 13.81 173 PHE B C 1
ATOM 3167 O O . PHE B 1 173 ? -46.197 26.679 -5.160 1.00 13.48 173 PHE B O 1
ATOM 3175 N N . PRO B 1 174 ? -45.387 28.795 -5.556 1.00 15.16 174 PRO B N 1
ATOM 3176 C CA . PRO B 1 174 ? -46.649 29.239 -6.145 1.00 14.49 174 PRO B CA 1
ATOM 3177 C C . PRO B 1 174 ? -47.121 28.294 -7.256 1.00 14.47 174 PRO B C 1
ATOM 3178 O O . PRO B 1 174 ? -48.316 28.102 -7.350 1.00 15.01 174 PRO B O 1
ATOM 3182 N N . ASN B 1 175 ? -46.244 27.687 -8.049 1.00 13.89 175 ASN B N 1
ATOM 3183 C CA . ASN B 1 175 ? -46.848 26.924 -9.170 1.00 14.55 175 ASN B CA 1
ATOM 3184 C C . ASN B 1 175 ? -47.477 25.608 -8.634 1.00 14.15 175 ASN B C 1
ATOM 3185 O O . ASN B 1 175 ? -48.391 25.058 -9.247 1.00 14.20 175 ASN B O 1
ATOM 3190 N N . LEU B 1 176 ? -47.089 25.173 -7.432 1.00 14.10 176 LEU B N 1
ATOM 3191 C CA . LEU B 1 176 ? -47.719 23.939 -6.854 1.00 13.77 176 LEU B CA 1
ATOM 3192 C C . LEU B 1 176 ? -49.085 24.349 -6.322 1.00 14.30 176 LEU B C 1
ATOM 3193 O O . LEU B 1 176 ? -50.063 23.606 -6.427 1.00 13.66 176 LEU B O 1
ATOM 3198 N N . MET B 1 177 ? -49.178 25.540 -5.744 1.00 12.56 177 MET B N 1
ATOM 3199 C CA . MET B 1 177 ? -50.489 26.018 -5.279 1.00 14.04 177 MET B CA 1
ATOM 3200 C C . MET B 1 177 ? -51.433 26.274 -6.461 1.00 13.23 177 MET B C 1
ATOM 3201 O O . MET B 1 177 ? -52.623 26.004 -6.356 1.00 13.81 177 MET B O 1
ATOM 3206 N N . GLN B 1 178 ? -50.898 26.771 -7.568 1.00 13.64 178 GLN B N 1
ATOM 3207 C CA . GLN B 1 178 ? -51.751 27.020 -8.702 1.00 13.63 178 GLN B CA 1
ATOM 3208 C C . GLN B 1 178 ? -52.265 25.690 -9.248 1.00 13.62 178 GLN B C 1
ATOM 3209 O O . GLN B 1 178 ? -53.369 25.590 -9.768 1.00 13.85 178 GLN B O 1
ATOM 3215 N N . PHE B 1 179 ? -51.428 24.680 -9.182 1.00 13.01 179 PHE B N 1
ATOM 3216 C CA . PHE B 1 179 ? -51.857 23.349 -9.617 1.00 11.56 179 PHE B CA 1
ATOM 3217 C C . PHE B 1 179 ? -52.960 22.838 -8.684 1.00 12.18 179 PHE B C 1
ATOM 3218 O O . PHE B 1 179 ? -53.928 22.227 -9.126 1.00 11.72 179 PHE B O 1
ATOM 3226 N N . ILE B 1 180 ? -52.825 22.983 -7.345 1.00 10.68 180 ILE B N 1
ATOM 3227 C CA . ILE B 1 180 ? -53.874 22.539 -6.467 1.00 12.23 180 ILE B CA 1
ATOM 3228 C C . ILE B 1 180 ? -55.178 23.231 -6.818 1.00 11.89 180 ILE B C 1
ATOM 3229 O O . ILE B 1 180 ? -56.222 22.580 -6.931 1.00 10.49 180 ILE B O 1
ATOM 3234 N N . HIS B 1 181 ? -55.131 24.555 -7.034 1.00 12.44 181 HIS B N 1
ATOM 3235 C CA . HIS B 1 181 ? -56.342 25.250 -7.413 1.00 14.03 181 HIS B CA 1
ATOM 3236 C C . HIS B 1 181 ? -56.926 24.844 -8.778 1.00 13.72 181 HIS B C 1
ATOM 3237 O O . HIS B 1 181 ? -58.170 24.784 -8.943 1.00 12.65 181 HIS B O 1
ATOM 3244 N N . ARG B 1 182 ? -56.055 24.556 -9.725 1.00 12.26 182 ARG B N 1
ATOM 3245 C CA . ARG B 1 182 ? -56.491 24.167 -11.071 1.00 11.77 182 ARG B CA 1
ATOM 3246 C C . ARG B 1 182 ? -57.252 22.828 -11.001 1.00 10.74 182 ARG B C 1
ATOM 3247 O O . ARG B 1 182 ? -58.296 22.659 -11.655 1.00 9.40 182 ARG B O 1
ATOM 3255 N N . ILE B 1 183 ? -56.735 21.890 -10.203 1.00 10.10 183 ILE B N 1
ATOM 3256 C CA . ILE B 1 183 ? -57.411 20.545 -10.112 1.00 10.41 183 ILE B CA 1
ATOM 3257 C C . ILE B 1 183 ? -58.748 20.775 -9.409 1.00 10.84 183 ILE B C 1
ATOM 3258 O O . ILE B 1 183 ? -59.795 20.260 -9.804 1.00 10.44 183 ILE B O 1
ATOM 3263 N N . GLU B 1 184 ? -58.759 21.607 -8.362 1.00 12.57 184 GLU B N 1
ATOM 3264 C CA . GLU B 1 184 ? -60.041 21.825 -7.619 1.00 11.11 184 GLU B CA 1
ATOM 3265 C C . GLU B 1 184 ? -61.088 22.575 -8.459 1.00 13.63 184 GLU B C 1
ATOM 3266 O O . GLU B 1 184 ? -62.318 22.489 -8.176 1.00 11.35 184 GLU B O 1
ATOM 3272 N N . ALA B 1 185 ? -60.602 23.311 -9.476 1.00 12.55 185 ALA B N 1
ATOM 3273 C CA . ALA B 1 185 ? -61.549 24.076 -10.384 1.00 11.70 185 ALA B CA 1
ATOM 3274 C C . ALA B 1 185 ? -62.161 23.222 -11.477 1.00 11.41 185 ALA B C 1
ATOM 3275 O O . ALA B 1 185 ? -63.143 23.621 -12.078 1.00 9.38 185 ALA B O 1
ATOM 3277 N N . LEU B 1 186 ? -61.631 22.035 -11.738 1.00 9.94 186 LEU B N 1
ATOM 3278 C CA . LEU B 1 186 ? -62.244 21.204 -12.791 1.00 10.85 186 LEU B CA 1
ATOM 3279 C C . LEU B 1 186 ? -63.687 20.890 -12.378 1.00 11.71 186 LEU B C 1
ATOM 3280 O O . LEU B 1 186 ? -63.937 20.464 -11.220 1.00 12.35 186 LEU B O 1
ATOM 3285 N N . PRO B 1 187 ? -64.639 21.171 -13.267 1.00 12.25 187 PRO B N 1
ATOM 3286 C CA . PRO B 1 187 ? -66.051 21.028 -12.829 1.00 12.21 187 PRO B CA 1
ATOM 3287 C C . PRO B 1 187 ? -66.393 19.672 -12.238 1.00 12.89 187 PRO B C 1
ATOM 3288 O O . PRO B 1 187 ? -67.121 19.621 -11.221 1.00 12.68 187 PRO B O 1
ATOM 3292 N N . ASN B 1 188 ? -65.814 18.585 -12.777 1.00 11.65 188 ASN B N 1
ATOM 3293 C CA . ASN B 1 188 ? -66.213 17.305 -12.213 1.00 12.31 188 ASN B CA 1
ATOM 3294 C C . ASN B 1 188 ? -65.588 17.031 -10.873 1.00 13.44 188 ASN B C 1
ATOM 3295 O O . ASN B 1 188 ? -66.191 16.291 -10.044 1.00 14.85 188 ASN B O 1
ATOM 3300 N N . ILE B 1 189 ? -64.437 17.652 -10.634 1.00 11.24 189 ILE B N 1
ATOM 3301 C CA . ILE B 1 189 ? -63.782 17.516 -9.316 1.00 12.00 189 ILE B CA 1
ATOM 3302 C C . ILE B 1 189 ? -64.530 18.417 -8.322 1.00 12.39 189 ILE B C 1
ATOM 3303 O O . ILE B 1 189 ? -64.813 18.006 -7.186 1.00 11.78 189 ILE B O 1
ATOM 3308 N N . LYS B 1 190 ? -64.850 19.642 -8.732 1.00 12.47 190 LYS B N 1
ATOM 3309 C CA . LYS B 1 190 ? -65.588 20.525 -7.803 1.00 14.20 190 LYS B CA 1
ATOM 3310 C C . LYS B 1 190 ? -66.938 19.909 -7.349 1.00 15.13 190 LYS B C 1
ATOM 3311 O O . LYS B 1 190 ? -67.339 20.010 -6.189 1.00 15.80 190 LYS B O 1
ATOM 3317 N N . ALA B 1 191 ? -67.626 19.289 -8.286 1.00 15.40 191 ALA B N 1
ATOM 3318 C CA . ALA B 1 191 ? -68.985 18.692 -8.024 1.00 14.86 191 ALA B CA 1
ATOM 3319 C C . ALA B 1 191 ? -68.769 17.535 -7.035 1.00 14.65 191 ALA B C 1
ATOM 3320 O O . ALA B 1 191 ? -69.504 17.438 -6.047 1.00 16.50 191 ALA B O 1
ATOM 3322 N N . PHE B 1 192 ? -67.692 16.762 -7.219 1.00 12.81 192 PHE B N 1
ATOM 3323 C CA . PHE B 1 192 ? -67.400 15.660 -6.303 1.00 11.97 192 PHE B CA 1
ATOM 3324 C C . PHE B 1 192 ? -67.076 16.201 -4.930 1.00 14.11 192 PHE B C 1
ATOM 3325 O O . PHE B 1 192 ? -67.662 15.723 -3.877 1.00 14.61 192 PHE B O 1
ATOM 3333 N N . MET B 1 193 ? -66.153 17.183 -4.874 1.00 12.42 193 MET B N 1
ATOM 3334 C CA . MET B 1 193 ? -65.727 17.716 -3.586 1.00 13.54 193 MET B CA 1
ATOM 3335 C C . MET B 1 193 ? -66.877 18.364 -2.793 1.00 14.75 193 MET B C 1
ATOM 3336 O O . MET B 1 193 ? -66.799 18.434 -1.574 1.00 14.78 193 MET B O 1
ATOM 3341 N N . GLU B 1 194 ? -67.885 18.855 -3.480 1.00 14.46 194 GLU B N 1
ATOM 3342 C CA . GLU B 1 194 ?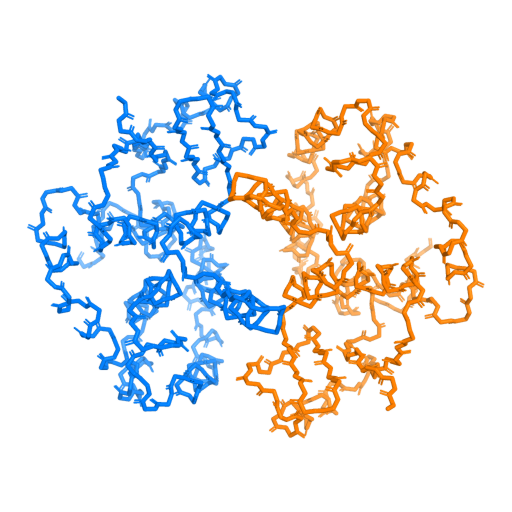 -69.070 19.474 -2.801 1.00 17.67 194 GLU B CA 1
ATOM 3343 C C . GLU B 1 194 ? -70.170 18.484 -2.515 1.00 18.86 194 GLU B C 1
ATOM 3344 O O . GLU B 1 194 ? -71.167 18.867 -1.858 1.00 19.21 194 GLU B O 1
ATOM 3350 N N . SER B 1 195 ? -70.001 17.218 -2.910 1.00 17.68 195 SER B N 1
ATOM 3351 C CA . SER B 1 195 ? -71.069 16.222 -2.725 1.00 18.28 195 SER B CA 1
ATOM 3352 C C . SER B 1 195 ? -70.985 15.524 -1.385 1.00 19.88 195 SER B C 1
ATOM 3353 O O . SER B 1 195 ? -69.916 15.543 -0.694 1.00 18.66 195 SER B O 1
ATOM 3356 N N . ASP B 1 196 ? -72.048 14.786 -1.092 1.00 20.89 196 ASP B N 1
ATOM 3357 C CA . ASP B 1 196 ? -72.086 13.992 0.171 1.00 23.86 196 ASP B CA 1
ATOM 3358 C C . ASP B 1 196 ? -71.124 12.772 0.133 1.00 23.38 196 ASP B C 1
ATOM 3359 O O . ASP B 1 196 ? -70.625 12.377 1.185 1.00 26.40 196 ASP B O 1
ATOM 3364 N N . ARG B 1 197 ? -70.795 12.305 -1.064 1.00 21.72 197 ARG B N 1
ATOM 3365 C CA . ARG B 1 197 ? -69.876 11.162 -1.343 1.00 22.16 197 ARG B CA 1
ATOM 3366 C C . ARG B 1 197 ? -68.456 11.474 -0.866 1.00 20.93 197 ARG B C 1
ATOM 3367 O O . ARG B 1 197 ? -67.658 10.524 -0.600 1.00 19.75 197 ARG B O 1
ATOM 3375 N N . PHE B 1 198 ? -68.082 12.761 -0.850 1.00 17.81 198 PHE B N 1
ATOM 3376 C CA . PHE B 1 198 ? -66.646 13.077 -0.634 1.00 15.97 198 PHE B CA 1
ATOM 3377 C C . PHE B 1 198 ? -66.153 12.792 0.773 1.00 16.71 198 PHE B C 1
ATOM 3378 O O . PHE B 1 198 ? -66.813 13.171 1.758 1.00 15.64 198 PHE B O 1
ATOM 3386 N N . ILE B 1 199 ? -64.958 12.201 0.900 1.00 13.76 199 ILE B N 1
ATOM 3387 C CA . ILE B 1 199 ? -64.299 12.012 2.195 1.00 14.98 199 ILE B CA 1
ATOM 3388 C C . ILE B 1 199 ? -63.225 13.047 2.366 1.00 15.96 199 ILE B C 1
ATOM 3389 O O . ILE B 1 199 ? -62.230 13.052 1.632 1.00 13.26 199 ILE B O 1
ATOM 3394 N N . LYS B 1 200 ? -63.437 14.019 3.254 1.00 15.14 200 LYS B N 1
ATOM 3395 C CA . LYS B 1 200 ? -62.363 15.007 3.452 1.00 16.09 200 LYS B CA 1
ATOM 3396 C C . LYS B 1 200 ? -61.391 14.657 4.556 1.00 16.40 200 LYS B C 1
ATOM 3397 O O . LYS B 1 200 ? -60.288 15.243 4.663 1.00 12.32 200 LYS B O 1
ATOM 3403 N N . TRP B 1 201 ? -61.762 13.652 5.384 1.00 14.66 201 TRP B N 1
ATOM 3404 C CA . TRP B 1 201 ? -60.915 13.356 6.520 1.00 14.68 201 TRP B CA 1
ATOM 3405 C C . TRP B 1 201 ? -61.353 11.917 6.938 1.00 14.92 201 TRP B C 1
ATOM 3406 O O . TRP B 1 201 ? -62.530 11.624 6.876 1.00 13.45 201 TRP B O 1
ATOM 3417 N N . PRO B 1 202 ? -60.446 11.100 7.443 1.00 13.94 202 PRO B N 1
ATOM 3418 C CA . PRO B 1 202 ? -59.052 11.312 7.693 1.00 14.78 202 PRO B CA 1
ATOM 3419 C C . PRO B 1 202 ? -58.165 11.111 6.426 1.00 14.92 202 PRO B C 1
ATOM 3420 O O . PRO B 1 202 ? -58.634 10.592 5.452 1.00 15.64 202 PRO B O 1
ATOM 3424 N N . LEU B 1 203 ? -56.920 11.624 6.471 1.00 13.65 203 LEU B N 1
ATOM 3425 C CA . LEU B 1 203 ? -55.991 11.600 5.358 1.00 13.86 203 LEU B CA 1
ATOM 3426 C C . LEU B 1 203 ? -55.365 10.210 5.355 1.00 11.99 203 LEU B C 1
ATOM 3427 O O . LEU B 1 203 ? -55.232 9.571 4.302 1.00 12.02 203 LEU B O 1
ATOM 3432 N N . ASN B 1 204 ? -55.047 9.708 6.547 1.00 14.06 204 ASN B N 1
ATOM 3433 C CA . ASN B 1 204 ? -54.445 8.358 6.724 1.00 15.24 204 ASN B CA 1
ATOM 3434 C C . ASN B 1 204 ? -55.433 7.498 7.518 1.00 15.31 204 ASN B C 1
ATOM 3435 O O . ASN B 1 204 ? -56.547 7.914 7.742 1.00 15.24 204 ASN B O 1
ATOM 3440 N N . GLY B 1 205 ? -55.037 6.311 7.964 1.00 14.50 205 GLY B N 1
ATOM 3441 C CA . GLY B 1 205 ? -55.990 5.492 8.765 1.00 15.54 205 GLY B CA 1
ATOM 3442 C C . GLY B 1 205 ? -56.223 6.210 10.102 1.00 17.67 205 GLY B C 1
ATOM 3443 O O . GLY B 1 205 ? -55.418 7.098 10.499 1.00 16.32 205 GLY B O 1
ATOM 3444 N N . TRP B 1 206 ? -57.371 5.933 10.735 1.00 17.16 206 TRP B N 1
ATOM 3445 C CA . TRP B 1 206 ? -57.821 6.740 11.893 1.00 18.01 206 TRP B CA 1
ATOM 3446 C C . TRP B 1 206 ? -56.822 6.635 13.024 1.00 18.66 206 TRP B C 1
ATOM 3447 O O . TRP B 1 206 ? -56.706 7.567 13.826 1.00 17.90 206 TRP B O 1
ATOM 3458 N N . SER B 1 207 ? -56.059 5.555 13.038 1.00 17.69 207 SER B N 1
ATOM 3459 C CA . SER B 1 207 ? -55.197 5.315 14.173 1.00 20.57 207 SER B CA 1
ATOM 3460 C C . SER B 1 207 ? -53.841 6.041 14.002 1.00 20.49 207 SER B C 1
ATOM 3461 O O . SER B 1 207 ? -53.017 6.083 14.937 1.00 19.60 207 SER B O 1
ATOM 3464 N N . ALA B 1 208 ? -53.629 6.725 12.848 1.00 18.51 208 ALA B N 1
ATOM 3465 C CA . ALA B 1 208 ? -52.362 7.439 12.666 1.00 17.07 208 ALA B CA 1
ATOM 3466 C C . ALA B 1 208 ? -52.229 8.634 13.622 1.00 17.68 208 ALA B C 1
ATOM 3467 O O . ALA B 1 208 ? -53.254 9.206 14.049 1.00 17.81 208 ALA B O 1
ATOM 3469 N N . TYR B 1 209 ? -50.973 8.981 13.896 1.00 17.06 209 TYR B N 1
ATOM 3470 C CA . TYR B 1 209 ? -50.601 10.104 14.788 1.00 19.33 209 TYR B CA 1
ATOM 3471 C C . TYR B 1 209 ? -50.672 11.398 14.056 1.00 19.75 209 TYR B C 1
ATOM 3472 O O . TYR B 1 209 ? -50.799 12.419 14.674 1.00 19.54 209 TYR B O 1
ATOM 3481 N N . PHE B 1 210 ? -50.567 11.371 12.715 1.00 17.10 210 PHE B N 1
ATOM 3482 C CA . PHE B 1 210 ? -50.832 12.583 11.955 1.00 17.15 210 PHE B CA 1
ATOM 3483 C C . PHE B 1 210 ? -51.856 12.189 10.867 1.00 15.94 210 PHE B C 1
ATOM 3484 O O . PHE B 1 210 ? -51.701 11.127 10.215 1.00 14.23 210 PHE B O 1
ATOM 3492 N N . GLY B 1 211 ? -52.859 13.028 10.642 1.00 13.21 211 GLY B N 1
ATOM 3493 C CA . GLY B 1 211 ? -53.877 12.806 9.619 1.00 14.78 211 GLY B CA 1
ATOM 3494 C C . GLY B 1 211 ? -54.869 11.708 9.951 1.00 17.91 211 GLY B C 1
ATOM 3495 O O . GLY B 1 211 ? -55.575 11.210 9.048 1.00 15.87 211 GLY B O 1
ATOM 3496 N N . GLY B 1 212 ? -54.920 11.316 11.254 1.00 17.50 212 GLY B N 1
ATOM 3497 C CA . GLY B 1 212 ? -55.868 10.325 11.726 1.00 17.83 212 GLY B CA 1
ATOM 3498 C C . GLY B 1 212 ? -57.008 10.946 12.559 1.00 21.18 212 GLY B C 1
ATOM 3499 O O . GLY B 1 212 ? -57.292 12.142 12.449 1.00 18.54 212 GLY B O 1
ATOM 3500 N N . GLY B 1 213 ? -57.679 10.088 13.337 1.00 22.36 213 GLY B N 1
ATOM 3501 C CA . GLY B 1 213 ? -58.838 10.495 14.102 1.00 23.92 213 GLY B CA 1
ATOM 3502 C C . GLY B 1 213 ? -60.070 10.750 13.235 1.00 24.58 213 GLY B C 1
ATOM 3503 O O . GLY B 1 213 ? -60.037 10.673 12.006 1.00 23.30 213 GLY B O 1
ATOM 3504 N N . ASP B 1 214 ? -61.211 11.009 13.869 1.00 24.30 214 ASP B N 1
ATOM 3505 C CA . ASP B 1 214 ? -62.442 11.192 13.065 1.00 26.33 214 ASP B CA 1
ATOM 3506 C C . ASP B 1 214 ? -62.638 12.578 12.453 1.00 26.02 214 ASP B C 1
ATOM 3507 O O . ASP B 1 214 ? -63.419 12.700 11.550 1.00 27.24 214 ASP B O 1
ATOM 3512 N N . ALA B 1 215 ? -61.963 13.605 12.961 1.00 27.63 215 ALA B N 1
ATOM 3513 C CA . ALA B 1 215 ? -62.102 15.002 12.470 1.00 30.01 215 ALA B CA 1
ATOM 3514 C C . ALA B 1 215 ? -60.735 15.622 12.624 1.00 30.48 215 ALA B C 1
ATOM 3515 O O . ALA B 1 215 ? -59.944 15.152 13.426 1.00 29.13 215 ALA B O 1
ATOM 3517 N N . PRO B 1 216 ? -60.453 16.672 11.856 1.00 32.74 216 PRO B N 1
ATOM 3518 C CA . PRO B 1 216 ? -59.151 17.365 11.954 1.00 35.48 216 PRO B CA 1
ATOM 3519 C C . PRO B 1 216 ? -58.975 17.948 13.354 1.00 38.97 216 PRO B C 1
ATOM 3520 O O . PRO B 1 216 ? -59.965 18.310 13.987 1.00 37.21 216 PRO B O 1
ATOM 3524 N N . PRO B 1 217 ? -57.734 18.020 13.840 1.00 42.39 217 PRO B N 1
ATOM 3525 C CA . PRO B 1 217 ? -57.515 18.379 15.253 1.00 45.26 217 PRO B CA 1
ATOM 3526 C C . PRO B 1 217 ? -57.818 19.854 15.518 1.00 48.76 217 PRO B C 1
ATOM 3527 O O . PRO B 1 217 ? -57.785 20.682 14.574 1.00 48.65 217 PRO B O 1
ATOM 3531 N N . LYS B 1 218 ? -58.120 20.155 16.791 1.00 52.54 218 LYS B N 1
ATOM 3532 C CA . LYS B 1 218 ? -58.339 21.541 17.310 1.00 55.70 218 LYS B CA 1
ATOM 3533 C C . LYS B 1 218 ? -58.844 22.528 16.252 1.00 56.73 218 LYS B C 1
ATOM 3534 O O . LYS B 1 218 ? -58.054 23.284 15.630 1.00 57.61 218 LYS B O 1
#

InterPro domains:
  IPR004045 Glutathione S-transferase, N-terminal [PF02798] (4-76)
  IPR004045 Glutathione S-transferase, N-terminal [PS50404] (1-83)
  IPR004046 Glutathione S-transferase, C-terminal [PF14497] (101-196)
  IPR010987 Glutathione S-transferase, C-terminal-like [PS50405] (85-203)
  IPR036249 Thioredoxin-like superfamily [SSF52833] (4-80)
  IPR036282 Glutathione S-transferase, C-terminal domain superfamily [SSF47616] (81-217)
  IPR040079 Glutathione transferase family [SFLDS00019] (5-195)
  IPR050213 Glutathione S-transferase superfamily [PTHR11571] (4-196)

CATH classification: 3.40.30.10 (+1 more: 1.20.1050.10)

Solvent-accessible surface area: 19682 Å² total; per-residue (Å²): 152,31,26,15,0,0,14,61,112,6,14,8,89,0,1,12,0,0,0,0,3,20,61,35,56,56,82,30,102,47,100,51,12,17,126,124,32,34,114,120,13,102,90,45,58,136,118,34,66,18,74,4,15,58,20,2,4,10,53,52,50,167,26,10,1,1,26,20,32,0,0,4,8,23,5,0,12,120,60,127,23,8,10,116,68,38,73,55,49,2,58,2,7,2,0,2,12,6,2,65,70,8,22,26,10,0,34,140,17,0,100,73,139,61,9,119,115,56,43,86,70,36,43,127,120,5,55,59,46,0,110,39,1,18,128,30,1,31,148,76,54,22,8,33,57,102,81,8,12,0,0,0,0,16,0,8,1,0,0,22,0,0,53,86,8,28,62,96,16,0,92,70,28,102,29,0,32,105,0,0,101,64,0,49,67,25,110,67,0,104,56,0,34,126,25,156,130,30,14,127,26,4,4,2,12,34,91,10,129,20,5,11,25,104,65,70,86,261,180,33,27,20,1,0,13,63,117,5,15,8,90,0,1,12,0,1,0,0,5,22,52,37,58,55,87,37,72,50,85,53,9,18,121,125,45,30,126,124,15,94,100,37,45,128,118,36,66,19,70,6,20,59,18,2,2,11,56,52,43,165,38,17,2,1,26,19,32,0,0,5,9,25,4,0,13,118,63,128,21,10,13,115,65,38,66,51,51,3,39,2,8,2,2,2,12,6,2,64,66,9,22,25,20,0,32,139,19,0,102,74,140,69,8,126,135,49,51,89,54,36,42,132,122,5,54,71,46,0,114,43,1,14,129,40,2,28,163,85,52,22,9,45,56,99,82,9,12,0,0,0,0,15,0,4,2,0,0,23,0,0,52,91,8,36,69,96,16,0,86,70,28,89,34,0,25,95,0,0,97,70,0,44,64,29,109,69,0,101,62,0,55,134,30,156,125,32,15,149,27,4,3,2,12,33,96,11,123,21,6,12,24,102,69,65,75,255

B-factor: mean 18.55, std 9.1, range [2.74, 69.94]

Sequence (436 aa):
MAPVLGYWKIRGLAQPIRLLLEYVGDSYEEHSYGRCDGEKWQNDKHNLGLELPNLPYYKDGNFSLTQSLAILRYIADKHNMIGNTPVERAKISMIEGGLVDLRAGVSRIAYQETFEQLKVPYLQQLPSTLRMWSQFLGNNSYLHGSTPTHLDFMFYEALDVIRYLDPTSVEAFPNLMQFIHRIEALPNIKAFMESDRFIKWPLNGWSAYFGGGDAPPKMAPVLGYWKIRGLAQPIRLLLEYVGDSYEEHSYGRCDGEKWQNDKHNLGLELPNLPYYKDGNFSLTQSLAILRYIADKHNMIGNTPVERAKISMIEGGLVDLRAGVSRIAYQETFEQLKVPYLQQLPSTLRMWSQFLGNNSYLHGSTPTHLDFMFYEALDVIRYLDPTSVEAFPNLMQFIHRIEALPNIKAFMESDRFIKWPLNGWSAYFGGGDAPPK

Foldseek 3Di:
DQKEKEAELACPLCVLVVLQCLQVVGDYHYHYQYLPCVVVCVVCQPPPQEPDGDPTKMDDPNDIYDDSVVSQVVSLVVVVNQADDPVSNVVSVVLVVLLVVLQVLCVVLFADPCSVVVVVVVLVCLLVSLVVVLVQCPPALENDDNDHTSSLSSLLLSLVLVCVVPVVSQVVRVSSVVSNVSSCPSVSNVPLCVDPSDRPAQSHDQNTNPSHNPDDDD/DAKEWEAALFCALCVLVVLQCLLVVGDYHYHYQYLPCPVVCVVCQVPPQEPDGDPTKMDDPNDIYDDSVVSQVVSLVVVVNQDDDVVSNVVSVVLVVLLVVLQVLCVVLQADPCNVVVVVVSLVCVLVSLVVVLVQCPPALENDPNDDTSSLSSLLLSLVLVCQVPVVSQVVRVVSVVSNVVSCPSVSNVVQCPDPNDRPAQSHDQNTNPSHNDDHDD

Radius of gyration: 21.35 Å; Cα contacts (8 Å, |Δi|>4): 630; chains: 2; bounding box: 57×55×45 Å